Protein 2WXY (pdb70)

Structure (mmCIF, N/CA/C/O backbone):
data_2WXY
#
_entry.id   2WXY
#
_cell.length_a   64.794
_cell.length_b   64.794
_cell.length_c   463.197
_cell.angle_alpha   90.00
_cell.angle_beta   90.00
_cell.angle_gamma   120.00
#
_symmetry.space_group_name_H-M   'P 61 2 2'
#
loop_
_entity.id
_entity.type
_entity.pdbx_description
1 polymer ANGIOTENSINOGEN
2 non-polymer 'SODIUM ION'
3 non-polymer 1,2-ETHANEDIOL
4 water water
#
loop_
_atom_site.group_PDB
_atom_site.id
_atom_site.type_symbol
_atom_site.label_atom_id
_atom_site.label_alt_id
_atom_site.label_comp_id
_atom_site.label_asym_id
_atom_site.label_entity_id
_atom_site.label_seq_id
_atom_site.pdbx_PDB_ins_code
_atom_site.Cartn_x
_atom_site.Cartn_y
_atom_site.Cartn_z
_atom_site.occupancy
_atom_site.B_iso_or_equiv
_atom_site.auth_seq_id
_atom_site.auth_comp_id
_atom_site.auth_asym_id
_atom_site.auth_atom_id
_atom_site.pdbx_PDB_model_num
ATOM 1 N N . ARG A 1 2 ? 27.006 -11.818 0.946 1.00 81.98 2 ARG C N 1
ATOM 2 C CA . ARG A 1 2 ? 27.761 -10.719 0.276 1.00 80.78 2 ARG C CA 1
ATOM 3 C C . ARG A 1 2 ? 28.529 -11.257 -0.933 1.00 73.68 2 ARG C C 1
ATOM 4 O O . ARG A 1 2 ? 29.715 -10.962 -1.130 1.00 73.16 2 ARG C O 1
ATOM 12 N N . VAL A 1 3 ? 27.825 -12.035 -1.749 1.00 68.88 3 VAL C N 1
ATOM 13 C CA . VAL A 1 3 ? 28.438 -12.746 -2.865 1.00 62.73 3 VAL C CA 1
ATOM 14 C C . VAL A 1 3 ? 28.253 -11.937 -4.134 1.00 59.58 3 VAL C C 1
ATOM 15 O O . VAL A 1 3 ? 27.322 -11.150 -4.242 1.00 61.84 3 VAL C O 1
ATOM 19 N N . TYR A 1 4 ? 29.169 -12.108 -5.079 1.00 55.35 4 TYR C N 1
ATOM 20 C CA . TYR A 1 4 ? 29.116 -11.414 -6.352 1.00 52.87 4 TYR C CA 1
ATOM 21 C C . TYR A 1 4 ? 29.698 -12.329 -7.409 1.00 47.95 4 TYR C C 1
ATOM 22 O O . TYR A 1 4 ? 30.754 -12.933 -7.187 1.00 46.54 4 TYR C O 1
ATOM 31 N N . ILE A 1 5 ? 29.001 -12.452 -8.535 1.00 44.41 5 ILE C N 1
ATOM 32 C CA . ILE A 1 5 ? 29.513 -13.185 -9.678 1.00 41.58 5 ILE C CA 1
ATOM 33 C C . ILE A 1 5 ? 30.060 -12.187 -10.693 1.00 41.71 5 ILE C C 1
ATOM 34 O O . ILE A 1 5 ? 29.428 -11.154 -10.966 1.00 43.82 5 ILE C O 1
ATOM 39 N N . HIS A 1 6 ? 31.220 -12.503 -11.254 1.00 40.92 6 HIS C N 1
ATOM 40 C CA . HIS A 1 6 ? 31.906 -11.627 -12.201 1.00 41.73 6 HIS C CA 1
ATOM 41 C C . HIS A 1 6 ? 32.095 -12.374 -13.523 1.00 39.74 6 HIS C C 1
ATOM 42 O O . HIS A 1 6 ? 33.183 -12.847 -13.809 1.00 39.73 6 HIS C O 1
ATOM 49 N N . PRO A 1 7 ? 31.026 -12.474 -14.345 1.00 38.23 7 PRO C N 1
ATOM 50 C CA . PRO A 1 7 ? 31.110 -13.312 -15.524 1.00 37.43 7 PRO C CA 1
ATOM 51 C C . PRO A 1 7 ? 31.693 -12.568 -16.719 1.00 39.13 7 PRO C C 1
ATOM 52 O O . PRO A 1 7 ? 30.961 -12.173 -17.638 1.00 39.88 7 PRO C O 1
ATOM 56 N N . PHE A 1 8 ? 33.002 -12.385 -16.716 1.00 40.57 8 PHE C N 1
ATOM 57 C CA . PHE A 1 8 ? 33.636 -11.530 -17.713 1.00 43.66 8 PHE C CA 1
ATOM 58 C C . PHE A 1 8 ? 33.279 -11.932 -19.137 1.00 44.16 8 PHE C C 1
ATOM 59 O O . PHE A 1 8 ? 33.024 -11.066 -19.996 1.00 46.56 8 PHE C O 1
ATOM 67 N N . HIS A 1 9 ? 33.254 -13.239 -19.390 1.00 42.35 9 HIS C N 1
ATOM 68 C CA . HIS A 1 9 ? 33.052 -13.732 -20.749 1.00 43.56 9 HIS C CA 1
ATOM 69 C C . HIS A 1 9 ? 31.621 -13.522 -21.267 1.00 42.51 9 HIS C C 1
ATOM 70 O O . HIS A 1 9 ? 31.356 -13.719 -22.462 1.00 44.32 9 HIS C O 1
ATOM 77 N N . LEU A 1 10 ? 30.718 -13.123 -20.369 1.00 39.82 10 LEU C N 1
ATOM 78 C CA . LEU A 1 10 ? 29.327 -12.834 -20.710 1.00 39.46 10 LEU C CA 1
ATOM 79 C C . LEU A 1 10 ? 29.001 -11.328 -20.781 1.00 41.08 10 LEU C C 1
ATOM 80 O O . LEU A 1 10 ? 27.842 -10.953 -21.004 1.00 41.95 10 LEU C O 1
ATOM 85 N N . LEU A 1 11 ? 30.010 -10.472 -20.632 1.00 42.08 11 LEU C N 1
ATOM 86 C CA . LEU A 1 11 ? 29.806 -9.023 -20.739 1.00 44.88 11 LEU C CA 1
ATOM 87 C C . LEU A 1 11 ? 30.090 -8.501 -22.157 1.00 48.47 11 LEU C C 1
ATOM 88 O O . LEU A 1 11 ? 30.783 -9.153 -22.944 1.00 48.66 11 LEU C O 1
ATOM 93 N N . TYR A 1 12 ? 29.546 -7.326 -22.469 1.00 51.90 12 TYR C N 1
ATOM 94 C CA . TYR A 1 12 ? 30.003 -6.523 -23.620 1.00 56.95 12 TYR C CA 1
ATOM 95 C C . TYR A 1 12 ? 31.399 -6.012 -23.332 1.00 59.15 12 TYR C C 1
ATOM 96 O O . TYR A 1 12 ? 31.692 -5.663 -22.189 1.00 58.10 12 TYR C O 1
ATOM 105 N N . HIS A 1 13 ? 32.243 -5.916 -24.358 1.00 63.49 13 HIS C N 1
ATOM 106 C CA . HIS A 1 13 ? 33.658 -5.551 -24.152 1.00 66.57 13 HIS C CA 1
ATOM 107 C C . HIS A 1 13 ? 34.164 -4.237 -24.756 1.00 73.80 13 HIS C C 1
ATOM 108 O O . HIS A 1 13 ? 35.155 -3.689 -24.275 1.00 76.82 13 HIS C O 1
ATOM 115 N N . ASN A 1 14 ? 33.527 -3.718 -25.792 1.00 77.81 14 ASN C N 1
ATOM 116 C CA . ASN A 1 14 ? 33.947 -2.408 -26.296 1.00 85.58 14 ASN C CA 1
ATOM 117 C C . ASN A 1 14 ? 32.783 -1.421 -26.334 1.00 88.20 14 ASN C C 1
ATOM 118 O O . ASN A 1 14 ? 31.716 -1.726 -26.868 1.00 86.89 14 ASN C O 1
ATOM 123 N N . LYS A 1 15 ? 32.995 -0.246 -25.744 1.00 92.89 15 LYS C N 1
ATOM 124 C CA . LYS A 1 15 ? 31.966 0.794 -25.685 1.00 96.95 15 LYS C CA 1
ATOM 125 C C . LYS A 1 15 ? 31.683 1.402 -27.066 1.00 103.97 15 LYS C C 1
ATOM 126 O O . LYS A 1 15 ? 32.167 2.491 -27.372 1.00 111.86 15 LYS C O 1
ATOM 132 N N . SER A 1 16 ? 30.897 0.708 -27.890 1.00 102.22 16 SER C N 1
ATOM 133 C CA . SER A 1 16 ? 30.476 1.247 -29.198 1.00 109.13 16 SER C CA 1
ATOM 134 C C . SER A 1 16 ? 29.316 0.455 -29.800 1.00 106.10 16 SER C C 1
ATOM 135 O O . SER A 1 16 ? 29.282 -0.774 -29.721 1.00 100.07 16 SER C O 1
ATOM 138 N N . THR A 1 28 ? 20.947 4.221 -38.109 1.00 61.24 28 THR C N 1
ATOM 139 C CA . THR A 1 28 ? 19.996 3.272 -37.549 1.00 59.78 28 THR C CA 1
ATOM 140 C C . THR A 1 28 ? 18.595 3.455 -38.154 1.00 59.17 28 THR C C 1
ATOM 141 O O . THR A 1 28 ? 17.989 4.533 -38.044 1.00 60.36 28 THR C O 1
ATOM 145 N N . LEU A 1 29 ? 18.098 2.400 -38.804 1.00 57.21 29 LEU C N 1
ATOM 146 C CA . LEU A 1 29 ? 16.748 2.376 -39.370 1.00 55.28 29 LEU C CA 1
ATOM 147 C C . LEU A 1 29 ? 15.708 2.242 -38.255 1.00 52.71 29 LEU C C 1
ATOM 148 O O . LEU A 1 29 ? 16.026 1.749 -37.177 1.00 51.68 29 LEU C O 1
ATOM 153 N N . PRO A 1 30 ? 14.458 2.671 -38.509 1.00 50.92 30 PRO C N 1
ATOM 154 C CA . PRO A 1 30 ? 13.397 2.384 -37.539 1.00 49.20 30 PRO C CA 1
ATOM 155 C C . PRO A 1 30 ? 13.282 0.872 -37.289 1.00 47.40 30 PRO C C 1
ATOM 156 O O . PRO A 1 30 ? 13.416 0.080 -38.223 1.00 47.35 30 PRO C O 1
ATOM 160 N N . GLU A 1 31 ? 13.064 0.474 -36.039 1.00 45.49 31 GLU C N 1
ATOM 161 C CA . GLU A 1 31 ? 13.014 -0.954 -35.699 1.00 44.12 31 GLU C CA 1
ATOM 162 C C . GLU A 1 31 ? 11.769 -1.547 -36.322 1.00 41.83 31 GLU C C 1
ATOM 163 O O . GLU A 1 31 ? 10.714 -0.931 -36.282 1.00 42.93 31 GLU C O 1
ATOM 169 N N . SER A 1 32 ? 11.901 -2.723 -36.923 1.00 39.60 32 SER C N 1
ATOM 170 C CA A SER A 1 32 ? 10.761 -3.392 -37.540 0.50 38.79 32 SER C CA 1
ATOM 171 C CA B SER A 1 32 ? 10.768 -3.391 -37.544 0.50 38.62 32 SER C CA 1
ATOM 172 C C . SER A 1 32 ? 9.935 -4.116 -36.493 1.00 37.30 32 SER C C 1
ATOM 173 O O . SER A 1 32 ? 10.457 -4.526 -35.435 1.00 35.60 32 SER C O 1
ATOM 178 N N . THR A 1 33 ? 8.650 -4.277 -36.799 1.00 36.37 33 THR C N 1
ATOM 179 C CA . THR A 1 33 ? 7.714 -4.927 -35.919 1.00 35.71 33 THR C CA 1
ATOM 180 C C . THR A 1 33 ? 6.757 -5.801 -36.702 1.00 35.63 33 THR C C 1
ATOM 181 O O . THR A 1 33 ? 6.619 -5.648 -37.912 1.00 36.21 33 THR C O 1
ATOM 185 N N . PHE A 1 34 ? 6.093 -6.705 -35.988 1.00 34.29 34 PHE C N 1
ATOM 186 C CA . PHE A 1 34 ? 4.978 -7.452 -36.537 1.00 34.73 34 PHE C CA 1
ATOM 187 C C . PHE A 1 34 ? 3.894 -7.579 -35.486 1.00 34.83 34 PHE C C 1
ATOM 188 O O . PHE A 1 34 ? 4.123 -7.350 -34.300 1.00 34.81 34 PHE C O 1
ATOM 196 N N . GLU A 1 35 ? 2.722 -7.982 -35.933 1.00 36.45 35 GLU C N 1
ATOM 197 C CA . GLU A 1 35 ? 1.632 -8.259 -35.059 1.00 37.57 35 GLU C CA 1
ATOM 198 C C . GLU A 1 35 ? 1.462 -9.764 -35.049 1.00 37.41 35 GLU C C 1
ATOM 199 O O . GLU A 1 35 ? 1.251 -10.369 -36.102 1.00 37.98 35 GLU C O 1
ATOM 205 N N . PRO A 1 36 ? 1.575 -10.375 -33.862 1.00 36.61 36 PRO C N 1
ATOM 206 C CA . PRO A 1 36 ? 1.372 -11.808 -33.670 1.00 36.99 36 PRO C CA 1
ATOM 207 C C . PRO A 1 36 ? 0.021 -12.261 -34.178 1.00 38.56 36 PRO C C 1
ATOM 208 O O . PRO A 1 36 ? -0.941 -11.516 -34.064 1.00 39.96 36 PRO C O 1
ATOM 212 N N . VAL A 1 37 ? -0.056 -13.477 -34.708 1.00 39.32 37 VAL C N 1
ATOM 213 C CA . VAL A 1 37 ? -1.316 -14.008 -35.176 1.00 40.84 37 VAL C CA 1
ATOM 214 C C . VAL A 1 37 ? -2.213 -14.403 -33.989 1.00 41.07 37 VAL C C 1
ATOM 215 O O . VAL A 1 37 ? -1.719 -14.713 -32.887 1.00 40.00 37 VAL C O 1
ATOM 219 N N . PRO A 1 38 ? -3.537 -14.401 -34.208 1.00 42.33 38 PRO C N 1
ATOM 220 C CA . PRO A 1 38 ? -4.446 -14.740 -33.107 1.00 42.89 38 PRO C CA 1
ATOM 221 C C . PRO A 1 38 ? -4.179 -16.136 -32.525 1.00 42.96 38 PRO C C 1
ATOM 222 O O . PRO A 1 38 ? -3.707 -17.019 -33.240 1.00 43.30 38 PRO C O 1
ATOM 226 N N . ILE A 1 39 ? -4.507 -16.334 -31.249 1.00 42.99 39 ILE C N 1
ATOM 227 C CA . ILE A 1 39 ? -4.263 -17.618 -30.579 1.00 43.44 39 ILE C CA 1
ATOM 228 C C . ILE A 1 39 ? -5.042 -18.779 -31.212 1.00 45.86 39 ILE C C 1
ATOM 229 O O . ILE A 1 39 ? -4.666 -19.939 -31.068 1.00 45.65 39 ILE C O 1
ATOM 234 N N . GLN A 1 40 ? -6.113 -18.445 -31.921 1.00 48.68 40 GLN C N 1
ATOM 235 C CA . GLN A 1 40 ? -6.933 -19.417 -32.645 1.00 51.80 40 GLN C CA 1
ATOM 236 C C . GLN A 1 40 ? -6.241 -20.025 -33.864 1.00 52.64 40 GLN C C 1
ATOM 237 O O . GLN A 1 40 ? -6.661 -21.081 -34.335 1.00 54.09 40 GLN C O 1
ATOM 243 N N . ALA A 1 41 ? -5.209 -19.358 -34.384 1.00 52.20 41 ALA C N 1
ATOM 244 C CA . ALA A 1 41 ? -4.628 -19.732 -35.681 1.00 53.42 41 ALA C CA 1
ATOM 245 C C . ALA A 1 41 ? -4.016 -21.132 -35.630 1.00 53.77 41 ALA C C 1
ATOM 246 O O . ALA A 1 41 ? -3.392 -21.501 -34.641 1.00 52.06 41 ALA C O 1
ATOM 248 N N . LYS A 1 42 ? -4.220 -21.914 -36.691 1.00 55.96 42 LYS C N 1
ATOM 249 C CA . LYS A 1 42 ? -3.814 -23.326 -36.688 1.00 56.83 42 LYS C CA 1
ATOM 250 C C . LYS A 1 42 ? -2.300 -23.450 -36.669 1.00 55.63 42 LYS C C 1
ATOM 251 O O . LYS A 1 42 ? -1.600 -22.814 -37.448 1.00 54.91 42 LYS C O 1
ATOM 257 N N . THR A 1 43 ? -1.806 -24.278 -35.759 1.00 55.16 43 THR C N 1
ATOM 258 C CA . THR A 1 43 ? -0.382 -24.390 -35.513 1.00 53.77 43 THR C CA 1
ATOM 259 C C . THR A 1 43 ? -0.008 -25.859 -35.415 1.00 55.00 43 THR C C 1
ATOM 260 O O . THR A 1 43 ? -0.720 -26.642 -34.800 1.00 54.99 43 THR C O 1
ATOM 264 N N . SER A 1 44 ? 1.099 -26.231 -36.047 1.00 55.92 44 SER C N 1
ATOM 265 C CA . SER A 1 44 ? 1.624 -27.586 -35.928 1.00 56.96 44 SER C CA 1
ATOM 266 C C . SER A 1 44 ? 2.227 -27.767 -34.538 1.00 55.53 44 SER C C 1
ATOM 267 O O . SER A 1 44 ? 2.775 -26.823 -33.965 1.00 53.72 44 SER C O 1
ATOM 270 N N . PRO A 1 45 ? 2.124 -28.984 -33.988 1.00 56.62 45 PRO C N 1
ATOM 271 C CA . PRO A 1 45 ? 2.700 -29.227 -32.664 1.00 55.28 45 PRO C CA 1
ATOM 272 C C . PRO A 1 45 ? 4.227 -29.209 -32.661 1.00 54.52 45 PRO C C 1
ATOM 273 O O . PRO A 1 45 ? 4.862 -29.522 -33.668 1.00 55.54 45 PRO C O 1
ATOM 277 N N . VAL A 1 46 ? 4.797 -28.820 -31.526 1.00 52.96 46 VAL C N 1
ATOM 278 C CA . VAL A 1 46 ? 6.237 -28.868 -31.306 1.00 52.33 46 VAL C CA 1
ATOM 279 C C . VAL A 1 46 ? 6.747 -30.298 -31.512 1.00 53.70 46 VAL C C 1
ATOM 280 O O . VAL A 1 46 ? 6.152 -31.250 -31.004 1.00 53.83 46 VAL C O 1
ATOM 284 N N . ASN A 1 47 ? 7.835 -30.450 -32.264 1.00 54.89 47 ASN C N 1
ATOM 285 C CA . ASN A 1 47 ? 8.530 -31.746 -32.374 1.00 56.32 47 ASN C CA 1
ATOM 286 C C . ASN A 1 47 ? 9.705 -31.827 -31.392 1.00 55.28 47 ASN C C 1
ATOM 287 O O . ASN A 1 47 ? 10.728 -31.165 -31.585 1.00 55.24 47 ASN C O 1
ATOM 292 N N . GLU A 1 48 ? 9.565 -32.642 -30.347 1.00 55.31 48 GLU C N 1
ATOM 293 C CA . GLU A 1 48 ? 10.574 -32.711 -29.284 1.00 54.24 48 GLU C CA 1
ATOM 294 C C . GLU A 1 48 ? 11.882 -33.342 -29.772 1.00 55.38 48 GLU C C 1
ATOM 295 O O . GLU A 1 48 ? 12.969 -32.879 -29.405 1.00 54.54 48 GLU C O 1
ATOM 301 N N . LYS A 1 49 ? 11.779 -34.377 -30.606 1.00 57.53 49 LYS C N 1
ATOM 302 C CA . LYS A 1 49 ? 12.958 -34.973 -31.250 1.00 59.01 49 LYS C CA 1
ATOM 303 C C . LYS A 1 49 ? 13.757 -33.952 -32.079 1.00 59.13 49 LYS C C 1
ATOM 304 O O . LYS A 1 49 ? 14.990 -33.916 -32.000 1.00 59.29 49 LYS C O 1
ATOM 310 N N . THR A 1 50 ? 13.062 -33.139 -32.875 1.00 59.41 50 THR C N 1
ATOM 311 C CA . THR A 1 50 ? 13.714 -32.105 -33.682 1.00 59.32 50 THR C CA 1
ATOM 312 C C . THR A 1 50 ? 14.465 -31.131 -32.779 1.00 57.70 50 THR C C 1
ATOM 313 O O . THR A 1 50 ? 15.657 -30.871 -32.977 1.00 57.84 50 THR C O 1
ATOM 317 N N . LEU A 1 51 ? 13.757 -30.594 -31.789 1.00 56.30 51 LEU C N 1
ATOM 318 C CA . LEU A 1 51 ? 14.374 -29.747 -30.765 1.00 54.83 51 LEU C CA 1
ATOM 319 C C . LEU A 1 51 ? 15.613 -30.425 -30.193 1.00 55.06 51 LEU C C 1
ATOM 320 O O . LEU A 1 51 ? 16.659 -29.793 -30.034 1.00 54.69 51 LEU C O 1
ATOM 325 N N . HIS A 1 52 ? 15.477 -31.711 -29.879 1.00 55.89 52 HIS C N 1
ATOM 326 C CA . HIS A 1 52 ? 16.541 -32.455 -29.215 1.00 56.33 52 HIS C CA 1
ATOM 327 C C . HIS A 1 52 ? 17.779 -32.557 -30.101 1.00 58.04 52 HIS C C 1
ATOM 328 O O . HIS A 1 52 ? 18.903 -32.399 -29.628 1.00 57.59 52 HIS C O 1
ATOM 335 N N . ASP A 1 53 ? 17.561 -32.834 -31.379 1.00 60.40 53 ASP C N 1
ATOM 336 C CA . ASP A 1 53 ? 18.661 -32.960 -32.331 1.00 62.62 53 ASP C CA 1
ATOM 337 C C . ASP A 1 53 ? 19.363 -31.619 -32.562 1.00 62.75 53 ASP C C 1
ATOM 338 O O . ASP A 1 53 ? 20.588 -31.579 -32.674 1.00 63.58 53 ASP C O 1
ATOM 343 N N . GLN A 1 54 ? 18.601 -30.527 -32.593 1.00 62.68 54 GLN C N 1
ATOM 344 C CA . GLN A 1 54 ? 19.182 -29.176 -32.680 1.00 62.74 54 GLN C CA 1
ATOM 345 C C . GLN A 1 54 ? 20.094 -28.884 -31.493 1.00 62.06 54 GLN C C 1
ATOM 346 O O . GLN A 1 54 ? 21.254 -28.499 -31.666 1.00 62.27 54 GLN C O 1
ATOM 352 N N . LEU A 1 55 ? 19.543 -29.047 -30.290 1.00 61.06 55 LEU C N 1
ATOM 353 C CA . LEU A 1 55 ? 20.285 -28.823 -29.047 1.00 60.34 55 LEU C CA 1
ATOM 354 C C . LEU A 1 55 ? 21.577 -29.627 -28.978 1.00 61.75 55 LEU C C 1
ATOM 355 O O . LEU A 1 55 ? 22.599 -29.124 -28.511 1.00 61.20 55 LEU C O 1
ATOM 360 N N . VAL A 1 56 ? 21.521 -30.872 -29.442 1.00 63.75 56 VAL C N 1
ATOM 361 C CA . VAL A 1 56 ? 22.678 -31.755 -29.422 1.00 65.63 56 VAL C CA 1
ATOM 362 C C . VAL A 1 56 ? 23.785 -31.255 -30.354 1.00 67.61 56 VAL C C 1
ATOM 363 O O . VAL A 1 56 ? 24.959 -31.384 -30.020 1.00 68.21 56 VAL C O 1
ATOM 367 N N . LEU A 1 57 ? 23.419 -30.665 -31.494 1.00 69.04 57 LEU C N 1
ATOM 368 C CA . LEU A 1 57 ? 24.412 -30.065 -32.403 1.00 70.95 57 LEU C CA 1
ATOM 369 C C . LEU A 1 57 ? 25.090 -28.846 -31.764 1.00 70.39 57 LEU C C 1
ATOM 370 O O . LEU A 1 57 ? 26.315 -28.756 -31.733 1.00 71.44 57 LEU C O 1
ATOM 375 N N . ALA A 1 58 ? 24.291 -27.922 -31.241 1.00 69.45 58 ALA C N 1
ATOM 376 C CA . ALA A 1 58 ? 24.817 -26.767 -30.506 1.00 68.89 58 ALA C CA 1
ATOM 377 C C . ALA A 1 58 ? 25.841 -27.167 -29.431 1.00 69.36 58 ALA C C 1
ATOM 378 O O . ALA A 1 58 ? 26.835 -26.465 -29.224 1.00 70.05 58 ALA C O 1
ATOM 380 N N . ALA A 1 59 ? 25.609 -28.298 -28.765 1.00 69.36 59 ALA C N 1
ATOM 381 C CA . ALA A 1 59 ? 26.534 -28.797 -27.748 1.00 69.71 59 ALA C CA 1
ATOM 382 C C . ALA A 1 59 ? 27.768 -29.468 -28.358 1.00 71.95 59 ALA C C 1
ATOM 383 O O . ALA A 1 59 ? 28.830 -29.493 -27.738 1.00 72.10 59 ALA C O 1
ATOM 385 N N . GLU A 1 60 ? 27.623 -30.027 -29.556 1.00 73.77 60 GLU C N 1
ATOM 386 C CA . GLU A 1 60 ? 28.695 -30.819 -30.166 1.00 76.35 60 GLU C CA 1
ATOM 387 C C . GLU A 1 60 ? 29.812 -29.987 -30.799 1.00 77.54 60 GLU C C 1
ATOM 388 O O . GLU A 1 60 ? 30.918 -30.494 -30.986 1.00 79.21 60 GLU C O 1
ATOM 394 N N . LYS A 1 61 ? 29.538 -28.721 -31.112 1.00 77.03 61 LYS C N 1
ATOM 395 C CA . LYS A 1 61 ? 30.541 -27.850 -31.747 1.00 78.47 61 LYS C CA 1
ATOM 396 C C . LYS A 1 61 ? 30.938 -26.691 -30.823 1.00 77.24 61 LYS C C 1
ATOM 397 O O . LYS A 1 61 ? 30.864 -25.518 -31.200 1.00 77.26 61 LYS C O 1
ATOM 403 N N . LEU A 1 62 ? 31.374 -27.048 -29.613 1.00 76.45 62 LEU C N 1
ATOM 404 C CA . LEU A 1 62 ? 31.764 -26.076 -28.589 1.00 74.98 62 LEU C CA 1
ATOM 405 C C . LEU A 1 62 ? 33.279 -25.883 -28.517 1.00 75.79 62 LEU C C 1
ATOM 406 O O . LEU A 1 62 ? 34.032 -26.850 -28.401 1.00 76.93 62 LEU C O 1
ATOM 411 N N . GLU A 1 63 ? 33.701 -24.622 -28.563 1.00 75.05 63 GLU C N 1
ATOM 412 C CA . GLU A 1 63 ? 35.109 -24.235 -28.418 1.00 76.11 63 GLU C CA 1
ATOM 413 C C . GLU A 1 63 ? 35.409 -24.075 -26.924 1.00 74.21 63 GLU C C 1
ATOM 414 O O . GLU A 1 63 ? 34.488 -24.037 -26.107 1.00 72.31 63 GLU C O 1
ATOM 420 N N . ASP A 1 64 ? 36.687 -23.995 -26.565 1.00 74.30 64 ASP C N 1
ATOM 421 C CA . ASP A 1 64 ? 37.083 -23.595 -25.209 1.00 73.04 64 ASP C CA 1
ATOM 422 C C . ASP A 1 64 ? 36.377 -22.322 -24.722 1.00 70.31 64 ASP C C 1
ATOM 423 O O . ASP A 1 64 ? 35.910 -22.263 -23.584 1.00 68.74 64 ASP C O 1
ATOM 428 N N . GLU A 1 65 ? 36.323 -21.306 -25.578 1.00 69.25 65 GLU C N 1
ATOM 429 C CA . GLU A 1 65 ? 35.644 -20.051 -25.244 1.00 67.06 65 GLU C CA 1
ATOM 430 C C . GLU A 1 65 ? 34.204 -20.304 -24.812 1.00 63.74 65 GLU C C 1
ATOM 431 O O . GLU A 1 65 ? 33.741 -19.763 -23.809 1.00 61.86 65 GLU C O 1
ATOM 437 N N . ASP A 1 66 ? 33.516 -21.128 -25.594 1.00 62.17 66 ASP C N 1
ATOM 438 C CA . ASP A 1 66 ? 32.137 -21.499 -25.321 1.00 59.66 66 ASP C CA 1
ATOM 439 C C . ASP A 1 66 ? 32.038 -22.228 -23.983 1.00 57.53 66 ASP C C 1
ATOM 440 O O . ASP A 1 66 ? 31.109 -21.980 -23.210 1.00 55.59 66 ASP C O 1
ATOM 445 N N . ARG A 1 67 ? 33.002 -23.107 -23.707 1.00 56.90 67 ARG C N 1
ATOM 446 C CA . ARG A 1 67 ? 33.036 -23.811 -22.430 1.00 55.32 67 ARG C CA 1
ATOM 447 C C . ARG A 1 67 ? 33.236 -22.842 -21.265 1.00 53.68 67 ARG C C 1
ATOM 448 O O . ARG A 1 67 ? 32.645 -23.015 -20.201 1.00 51.84 67 ARG C O 1
ATOM 456 N N . LYS A 1 68 ? 34.042 -21.807 -21.469 1.00 53.37 68 LYS C N 1
ATOM 457 C CA . LYS A 1 68 ? 34.218 -20.791 -20.438 1.00 52.54 68 LYS C CA 1
ATOM 458 C C . LYS A 1 68 ? 32.925 -20.004 -20.199 1.00 50.01 68 LYS C C 1
ATOM 459 O O . LYS A 1 68 ? 32.529 -19.792 -19.054 1.00 49.71 68 LYS C O 1
ATOM 465 N N . ARG A 1 69 ? 32.256 -19.604 -21.277 1.00 48.37 69 ARG C N 1
ATOM 466 C CA . ARG A 1 69 ? 30.978 -18.893 -21.173 1.00 46.28 69 ARG C CA 1
ATOM 467 C C . ARG A 1 69 ? 29.925 -19.766 -20.496 1.00 44.07 69 ARG C C 1
ATOM 468 O O . ARG A 1 69 ? 29.130 -19.278 -19.697 1.00 42.49 69 ARG C O 1
ATOM 476 N N . ALA A 1 70 ? 29.926 -21.052 -20.833 1.00 43.41 70 ALA C N 1
ATOM 477 C CA . ALA A 1 70 ? 28.994 -22.006 -20.241 1.00 42.54 70 ALA C CA 1
ATOM 478 C C . ALA A 1 70 ? 29.203 -22.199 -18.734 1.00 42.09 70 ALA C C 1
ATOM 479 O O . ALA A 1 70 ? 28.234 -22.331 -17.990 1.00 41.27 70 ALA C O 1
ATOM 481 N N . ALA A 1 71 ? 30.452 -22.218 -18.281 1.00 42.76 71 ALA C N 1
ATOM 482 C CA . ALA A 1 71 ? 30.726 -22.359 -16.844 1.00 42.65 71 ALA C CA 1
ATOM 483 C C . ALA A 1 71 ? 30.290 -21.101 -16.080 1.00 41.88 71 ALA C C 1
ATOM 484 O O . ALA A 1 71 ? 29.768 -21.184 -14.976 1.00 40.88 71 ALA C O 1
ATOM 486 N N . GLN A 1 72 ? 30.495 -19.931 -16.676 1.00 43.16 72 GLN C N 1
ATOM 487 C CA . GLN A 1 72 ? 30.020 -18.686 -16.062 1.00 42.63 72 GLN C CA 1
ATOM 488 C C . GLN A 1 72 ? 28.492 -18.580 -16.074 1.00 41.39 72 GLN C C 1
ATOM 489 O O . GLN A 1 72 ? 27.903 -18.115 -15.099 1.00 40.60 72 GLN C O 1
ATOM 495 N N . VAL A 1 73 ? 27.835 -19.058 -17.129 1.00 41.02 73 VAL C N 1
ATOM 496 C CA . VAL A 1 73 ? 26.368 -19.014 -17.155 1.00 39.30 73 VAL C CA 1
ATOM 497 C C . VAL A 1 73 ? 25.777 -19.948 -16.102 1.00 38.87 73 VAL C C 1
ATOM 498 O O . VAL A 1 73 ? 24.751 -19.627 -15.503 1.00 37.76 73 VAL C O 1
ATOM 502 N N . ALA A 1 74 ? 26.438 -21.086 -15.858 1.00 39.28 74 ALA C N 1
ATOM 503 C CA . ALA A 1 74 ? 26.002 -22.037 -14.823 1.00 38.76 74 ALA C CA 1
ATOM 504 C C . ALA A 1 74 ? 25.982 -21.401 -13.436 1.00 38.53 74 ALA C C 1
ATOM 505 O O . ALA A 1 74 ? 25.051 -21.609 -12.662 1.00 37.72 74 ALA C O 1
ATOM 507 N N . MET A 1 75 ? 26.999 -20.606 -13.141 1.00 39.61 75 MET C N 1
ATOM 508 C CA . MET A 1 75 ? 27.064 -19.890 -11.872 1.00 40.18 75 MET C CA 1
ATOM 509 C C . MET A 1 75 ? 25.903 -18.929 -11.720 1.00 39.27 75 MET C C 1
ATOM 510 O O . MET A 1 75 ? 25.230 -18.943 -10.696 1.00 38.88 75 MET C O 1
ATOM 515 N N . ILE A 1 76 ? 25.645 -18.109 -12.738 1.00 39.29 76 ILE C N 1
ATOM 516 C CA . ILE A 1 76 ? 24.521 -17.166 -12.642 1.00 38.99 76 ILE C CA 1
ATOM 517 C C . ILE A 1 76 ? 23.206 -17.936 -12.515 1.00 37.58 76 ILE C C 1
ATOM 518 O O . ILE A 1 76 ? 22.366 -17.591 -11.691 1.00 38.29 76 ILE C O 1
ATOM 523 N N . THR A 1 77 ? 23.036 -18.980 -13.322 1.00 36.55 77 THR C N 1
ATOM 524 C CA . THR A 1 77 ? 21.809 -19.790 -13.321 1.00 34.84 77 THR C CA 1
ATOM 525 C C . THR A 1 77 ? 21.545 -20.433 -11.962 1.00 34.44 77 THR C C 1
ATOM 526 O O . THR A 1 77 ? 20.428 -20.377 -11.434 1.00 33.69 77 THR C O 1
ATOM 530 N N . ASN A 1 78 ? 22.571 -21.066 -11.398 1.00 34.26 78 ASN C N 1
ATOM 531 C CA . ASN A 1 78 ? 22.424 -21.752 -10.135 1.00 33.30 78 ASN C CA 1
ATOM 532 C C . ASN A 1 78 ? 22.075 -20.774 -9.015 1.00 32.69 78 ASN C C 1
ATOM 533 O O . ASN A 1 78 ? 21.156 -21.034 -8.242 1.00 31.25 78 ASN C O 1
ATOM 538 N N . PHE A 1 79 ? 22.750 -19.626 -8.976 1.00 32.55 79 PHE C N 1
ATOM 539 C CA A PHE A 1 79 ? 22.539 -18.670 -7.880 0.50 33.05 79 PHE C CA 1
ATOM 540 C CA B PHE A 1 79 ? 22.559 -18.669 -7.894 0.50 32.96 79 PHE C CA 1
ATOM 541 C C . PHE A 1 79 ? 21.114 -18.146 -7.883 1.00 32.23 79 PHE C C 1
ATOM 542 O O . PHE A 1 79 ? 20.465 -18.096 -6.849 1.00 31.30 79 PHE C O 1
ATOM 557 N N . VAL A 1 80 ? 20.614 -17.745 -9.049 1.00 32.22 80 VAL C N 1
ATOM 558 C CA . VAL A 1 80 ? 19.251 -17.213 -9.111 1.00 31.87 80 VAL C CA 1
ATOM 559 C C . VAL A 1 80 ? 18.233 -18.350 -8.849 1.00 30.62 80 VAL C C 1
ATOM 560 O O . VAL A 1 80 ? 17.206 -18.143 -8.202 1.00 30.47 80 VAL C O 1
ATOM 564 N N . GLY A 1 81 ? 18.552 -19.561 -9.288 1.00 30.13 81 GLY C N 1
ATOM 565 C CA . GLY A 1 81 ? 17.706 -20.738 -9.008 1.00 29.51 81 GLY C CA 1
ATOM 566 C C . GLY A 1 81 ? 17.529 -21.023 -7.513 1.00 29.83 81 GLY C C 1
ATOM 567 O O . GLY A 1 81 ? 16.405 -21.224 -7.037 1.00 28.59 81 GLY C O 1
ATOM 568 N N . PHE A 1 82 ? 18.639 -21.019 -6.780 1.00 30.27 82 PHE C N 1
ATOM 569 C CA . PHE A 1 82 ? 18.612 -21.228 -5.323 1.00 31.39 82 PHE C CA 1
ATOM 570 C C . PHE A 1 82 ? 17.839 -20.100 -4.655 1.00 31.89 82 PHE C C 1
ATOM 571 O O . PHE A 1 82 ? 16.980 -20.349 -3.815 1.00 31.69 82 PHE C O 1
ATOM 579 N N . ARG A 1 83 ? 18.132 -18.861 -5.051 1.00 32.55 83 ARG C N 1
ATOM 580 C CA . ARG A 1 83 ? 17.437 -17.700 -4.505 1.00 33.62 83 ARG C CA 1
ATOM 581 C C . ARG A 1 83 ? 15.927 -17.777 -4.737 1.00 32.99 83 ARG C C 1
ATOM 582 O O . ARG A 1 83 ? 15.133 -17.552 -3.815 1.00 33.08 83 ARG C O 1
ATOM 590 N N . MET A 1 84 ? 15.524 -18.110 -5.960 1.00 32.09 84 MET C N 1
ATOM 591 C CA . MET A 1 84 ? 14.102 -18.189 -6.272 1.00 31.85 84 MET C CA 1
ATOM 592 C C . MET A 1 84 ? 13.439 -19.435 -5.670 1.00 31.40 84 MET C C 1
ATOM 593 O O . MET A 1 84 ? 12.240 -19.418 -5.379 1.00 31.11 84 MET C O 1
ATOM 598 N N . TYR A 1 85 ? 14.204 -20.513 -5.505 1.00 30.45 85 TYR C N 1
ATOM 599 C CA . TYR A 1 85 ? 13.705 -21.703 -4.822 1.00 30.84 85 TYR C CA 1
ATOM 600 C C . TYR A 1 85 ? 13.356 -21.345 -3.385 1.00 31.64 85 TYR C C 1
ATOM 601 O O . TYR A 1 85 ? 12.276 -21.692 -2.894 1.00 30.93 85 TYR C O 1
ATOM 610 N N . LYS A 1 86 ? 14.265 -20.628 -2.728 1.00 32.40 86 LYS C N 1
ATOM 611 C CA . LYS A 1 86 ? 14.000 -20.117 -1.375 1.00 33.89 86 LYS C CA 1
ATOM 612 C C . LYS A 1 86 ? 12.734 -19.257 -1.361 1.00 33.87 86 LYS C C 1
ATOM 613 O O . LYS A 1 86 ? 11.893 -19.400 -0.477 1.00 33.45 86 LYS C O 1
ATOM 619 N N . MET A 1 87 ? 12.595 -18.363 -2.335 1.00 33.95 87 MET C N 1
ATOM 620 C CA . MET A 1 87 ? 11.392 -17.504 -2.412 1.00 34.69 87 MET C CA 1
ATOM 621 C C . MET A 1 87 ? 10.128 -18.341 -2.596 1.00 35.10 87 MET C C 1
ATOM 622 O O . MET A 1 87 ? 9.095 -18.058 -1.996 1.00 35.58 87 MET C O 1
ATOM 627 N N . LEU A 1 88 ? 10.216 -19.357 -3.445 1.00 34.80 88 LEU C N 1
ATOM 628 C CA . LEU A 1 88 ? 9.107 -20.282 -3.675 1.00 35.15 88 LEU C CA 1
ATOM 629 C C . LEU A 1 88 ? 8.651 -20.942 -2.378 1.00 36.60 88 LEU C C 1
ATOM 630 O O . LEU A 1 88 ? 7.452 -21.006 -2.089 1.00 36.41 88 LEU C O 1
ATOM 635 N N . ASN A 1 89 ? 9.609 -21.412 -1.586 1.00 38.07 89 ASN C N 1
ATOM 636 C CA . ASN A 1 89 ? 9.285 -22.060 -0.308 1.00 40.12 89 ASN C CA 1
ATOM 637 C C . ASN A 1 89 ? 8.757 -21.081 0.728 1.00 42.22 89 ASN C C 1
ATOM 638 O O . ASN A 1 89 ? 7.859 -21.415 1.474 1.00 42.23 89 ASN C O 1
ATOM 643 N N . GLU A 1 90 ? 9.278 -19.861 0.740 1.00 44.26 90 GLU C N 1
ATOM 644 C CA . GLU A 1 90 ? 8.698 -18.822 1.575 1.00 47.37 90 GLU C CA 1
ATOM 645 C C . GLU A 1 90 ? 7.232 -18.566 1.205 1.00 49.15 90 GLU C C 1
ATOM 646 O O . GLU A 1 90 ? 6.390 -18.426 2.084 1.00 50.59 90 GLU C O 1
ATOM 652 N N . ALA A 1 91 ? 6.925 -18.537 -0.089 1.00 49.90 91 ALA C N 1
ATOM 653 C CA . ALA A 1 91 ? 5.559 -18.257 -0.535 1.00 51.68 91 ALA C CA 1
ATOM 654 C C . ALA A 1 91 ? 4.599 -19.440 -0.349 1.00 53.06 91 ALA C C 1
ATOM 655 O O . ALA A 1 91 ? 3.420 -19.224 -0.112 1.00 55.09 91 ALA C O 1
ATOM 657 N N . GLY A 1 92 ? 5.092 -20.674 -0.470 1.00 53.70 92 GLY C N 1
ATOM 658 C CA . GLY A 1 92 ? 4.265 -21.888 -0.293 1.00 54.81 92 GLY C CA 1
ATOM 659 C C . GLY A 1 92 ? 3.935 -22.577 -1.619 1.00 54.98 92 GLY C C 1
ATOM 660 O O . GLY A 1 92 ? 3.076 -22.104 -2.363 1.00 55.97 92 GLY C O 1
ATOM 661 N N . SER A 1 93 ? 4.591 -23.710 -1.896 1.00 54.76 93 SER C N 1
ATOM 662 C CA . SER A 1 93 ? 4.493 -24.408 -3.200 1.00 54.55 93 SER C CA 1
ATOM 663 C C . SER A 1 93 ? 3.459 -25.555 -3.278 1.00 54.83 93 SER C C 1
ATOM 664 O O . SER A 1 93 ? 3.480 -26.338 -4.231 1.00 54.81 93 SER C O 1
ATOM 667 N N . GLY A 1 94 ? 2.563 -25.661 -2.299 1.00 55.65 94 GLY C N 1
ATOM 668 C CA . GLY A 1 94 ? 1.564 -26.733 -2.298 1.00 55.89 94 GLY C CA 1
ATOM 669 C C . GLY A 1 94 ? 1.997 -27.976 -1.535 1.00 55.26 94 GLY C C 1
ATOM 670 O O . GLY A 1 94 ? 3.026 -27.976 -0.850 1.00 55.56 94 GLY C O 1
ATOM 671 N N . ALA A 1 95 ? 1.220 -29.047 -1.684 1.00 54.74 95 ALA C N 1
ATOM 672 C CA . ALA A 1 95 ? 1.270 -30.211 -0.780 1.00 54.10 95 ALA C CA 1
ATOM 673 C C . ALA A 1 95 ? 2.279 -31.259 -1.185 1.00 51.81 95 ALA C C 1
ATOM 674 O O . ALA A 1 95 ? 2.970 -31.835 -0.346 1.00 51.69 95 ALA C O 1
ATOM 676 N N . SER A 1 96 ? 2.315 -31.529 -2.482 1.00 49.65 96 SER C N 1
ATOM 677 C CA . SER A 1 96 ? 3.097 -32.626 -3.017 1.00 47.72 96 SER C CA 1
ATOM 678 C C . SER A 1 96 ? 4.596 -32.376 -2.875 1.00 44.68 96 SER C C 1
ATOM 679 O O . SER A 1 96 ? 5.381 -33.333 -2.824 1.00 42.97 96 SER C O 1
ATOM 682 N N . GLY A 1 97 ? 4.974 -31.094 -2.829 1.00 42.02 97 GLY C N 1
ATOM 683 C CA . GLY A 1 97 ? 6.380 -30.707 -2.796 1.00 39.74 97 GLY C CA 1
ATOM 684 C C . GLY A 1 97 ? 6.686 -29.418 -3.541 1.00 37.73 97 GLY C C 1
ATOM 685 O O . GLY A 1 97 ? 5.913 -28.454 -3.500 1.00 37.45 97 GLY C O 1
ATOM 686 N N . ALA A 1 98 ? 7.838 -29.396 -4.199 1.00 35.28 98 ALA C N 1
ATOM 687 C CA . ALA A 1 98 ? 8.277 -28.228 -4.940 1.00 33.40 98 ALA C CA 1
ATOM 688 C C . ALA A 1 98 ? 9.239 -28.660 -6.039 1.00 32.45 98 ALA C C 1
ATOM 689 O O . ALA A 1 98 ? 9.938 -29.676 -5.912 1.00 32.16 98 ALA C O 1
ATOM 691 N N . ILE A 1 99 ? 9.256 -27.878 -7.118 1.00 31.08 99 ILE C N 1
ATOM 692 C CA . ILE A 1 99 ? 10.140 -28.092 -8.237 1.00 30.33 99 ILE C CA 1
ATOM 693 C C . ILE A 1 99 ? 10.354 -26.738 -8.925 1.00 30.27 99 ILE C C 1
ATOM 694 O O . ILE A 1 99 ? 9.434 -25.918 -9.004 1.00 30.78 99 ILE C O 1
ATOM 699 N N . LEU A 1 100 ? 11.576 -26.507 -9.383 1.00 29.59 100 LEU C N 1
ATOM 700 C CA . LEU A 1 100 ? 11.949 -25.274 -10.043 1.00 29.64 100 LEU C CA 1
ATOM 701 C C . LEU A 1 100 ? 13.081 -25.601 -11.001 1.00 29.30 100 LEU C C 1
ATOM 702 O O . LEU A 1 100 ? 13.939 -26.458 -10.706 1.00 29.31 100 LEU C O 1
ATOM 707 N N . SER A 1 101 ? 13.065 -24.932 -12.147 1.00 28.94 101 SER C N 1
ATOM 708 C CA . SER A 1 101 ? 14.024 -25.142 -13.208 1.00 28.66 101 SER C CA 1
ATOM 709 C C . SER A 1 101 ? 14.856 -23.887 -13.308 1.00 29.71 101 SER C C 1
ATOM 710 O O . SER A 1 101 ? 14.396 -22.898 -13.896 1.00 30.09 101 SER C O 1
ATOM 713 N N . PRO A 1 102 ? 16.078 -23.890 -12.741 1.00 29.63 102 PRO C N 1
ATOM 714 C CA . PRO A 1 102 ? 16.833 -22.642 -12.829 1.00 29.96 102 PRO C CA 1
ATOM 715 C C . PRO A 1 102 ? 17.057 -22.127 -14.266 1.00 31.23 102 PRO C C 1
ATOM 716 O O . PRO A 1 102 ? 16.919 -20.924 -14.481 1.00 31.00 102 PRO C O 1
ATOM 720 N N . PRO A 1 103 ? 17.395 -23.019 -15.231 1.00 32.29 103 PRO C N 1
ATOM 721 C CA . PRO A 1 103 ? 17.571 -22.568 -16.604 1.00 33.29 103 PRO C CA 1
ATOM 722 C C . PRO A 1 103 ? 16.376 -21.840 -17.173 1.00 33.20 103 PRO C C 1
ATOM 723 O O . PRO A 1 103 ? 16.554 -20.804 -17.820 1.00 35.03 103 PRO C O 1
ATOM 727 N N . ALA A 1 104 ? 15.180 -22.369 -16.937 1.00 32.90 104 ALA C N 1
ATOM 728 C CA . ALA A 1 104 ? 13.950 -21.756 -17.424 1.00 32.26 104 ALA C CA 1
ATOM 729 C C . ALA A 1 104 ? 13.673 -20.381 -16.801 1.00 32.09 104 ALA C C 1
ATOM 730 O O . ALA A 1 104 ? 13.213 -19.436 -17.498 1.00 31.11 104 ALA C O 1
ATOM 732 N N . LEU A 1 105 ? 13.918 -20.267 -15.500 1.00 30.66 105 LEU C N 1
ATOM 733 C CA . LEU A 1 105 ? 13.708 -19.004 -14.784 1.00 31.20 105 LEU C CA 1
ATOM 734 C C . LEU A 1 105 ? 14.730 -17.968 -15.234 1.00 31.21 105 LEU C C 1
ATOM 735 O O . LEU A 1 105 ? 14.379 -16.815 -15.534 1.00 31.34 105 LEU C O 1
ATOM 740 N N . PHE A 1 106 ? 15.992 -18.396 -15.265 1.00 30.27 106 PHE C N 1
ATOM 741 C CA . PHE A 1 106 ? 17.101 -17.565 -15.707 1.00 30.15 106 PHE C CA 1
ATOM 742 C C . PHE A 1 106 ? 16.874 -17.081 -17.128 1.00 29.05 106 PHE C C 1
ATOM 743 O O . PHE A 1 106 ? 17.051 -15.913 -17.426 1.00 29.23 106 PHE C O 1
ATOM 751 N N . GLY A 1 107 ? 16.505 -17.989 -18.015 1.00 28.41 107 GLY C N 1
ATOM 752 C CA . GLY A 1 107 ? 16.207 -17.615 -19.392 1.00 28.28 107 GLY C CA 1
ATOM 753 C C . GLY A 1 107 ? 15.072 -16.621 -19.518 1.00 27.80 107 GLY C C 1
ATOM 754 O O . GLY A 1 107 ? 15.103 -15.741 -20.380 1.00 28.45 107 GLY C O 1
ATOM 755 N N . THR A 1 108 ? 14.052 -16.776 -18.683 1.00 27.11 108 THR C N 1
ATOM 756 C CA . THR A 1 108 ? 12.928 -15.836 -18.650 1.00 27.47 108 THR C CA 1
ATOM 757 C C . THR A 1 108 ? 13.417 -14.442 -18.237 1.00 28.09 108 THR C C 1
ATOM 758 O O . THR A 1 108 ? 13.122 -13.434 -18.892 1.00 27.73 108 THR C O 1
ATOM 762 N N . LEU A 1 109 ? 14.202 -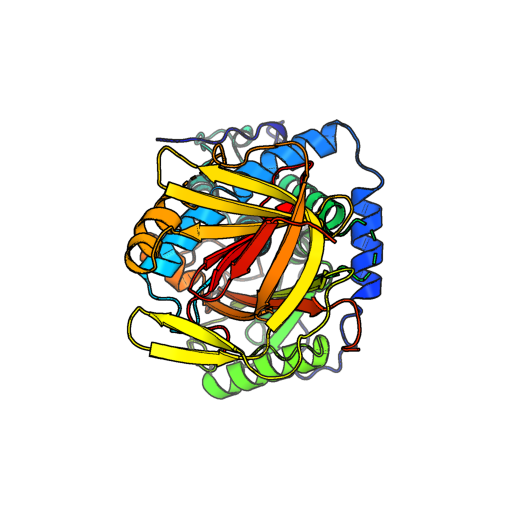14.389 -17.171 1.00 28.26 109 LEU C N 1
ATOM 763 C CA . LEU A 1 109 ? 14.751 -13.122 -16.724 1.00 28.93 109 LEU C CA 1
ATOM 764 C C . LEU A 1 109 ? 15.683 -12.486 -17.768 1.00 29.55 109 LEU C C 1
ATOM 765 O O . LEU A 1 109 ? 15.649 -11.274 -17.985 1.00 29.82 109 LEU C O 1
ATOM 770 N N . VAL A 1 110 ? 16.508 -13.295 -18.426 1.00 29.34 110 VAL C N 1
ATOM 771 C CA . VAL A 1 110 ? 17.442 -12.750 -19.408 1.00 29.17 110 VAL C CA 1
ATOM 772 C C . VAL A 1 110 ? 16.657 -12.214 -20.621 1.00 29.76 110 VAL C C 1
ATOM 773 O O . VAL A 1 110 ? 17.034 -11.194 -21.219 1.00 29.76 110 VAL C O 1
ATOM 777 N N . SER A 1 111 ? 15.562 -12.896 -20.968 1.00 28.89 111 SER C N 1
ATOM 778 C CA . SER A 1 111 ? 14.669 -12.441 -22.038 1.00 28.78 111 SER C CA 1
ATOM 779 C C . SER A 1 111 ? 14.089 -11.069 -21.724 1.00 29.15 111 SER C C 1
ATOM 780 O O . SER A 1 111 ? 14.165 -10.182 -22.565 1.00 29.59 111 SER C O 1
ATOM 783 N N . PHE A 1 112 ? 13.542 -10.870 -20.518 1.00 29.10 112 PHE C N 1
ATOM 784 C CA . PHE A 1 112 ? 13.117 -9.526 -20.109 1.00 29.92 112 PHE C CA 1
ATOM 785 C C . PHE A 1 112 ? 14.268 -8.511 -20.117 1.00 30.75 112 PHE C C 1
ATOM 786 O O . PHE A 1 112 ? 14.082 -7.351 -20.510 1.00 30.71 112 PHE C O 1
ATOM 794 N N . TYR A 1 113 ? 15.444 -8.948 -19.682 1.00 30.26 113 TYR C N 1
ATOM 795 C CA . TYR A 1 113 ? 16.608 -8.088 -19.680 1.00 31.43 113 TYR C CA 1
ATOM 796 C C . TYR A 1 113 ? 16.869 -7.537 -21.085 1.00 31.61 113 TYR C C 1
ATOM 797 O O . TYR A 1 113 ? 17.079 -6.337 -21.249 1.00 31.92 113 TYR C O 1
ATOM 806 N N . LEU A 1 114 ? 16.830 -8.424 -22.080 1.00 31.40 114 LEU C N 1
ATOM 807 C CA . LEU A 1 114 ? 17.007 -8.057 -23.490 1.00 32.29 114 LEU C CA 1
ATOM 808 C C . LEU A 1 114 ? 15.960 -7.088 -24.003 1.00 32.64 114 LEU C C 1
ATOM 809 O O . LEU A 1 114 ? 16.217 -6.331 -24.946 1.00 33.48 114 LEU C O 1
ATOM 814 N N . GLY A 1 115 ? 14.759 -7.136 -23.429 1.00 32.38 115 GLY C N 1
ATOM 815 C CA . GLY A 1 115 ? 13.706 -6.208 -23.830 1.00 32.90 115 GLY C CA 1
ATOM 816 C C . GLY A 1 115 ? 13.650 -4.925 -23.005 1.00 33.67 115 GLY C C 1
ATOM 817 O O . GLY A 1 115 ? 12.752 -4.098 -23.214 1.00 33.82 115 GLY C O 1
ATOM 818 N N . SER A 1 116 ? 14.586 -4.767 -22.062 1.00 33.84 116 SER C N 1
ATOM 819 C CA . SER A 1 116 ? 14.505 -3.727 -21.031 1.00 34.39 116 SER C CA 1
ATOM 820 C C . SER A 1 116 ? 15.513 -2.631 -21.256 1.00 35.69 116 SER C C 1
ATOM 821 O O . SER A 1 116 ? 16.541 -2.841 -21.905 1.00 35.35 116 SER C O 1
ATOM 824 N N . LEU A 1 117 ? 15.217 -1.467 -20.684 1.00 36.62 117 LEU C N 1
ATOM 825 C CA . LEU A 1 117 ? 16.178 -0.375 -20.595 1.00 38.18 117 LEU C CA 1
ATOM 826 C C . LEU A 1 117 ? 16.288 0.032 -19.129 1.00 38.83 117 LEU C C 1
ATOM 827 O O . LEU A 1 117 ? 15.500 -0.434 -18.294 1.00 38.40 117 LEU C O 1
ATOM 832 N N . ASP A 1 118 ? 17.272 0.870 -18.802 1.00 39.67 118 ASP C N 1
ATOM 833 C CA . ASP A 1 118 ? 17.441 1.326 -17.423 1.00 41.09 118 ASP C CA 1
ATOM 834 C C . ASP A 1 118 ? 16.225 2.144 -16.969 1.00 41.86 118 ASP C C 1
ATOM 835 O O . ASP A 1 118 ? 15.598 2.811 -17.774 1.00 41.69 118 ASP C O 1
ATOM 840 N N . PRO A 1 119 ? 15.893 2.099 -15.670 1.00 42.58 119 PRO C N 1
ATOM 841 C CA . PRO A 1 119 ? 16.614 1.412 -14.592 1.00 42.41 119 PRO C CA 1
ATOM 842 C C . PRO A 1 119 ? 16.343 -0.079 -14.501 1.00 40.94 119 PRO C C 1
ATOM 843 O O . PRO A 1 119 ? 17.042 -0.775 -13.778 1.00 40.55 119 PRO C O 1
ATOM 847 N N . THR A 1 120 ? 15.338 -0.558 -15.230 1.00 40.15 120 THR C N 1
ATOM 848 C CA . THR A 1 120 ? 14.954 -1.970 -15.208 1.00 38.52 120 THR C CA 1
ATOM 849 C C . THR A 1 120 ? 16.104 -2.890 -15.600 1.00 38.11 120 THR C C 1
ATOM 850 O O . THR A 1 120 ? 16.323 -3.906 -14.952 1.00 37.85 120 THR C O 1
ATOM 854 N N . ALA A 1 121 ? 16.837 -2.528 -16.651 1.00 38.85 121 ALA C N 1
ATOM 855 C CA . ALA A 1 121 ? 17.947 -3.349 -17.132 1.00 38.50 121 ALA C CA 1
ATOM 856 C C . ALA A 1 121 ? 18.944 -3.623 -16.020 1.00 39.44 121 ALA C C 1
ATOM 857 O O . ALA A 1 121 ? 19.264 -4.783 -15.727 1.00 37.99 121 ALA C O 1
ATOM 859 N N . SER A 1 122 ? 19.419 -2.558 -15.383 1.00 41.46 122 SER C N 1
ATOM 860 C CA . SER A 1 122 ? 20.409 -2.715 -14.329 1.00 42.50 122 SER C CA 1
ATOM 861 C C . SER A 1 122 ? 19.833 -3.447 -13.125 1.00 41.57 122 SER C C 1
ATOM 862 O O . SER A 1 122 ? 20.542 -4.254 -12.494 1.00 41.32 122 SER C O 1
ATOM 865 N N . GLN A 1 123 ? 18.554 -3.218 -12.819 1.00 40.76 123 GLN C N 1
ATOM 866 C CA . GLN A 1 123 ? 17.920 -3.948 -11.703 1.00 40.28 123 GLN C CA 1
ATOM 867 C C . GLN A 1 123 ? 17.881 -5.450 -11.954 1.00 38.21 123 GLN C C 1
ATOM 868 O O . GLN A 1 123 ? 18.085 -6.244 -11.030 1.00 37.64 123 GLN C O 1
ATOM 874 N N . LEU A 1 124 ? 17.599 -5.840 -13.198 1.00 36.56 124 LEU C N 1
ATOM 875 C CA . LEU A 1 124 ? 17.604 -7.260 -13.559 1.00 34.66 124 LEU C CA 1
ATOM 876 C C . LEU A 1 124 ? 19.017 -7.841 -13.401 1.00 34.27 124 LEU C C 1
ATOM 877 O O . LEU A 1 124 ? 19.182 -8.890 -12.804 1.00 32.86 124 LEU C O 1
ATOM 882 N N . GLN A 1 125 ? 20.027 -7.139 -13.904 1.00 34.66 125 GLN C N 1
ATOM 883 C CA . GLN A 1 125 ? 21.417 -7.588 -13.766 1.00 35.83 125 GLN C CA 1
ATOM 884 C C . GLN A 1 125 ? 21.848 -7.702 -12.295 1.00 36.89 125 GLN C C 1
ATOM 885 O O . GLN A 1 125 ? 22.500 -8.679 -11.911 1.00 37.22 125 GLN C O 1
ATOM 891 N N . THR A 1 126 ? 21.472 -6.714 -11.484 1.00 38.05 126 THR C N 1
ATOM 892 C CA . THR A 1 126 ? 21.724 -6.746 -10.049 1.00 38.97 126 THR C CA 1
ATOM 893 C C . THR A 1 126 ? 21.082 -7.961 -9.384 1.00 38.54 126 THR C C 1
ATOM 894 O O . THR A 1 126 ? 21.718 -8.616 -8.550 1.00 39.25 126 THR C O 1
ATOM 898 N N . LEU A 1 127 ? 19.848 -8.281 -9.762 1.00 37.89 127 LEU C N 1
ATOM 899 C CA . LEU A 1 127 ? 19.178 -9.501 -9.278 1.00 37.15 127 LEU C CA 1
ATOM 900 C C . LEU A 1 127 ? 19.948 -10.767 -9.655 1.00 36.79 127 LEU C C 1
ATOM 901 O O . LEU A 1 127 ? 19.926 -11.760 -8.914 1.00 36.13 127 LEU C O 1
ATOM 906 N N . LEU A 1 128 ? 20.613 -10.742 -10.809 1.00 36.62 128 LEU C N 1
ATOM 907 C CA . LEU A 1 128 ? 21.428 -11.886 -11.242 1.00 36.58 128 LEU C CA 1
ATOM 908 C C . LEU A 1 128 ? 22.799 -11.913 -10.563 1.00 38.22 128 LEU C C 1
ATOM 909 O O . LEU A 1 128 ? 23.627 -12.760 -10.865 1.00 38.37 128 LEU C O 1
ATOM 914 N N . ASP A 1 129 ? 23.055 -10.959 -9.683 1.00 40.38 129 ASP C N 1
ATOM 915 C CA . ASP A 1 129 ? 24.218 -11.006 -8.804 1.00 42.69 129 ASP C CA 1
ATOM 916 C C . ASP A 1 129 ? 25.510 -10.537 -9.461 1.00 43.86 129 ASP C C 1
ATOM 917 O O . ASP A 1 129 ? 26.599 -10.803 -8.936 1.00 44.71 129 ASP C O 1
ATOM 922 N N . VAL A 1 130 ? 25.372 -9.821 -10.578 1.00 44.03 130 VAL C N 1
ATOM 923 C CA . VAL A 1 130 ? 26.493 -9.283 -11.341 1.00 45.08 130 VAL C CA 1
ATOM 924 C C . VAL A 1 130 ? 26.596 -7.772 -11.147 1.00 47.20 130 VAL C C 1
ATOM 925 O O . VAL A 1 130 ? 25.646 -7.046 -11.422 1.00 47.40 130 VAL C O 1
ATOM 929 N N . PRO A 1 131 ? 27.756 -7.283 -10.682 1.00 49.68 131 PRO C N 1
ATOM 930 C CA . PRO A 1 131 ? 27.866 -5.862 -10.435 1.00 51.68 131 PRO C CA 1
ATOM 931 C C . PRO A 1 131 ? 27.615 -5.008 -11.674 1.00 52.82 131 PRO C C 1
ATOM 932 O O . PRO A 1 131 ? 27.924 -5.420 -12.793 1.00 52.35 131 PRO C O 1
ATOM 936 N N . VAL A 1 132 ? 27.066 -3.821 -11.447 1.00 54.33 132 VAL C N 1
ATOM 937 C CA . VAL A 1 132 ? 26.886 -2.835 -12.481 1.00 55.60 132 VAL C CA 1
ATOM 938 C C . VAL A 1 132 ? 27.712 -1.616 -12.093 1.00 58.98 132 VAL C C 1
ATOM 939 O O . VAL A 1 132 ? 27.727 -1.207 -10.933 1.00 60.33 132 VAL C O 1
ATOM 943 N N . LYS A 1 133 ? 28.417 -1.052 -13.062 1.00 61.30 133 LYS C N 1
ATOM 944 C CA . LYS A 1 133 ? 29.151 0.178 -12.840 1.00 64.61 133 LYS C CA 1
ATOM 945 C C . LYS A 1 133 ? 28.539 1.267 -13.714 1.00 65.68 133 LYS C C 1
ATOM 946 O O . LYS A 1 133 ? 28.712 1.284 -14.934 1.00 65.76 133 LYS C O 1
ATOM 952 N N . GLU A 1 134 ? 27.782 2.153 -13.068 1.00 67.33 134 GLU C N 1
ATOM 953 C CA . GLU A 1 134 ? 27.013 3.190 -13.752 1.00 68.03 134 GLU C CA 1
ATOM 954 C C . GLU A 1 134 ? 27.912 4.052 -14.652 1.00 69.73 134 GLU C C 1
ATOM 955 O O . GLU A 1 134 ? 29.011 4.452 -14.249 1.00 71.62 134 GLU C O 1
ATOM 961 N N . GLY A 1 135 ? 27.438 4.310 -15.876 1.00 69.16 135 GLY C N 1
ATOM 962 C CA . GLY A 1 135 ? 28.237 4.975 -16.912 1.00 70.13 135 GLY C CA 1
ATOM 963 C C . GLY A 1 135 ? 29.046 4.021 -17.782 1.00 69.41 135 GLY C C 1
ATOM 964 O O . GLY A 1 135 ? 29.437 4.375 -18.892 1.00 70.02 135 GLY C O 1
ATOM 965 N N . ASP A 1 136 ? 29.270 2.802 -17.290 1.00 68.47 136 ASP C N 1
ATOM 966 C CA . ASP A 1 136 ? 30.176 1.837 -17.917 1.00 68.06 136 ASP C CA 1
ATOM 967 C C . ASP A 1 136 ? 29.402 0.671 -18.552 1.00 65.47 136 ASP C C 1
ATOM 968 O O . ASP A 1 136 ? 29.071 -0.307 -17.869 1.00 63.97 136 ASP C O 1
ATOM 973 N N . CYS A 1 137 ? 29.142 0.772 -19.861 1.00 64.38 137 CYS C N 1
ATOM 974 C CA . CYS A 1 137 ? 28.343 -0.236 -20.580 1.00 62.45 137 CYS C CA 1
ATOM 975 C C . CYS A 1 137 ? 29.082 -1.572 -20.732 1.00 60.88 137 CYS C C 1
ATOM 976 O O . CYS A 1 137 ? 28.449 -2.613 -20.913 1.00 59.25 137 CYS C O 1
ATOM 979 N N . THR A 1 138 ? 30.412 -1.536 -20.630 1.00 61.06 138 THR C N 1
ATOM 980 C CA . THR A 1 138 ? 31.232 -2.747 -20.640 1.00 60.00 138 THR C CA 1
ATOM 981 C C . THR A 1 138 ? 31.125 -3.533 -19.319 1.00 58.30 138 THR C C 1
ATOM 982 O O . THR A 1 138 ? 31.733 -4.592 -19.188 1.00 58.10 138 THR C O 1
ATOM 986 N N . SER A 1 139 ? 30.371 -3.009 -18.346 1.00 56.86 139 SER C N 1
ATOM 987 C CA . SER A 1 139 ? 30.012 -3.763 -17.131 1.00 55.19 139 SER C CA 1
ATOM 988 C C . SER A 1 139 ? 28.686 -4.539 -17.267 1.00 52.46 139 SER C C 1
ATOM 989 O O . SER A 1 139 ? 28.311 -5.292 -16.358 1.00 51.54 139 SER C O 1
ATOM 992 N N . ARG A 1 140 ? 27.986 -4.356 -18.388 1.00 50.69 140 ARG C N 1
ATOM 993 C CA . ARG A 1 140 ? 26.687 -4.991 -18.607 1.00 48.75 140 ARG C CA 1
ATOM 994 C C . ARG A 1 140 ? 26.775 -6.380 -19.217 1.00 46.76 140 ARG C C 1
ATOM 995 O O . ARG A 1 140 ? 27.627 -6.638 -20.062 1.00 46.91 140 ARG C O 1
ATOM 1003 N N . LEU A 1 141 ? 25.864 -7.261 -18.802 1.00 44.17 141 LEU C N 1
ATOM 1004 C CA . LEU A 1 141 ? 25.701 -8.560 -19.460 1.00 42.76 141 LEU C CA 1
ATOM 1005 C C . LEU A 1 141 ? 25.297 -8.367 -20.929 1.00 42.42 141 LEU C C 1
ATOM 1006 O O . LEU A 1 141 ? 24.502 -7.485 -21.259 1.00 41.28 141 LEU C O 1
ATOM 1011 N N . ASP A 1 142 ? 25.877 -9.190 -21.797 1.00 42.26 142 ASP C N 1
ATOM 1012 C CA . ASP A 1 142 ? 25.462 -9.297 -23.179 1.00 41.94 142 ASP C CA 1
ATOM 1013 C C . ASP A 1 142 ? 24.465 -10.449 -23.234 1.00 40.45 142 ASP C C 1
ATOM 1014 O O . ASP A 1 142 ? 24.844 -11.615 -23.209 1.00 40.54 142 ASP C O 1
ATOM 1019 N N . GLY A 1 143 ? 23.183 -10.114 -23.258 1.00 39.84 143 GLY C N 1
ATOM 1020 C CA . GLY A 1 143 ? 22.107 -11.105 -23.227 1.00 38.42 143 GLY C CA 1
ATOM 1021 C C . GLY A 1 143 ? 22.173 -12.142 -24.337 1.00 38.60 143 GLY C C 1
ATOM 1022 O O . GLY A 1 143 ? 21.741 -13.273 -24.143 1.00 37.22 143 GLY C O 1
ATOM 1023 N N . HIS A 1 144 ? 22.699 -11.762 -25.506 1.00 39.87 144 HIS C N 1
ATOM 1024 C CA . HIS A 1 144 ? 22.871 -12.723 -26.600 1.00 40.95 144 HIS C CA 1
ATOM 1025 C C . HIS A 1 144 ? 23.961 -13.723 -26.245 1.00 41.21 144 HIS C C 1
ATOM 1026 O O . HIS A 1 144 ? 23.786 -14.912 -26.451 1.00 41.48 144 HIS C O 1
ATOM 1033 N N . LYS A 1 145 ? 25.056 -13.261 -25.652 1.00 41.86 145 LYS C N 1
ATOM 1034 C CA . LYS A 1 145 ? 26.084 -14.193 -25.172 1.00 42.32 145 LYS C CA 1
ATOM 1035 C C . LYS A 1 145 ? 25.486 -15.121 -24.132 1.00 40.78 145 LYS C C 1
ATOM 1036 O O . LYS A 1 145 ? 25.628 -16.336 -24.220 1.00 40.78 145 LYS C O 1
ATOM 1042 N N . VAL A 1 146 ? 24.775 -14.542 -23.169 1.00 39.83 146 VAL C N 1
ATOM 1043 C CA . VAL A 1 146 ? 24.167 -15.320 -22.101 1.00 38.32 146 VAL C CA 1
ATOM 1044 C C . VAL A 1 146 ? 23.253 -16.407 -22.646 1.00 38.09 146 VAL C C 1
ATOM 1045 O O . VAL A 1 146 ? 23.371 -17.576 -22.255 1.00 38.03 146 VAL C O 1
ATOM 1049 N N . LEU A 1 147 ? 22.333 -16.034 -23.537 1.00 37.89 147 LEU C N 1
ATOM 1050 C CA . LEU A 1 147 ? 21.370 -17.018 -24.045 1.00 37.67 147 LEU C CA 1
ATOM 1051 C C . LEU A 1 147 ? 22.079 -18.069 -24.903 1.00 38.78 147 LEU C C 1
ATOM 1052 O O . LEU A 1 147 ? 21.685 -19.218 -24.903 1.00 39.57 147 LEU C O 1
ATOM 1057 N N . ALA A 1 148 ? 23.125 -17.671 -25.619 1.00 40.45 148 ALA C N 1
ATOM 1058 C CA . ALA A 1 148 ? 23.961 -18.620 -26.366 1.00 42.02 148 ALA C CA 1
ATOM 1059 C C . ALA A 1 148 ? 24.680 -19.626 -25.438 1.00 42.73 148 ALA C C 1
ATOM 1060 O O . ALA A 1 148 ? 24.747 -20.821 -25.739 1.00 43.44 148 ALA C O 1
ATOM 1062 N N . ALA A 1 149 ? 25.195 -19.165 -24.301 1.00 43.19 149 ALA C N 1
ATOM 1063 C CA . ALA A 1 149 ? 25.777 -20.100 -23.307 1.00 43.53 149 ALA C CA 1
ATOM 1064 C C . ALA A 1 149 ? 24.731 -21.019 -22.680 1.00 43.33 149 ALA C C 1
ATOM 1065 O O . ALA A 1 149 ? 24.998 -22.199 -22.410 1.00 43.94 149 ALA C O 1
ATOM 1067 N N . LEU A 1 150 ? 23.533 -20.485 -22.459 1.00 42.52 150 LEU C N 1
ATOM 1068 C CA . LEU A 1 150 ? 22.439 -21.271 -21.887 1.00 41.73 150 LEU C CA 1
ATOM 1069 C C . LEU A 1 150 ? 21.926 -22.346 -22.841 1.00 42.20 150 LEU C C 1
ATOM 1070 O O . LEU A 1 150 ? 21.550 -23.432 -22.406 1.00 42.52 150 LEU C O 1
ATOM 1075 N N . ARG A 1 151 ? 21.872 -22.034 -24.128 1.00 42.76 151 ARG C N 1
ATOM 1076 C CA . ARG A 1 151 ? 21.530 -23.039 -25.137 1.00 44.06 151 ARG C CA 1
ATOM 1077 C C . ARG A 1 151 ? 22.531 -24.196 -25.119 1.00 44.48 151 ARG C C 1
ATOM 1078 O O . ARG A 1 151 ? 22.144 -25.356 -25.207 1.00 44.27 151 ARG C O 1
ATOM 1086 N N . ALA A 1 152 ? 23.815 -23.863 -25.012 1.00 45.07 152 ALA C N 1
ATOM 1087 C CA . ALA A 1 152 ? 24.884 -24.865 -24.999 1.00 45.91 152 ALA C CA 1
ATOM 1088 C C . ALA A 1 152 ? 24.772 -25.822 -23.806 1.00 45.58 152 ALA C C 1
ATOM 1089 O O . ALA A 1 152 ? 24.966 -27.030 -23.970 1.00 46.28 152 ALA C O 1
ATOM 1091 N N . VAL A 1 153 ? 24.465 -25.308 -22.615 1.00 44.51 153 VAL C N 1
ATOM 1092 C CA . VAL A 1 153 ? 24.317 -26.196 -21.457 1.00 44.23 153 VAL C CA 1
ATOM 1093 C C . VAL A 1 153 ? 23.034 -27.023 -21.553 1.00 43.60 153 VAL C C 1
ATOM 1094 O O . VAL A 1 153 ? 23.005 -28.149 -21.080 1.00 43.30 153 VAL C O 1
ATOM 1098 N N . GLN A 1 154 ? 21.992 -26.487 -22.194 1.00 43.29 154 GLN C N 1
ATOM 1099 C CA . GLN A 1 154 ? 20.796 -27.292 -22.496 1.00 43.47 154 GLN C CA 1
ATOM 1100 C C . GLN A 1 154 ? 21.200 -28.513 -23.328 1.00 44.13 154 GLN C C 1
ATOM 1101 O O . GLN A 1 154 ? 20.797 -29.635 -23.031 1.00 43.74 154 GLN C O 1
ATOM 1107 N N . GLY A 1 155 ? 22.011 -28.287 -24.363 1.00 44.77 155 GLY C N 1
ATOM 1108 C CA . GLY A 1 155 ? 22.498 -29.371 -25.215 1.00 45.96 155 GLY C CA 1
ATOM 1109 C C . GLY A 1 155 ? 23.384 -30.383 -24.500 1.00 46.29 155 GLY C C 1
ATOM 1110 O O . GLY A 1 155 ? 23.215 -31.590 -24.676 1.00 46.42 155 GLY C O 1
ATOM 1111 N N . LEU A 1 156 ? 24.335 -29.894 -23.703 1.00 45.99 156 LEU C N 1
ATOM 1112 C CA . LEU A 1 156 ? 25.206 -30.784 -22.925 1.00 47.06 156 LEU C CA 1
ATOM 1113 C C . LEU A 1 156 ? 24.379 -31.730 -22.041 1.00 46.96 156 LEU C C 1
ATOM 1114 O O . LEU A 1 156 ? 24.682 -32.912 -21.950 1.00 47.58 156 LEU C O 1
ATOM 1119 N N . LEU A 1 157 ? 23.327 -31.205 -21.417 1.00 46.19 157 LEU C N 1
ATOM 1120 C CA . LEU A 1 157 ? 22.439 -32.012 -20.578 1.00 46.62 157 LEU C CA 1
ATOM 1121 C C . LEU A 1 157 ? 21.950 -33.272 -21.303 1.00 48.29 157 LEU C C 1
ATOM 1122 O O . LEU A 1 157 ? 21.988 -34.382 -20.741 1.00 48.72 157 LEU C O 1
ATOM 1127 N N . VAL A 1 158 ? 21.486 -33.096 -22.539 1.00 49.55 158 VAL C N 1
ATOM 1128 C CA . VAL A 1 158 ? 20.735 -34.153 -23.225 1.00 51.14 158 VAL C CA 1
ATOM 1129 C C . VAL A 1 158 ? 21.571 -35.027 -24.167 1.00 53.60 158 VAL C C 1
ATOM 1130 O O . VAL A 1 158 ? 21.023 -35.872 -24.875 1.00 55.00 158 VAL C O 1
ATOM 1134 N N . THR A 1 159 ? 22.889 -34.834 -24.169 1.00 54.79 159 THR C N 1
ATOM 1135 C CA . THR A 1 159 ? 23.797 -35.765 -24.838 1.00 56.55 159 THR C CA 1
ATOM 1136 C C . THR A 1 159 ? 23.802 -37.107 -24.108 1.00 57.34 159 THR C C 1
ATOM 1137 O O . THR A 1 159 ? 23.974 -38.154 -24.735 1.00 59.64 159 THR C O 1
ATOM 1141 N N . PRO A 1 168 ? 16.786 -42.201 -24.806 1.00 61.34 168 PRO C N 1
ATOM 1142 C CA . PRO A 1 168 ? 15.578 -41.370 -24.755 1.00 60.28 168 PRO C CA 1
ATOM 1143 C C . PRO A 1 168 ? 15.630 -40.345 -23.591 1.00 57.74 168 PRO C C 1
ATOM 1144 O O . PRO A 1 168 ? 15.161 -40.636 -22.476 1.00 57.62 168 PRO C O 1
ATOM 1148 N N . LEU A 1 169 ? 16.209 -39.171 -23.867 1.00 55.66 169 LEU C N 1
ATOM 1149 C CA . LEU A 1 169 ? 16.498 -38.141 -22.850 1.00 52.87 169 LEU C CA 1
ATOM 1150 C C . LEU A 1 169 ? 16.158 -36.737 -23.372 1.00 50.61 169 LEU C C 1
ATOM 1151 O O . LEU A 1 169 ? 16.894 -36.193 -24.194 1.00 50.37 169 LEU C O 1
ATOM 1156 N N . LEU A 1 170 ? 15.058 -36.161 -22.877 1.00 48.11 170 LEU C N 1
ATOM 1157 C CA . LEU A 1 170 ? 14.486 -34.932 -23.437 1.00 46.54 170 LEU C CA 1
ATOM 1158 C C . LEU A 1 170 ? 14.381 -33.789 -22.434 1.00 44.06 170 LEU C C 1
ATOM 1159 O O . LEU A 1 170 ? 14.000 -33.985 -21.283 1.00 43.63 170 LEU C O 1
ATOM 1164 N N . GLN A 1 171 ? 14.716 -32.595 -22.905 1.00 42.39 171 GLN C N 1
ATOM 1165 C CA . GLN A 1 171 ? 14.522 -31.346 -22.188 1.00 40.70 171 GLN C CA 1
ATOM 1166 C C . GLN A 1 171 ? 14.028 -30.328 -23.228 1.00 39.80 171 GLN C C 1
ATOM 1167 O O . GLN A 1 171 ? 14.816 -29.830 -24.040 1.00 39.40 171 GLN C O 1
ATOM 1173 N N . SER A 1 172 ? 12.721 -30.065 -23.215 1.00 38.24 172 SER C N 1
ATOM 1174 C CA . SER A 1 172 ? 12.105 -29.128 -24.131 1.00 37.52 172 SER C CA 1
ATOM 1175 C C . SER A 1 172 ? 11.599 -27.917 -23.375 1.00 35.41 172 SER C C 1
ATOM 1176 O O . SER A 1 172 ? 10.880 -28.060 -22.369 1.00 33.50 172 SER C O 1
ATOM 1179 N N . ILE A 1 173 ? 11.962 -26.734 -23.875 1.00 33.69 173 ILE C N 1
ATOM 1180 C CA . ILE A 1 173 ? 11.469 -25.470 -23.335 1.00 32.77 173 ILE C CA 1
ATOM 1181 C C . ILE A 1 173 ? 10.644 -24.784 -24.422 1.00 33.01 173 ILE C C 1
ATOM 1182 O O . ILE A 1 173 ? 11.145 -24.560 -25.536 1.00 33.19 173 ILE C O 1
ATOM 1187 N N . VAL A 1 174 ? 9.381 -24.492 -24.127 1.00 32.81 174 VAL C N 1
ATOM 1188 C CA . VAL A 1 174 ? 8.570 -23.711 -25.057 1.00 33.31 174 VAL C CA 1
ATOM 1189 C C . VAL A 1 174 ? 8.056 -22.459 -24.370 1.00 32.22 174 VAL C C 1
ATOM 1190 O O . VAL A 1 174 ? 7.744 -22.469 -23.181 1.00 31.45 174 VAL C O 1
ATOM 1194 N N . VAL A 1 175 ? 8.057 -21.368 -25.127 1.00 31.49 175 VAL C N 1
ATOM 1195 C CA . VAL A 1 175 ? 7.674 -20.070 -24.629 1.00 30.69 175 VAL C CA 1
ATOM 1196 C C . VAL A 1 175 ? 6.382 -19.622 -25.326 1.00 31.95 175 VAL C C 1
ATOM 1197 O O . VAL A 1 175 ? 6.250 -19.650 -26.575 1.00 32.56 175 VAL C O 1
ATOM 1201 N N . GLY A 1 176 ? 5.417 -19.245 -24.495 1.00 31.80 176 GLY C N 1
ATOM 1202 C CA . GLY A 1 176 ? 4.177 -18.659 -24.947 1.00 32.78 176 GLY C CA 1
ATOM 1203 C C . GLY A 1 176 ? 4.226 -17.185 -24.618 1.00 32.85 176 GLY C C 1
ATOM 1204 O O . GLY A 1 176 ? 4.321 -16.815 -23.467 1.00 32.54 176 GLY C O 1
ATOM 1205 N N . LEU A 1 177 ? 4.173 -16.352 -25.647 1.00 33.37 177 LEU C N 1
ATOM 1206 C CA . LEU A 1 177 ? 4.223 -14.916 -25.510 1.00 34.26 177 LEU C CA 1
ATOM 1207 C C . LEU A 1 177 ? 2.853 -14.415 -25.966 1.00 35.21 177 LEU C C 1
ATOM 1208 O O . LEU A 1 177 ? 2.532 -14.460 -27.160 1.00 35.85 177 LEU C O 1
ATOM 1213 N N . PHE A 1 178 ? 2.026 -13.989 -25.014 1.00 35.35 178 PHE C N 1
ATOM 1214 C CA . PHE A 1 178 ? 0.625 -13.668 -25.300 1.00 36.39 178 PHE C CA 1
ATOM 1215 C C . PHE A 1 178 ? 0.404 -12.180 -25.138 1.00 36.62 178 PHE C C 1
ATOM 1216 O O . PHE A 1 178 ? 0.735 -11.617 -24.107 1.00 37.01 178 PHE C O 1
ATOM 1224 N N . THR A 1 179 ? -0.128 -11.548 -26.182 1.00 36.85 179 THR C N 1
ATOM 1225 C CA . THR A 1 179 ? -0.217 -10.096 -26.248 1.00 36.99 179 THR C CA 1
ATOM 1226 C C . THR A 1 179 ? -1.644 -9.628 -26.591 1.00 37.62 179 THR C C 1
ATOM 1227 O O . THR A 1 179 ? -2.414 -10.331 -27.257 1.00 37.05 179 THR C O 1
ATOM 1231 N N . ALA A 1 180 ? -1.991 -8.436 -26.117 1.00 37.82 180 ALA C N 1
ATOM 1232 C CA . ALA A 1 180 ? -3.285 -7.848 -26.416 1.00 38.87 180 ALA C CA 1
ATOM 1233 C C . ALA A 1 180 ? -3.398 -7.550 -27.926 1.00 39.57 180 ALA C C 1
ATOM 1234 O O . ALA A 1 180 ? -2.385 -7.272 -28.584 1.00 38.39 180 ALA C O 1
ATOM 1236 N N . PRO A 1 181 ? -4.623 -7.629 -28.480 1.00 40.19 181 PRO C N 1
ATOM 1237 C CA . PRO A 1 181 ? -4.810 -7.283 -29.891 1.00 40.68 181 PRO C CA 1
ATOM 1238 C C . PRO A 1 181 ? -4.215 -5.919 -30.194 1.00 40.32 181 PRO C C 1
ATOM 1239 O O . PRO A 1 181 ? -4.418 -4.974 -29.432 1.00 40.36 181 PRO C O 1
ATOM 1243 N N . GLY A 1 182 ? -3.451 -5.823 -31.279 1.00 39.60 182 GLY C N 1
ATOM 1244 C CA . GLY A 1 182 ? -2.895 -4.546 -31.692 1.00 39.49 182 GLY C CA 1
ATOM 1245 C C . GLY A 1 182 ? -1.515 -4.245 -31.128 1.00 38.38 182 GLY C C 1
ATOM 1246 O O . GLY A 1 182 ? -0.843 -3.354 -31.640 1.00 37.75 182 GLY C O 1
ATOM 1247 N N . PHE A 1 183 ? -1.088 -4.950 -30.074 1.00 37.34 183 PHE C N 1
ATOM 1248 C CA . PHE A 1 183 ? 0.279 -4.780 -29.542 1.00 36.85 183 PHE C CA 1
ATOM 1249 C C . PHE A 1 183 ? 1.242 -5.382 -30.573 1.00 36.16 183 PHE C C 1
ATOM 1250 O O . PHE A 1 183 ? 1.018 -6.495 -31.041 1.00 35.85 183 PHE C O 1
ATOM 1258 N N . ARG A 1 184 ? 2.265 -4.633 -30.973 1.00 36.03 184 ARG C N 1
ATOM 1259 C CA . ARG A 1 184 ? 3.220 -5.130 -31.974 1.00 35.58 184 ARG C CA 1
ATOM 1260 C C . ARG A 1 184 ? 4.567 -5.374 -31.323 1.00 35.53 184 ARG C C 1
ATOM 1261 O O . ARG A 1 184 ? 5.027 -4.562 -30.506 1.00 36.20 184 ARG C O 1
ATOM 1269 N N . LEU A 1 185 ? 5.168 -6.518 -31.667 1.00 34.55 185 LEU C N 1
ATOM 1270 C CA . LEU A 1 185 ? 6.446 -6.961 -31.140 1.00 33.55 185 LEU C CA 1
ATOM 1271 C C . LEU A 1 185 ? 7.573 -6.492 -32.063 1.00 33.77 185 LEU C C 1
ATOM 1272 O O . LEU A 1 185 ? 7.398 -6.448 -33.284 1.00 34.44 185 LEU C O 1
ATOM 1277 N N . LYS A 1 186 ? 8.708 -6.141 -31.464 1.00 33.06 186 LYS C N 1
ATOM 1278 C CA . LYS A 1 186 ? 9.919 -5.825 -32.197 1.00 34.02 186 LYS C CA 1
ATOM 1279 C C . LYS A 1 186 ? 10.589 -7.112 -32.671 1.00 33.54 186 LYS C C 1
ATOM 1280 O O . LYS A 1 186 ? 10.701 -8.108 -31.916 1.00 31.63 186 LYS C O 1
ATOM 1286 N N . HIS A 1 187 ? 11.014 -7.079 -33.927 1.00 34.09 187 HIS C N 1
ATOM 1287 C CA . HIS A 1 187 ? 11.737 -8.171 -34.550 1.00 35.07 187 HIS C CA 1
ATOM 1288 C C . HIS A 1 187 ? 12.948 -8.560 -33.725 1.00 34.90 187 HIS C C 1
ATOM 1289 O O . HIS A 1 187 ? 13.178 -9.730 -33.489 1.00 34.62 187 HIS C O 1
ATOM 1296 N N . SER A 1 188 ? 13.720 -7.564 -33.300 1.00 35.90 188 SER C N 1
ATOM 1297 C CA . SER A 1 188 ? 14.973 -7.783 -32.575 1.00 36.62 188 SER C CA 1
ATOM 1298 C C . SER A 1 188 ? 14.720 -8.507 -31.270 1.00 35.21 188 SER C C 1
ATOM 1299 O O . SER A 1 188 ? 15.421 -9.456 -30.942 1.00 34.99 188 SER C O 1
ATOM 1302 N N . PHE A 1 189 ? 13.692 -8.082 -30.530 1.00 35.28 189 PHE C N 1
ATOM 1303 C CA . PHE A 1 189 ? 13.319 -8.790 -29.318 1.00 33.91 189 PHE C CA 1
ATOM 1304 C C . PHE A 1 189 ? 12.971 -10.249 -29.601 1.00 33.66 189 PHE C C 1
ATOM 1305 O O . PHE A 1 189 ? 13.486 -11.149 -28.936 1.00 33.41 189 PHE C O 1
ATOM 1313 N N . VAL A 1 190 ? 12.102 -10.500 -30.574 1.00 33.97 190 VAL C N 1
ATOM 1314 C CA . VAL A 1 190 ? 11.655 -11.871 -30.829 1.00 34.51 190 VAL C CA 1
ATOM 1315 C C . VAL A 1 190 ? 12.823 -12.751 -31.316 1.00 35.42 190 VAL C C 1
ATOM 1316 O O . VAL A 1 190 ? 12.951 -13.915 -30.891 1.00 34.20 190 VAL C O 1
ATOM 1320 N N . GLN A 1 191 ? 13.722 -12.171 -32.107 1.00 36.59 191 GLN C N 1
ATOM 1321 C CA . GLN A 1 191 ? 14.907 -12.913 -32.563 1.00 38.87 191 GLN C CA 1
ATOM 1322 C C . GLN A 1 191 ? 15.830 -13.267 -31.397 1.00 38.85 191 GLN C C 1
ATOM 1323 O O . GLN A 1 191 ? 16.389 -14.357 -31.369 1.00 39.30 191 GLN C O 1
ATOM 1329 N N . SER A 1 192 ? 15.986 -12.347 -30.448 1.00 39.43 192 SER C N 1
ATOM 1330 C CA . SER A 1 192 ? 16.676 -12.641 -29.190 1.00 40.18 192 SER C CA 1
ATOM 1331 C C . SER A 1 192 ? 16.055 -13.809 -28.433 1.00 39.67 192 SER C C 1
ATOM 1332 O O . SER A 1 192 ? 16.761 -14.622 -27.881 1.00 40.39 192 SER C O 1
ATOM 1335 N N . LEU A 1 193 ? 14.736 -13.873 -28.399 1.00 39.70 193 LEU C N 1
ATOM 1336 C CA . LEU A 1 193 ? 14.025 -14.936 -27.684 1.00 39.52 193 LEU C CA 1
ATOM 1337 C C . LEU A 1 193 ? 14.307 -16.329 -28.255 1.00 39.94 193 LEU C C 1
ATOM 1338 O O . LEU A 1 193 ? 14.398 -17.304 -27.492 1.00 39.67 193 LEU C O 1
ATOM 1343 N N . ALA A 1 194 ? 14.479 -16.407 -29.577 1.00 40.55 194 ALA C N 1
ATOM 1344 C CA . ALA A 1 194 ? 14.743 -17.670 -30.286 1.00 40.96 194 ALA C CA 1
ATOM 1345 C C . ALA A 1 194 ? 16.026 -18.328 -29.823 1.00 40.90 194 ALA C C 1
ATOM 1346 O O . ALA A 1 194 ? 16.191 -19.539 -29.955 1.00 41.55 194 ALA C O 1
ATOM 1348 N N . LEU A 1 195 ? 16.939 -17.524 -29.292 1.00 40.73 195 LEU C N 1
ATOM 1349 C CA . LEU A 1 195 ? 18.171 -18.038 -28.704 1.00 40.59 195 LEU C CA 1
ATOM 1350 C C . LEU A 1 195 ? 17.901 -18.786 -27.380 1.00 38.85 195 LEU C C 1
ATOM 1351 O O . LEU A 1 195 ? 18.681 -19.652 -26.993 1.00 39.14 195 LEU C O 1
ATOM 1356 N N . PHE A 1 196 ? 16.795 -18.440 -26.707 1.00 36.46 196 PHE C N 1
ATOM 1357 C CA . PHE A 1 196 ? 16.334 -19.116 -25.482 1.00 34.80 196 PHE C CA 1
ATOM 1358 C C . PHE A 1 196 ? 15.697 -20.455 -25.888 1.00 34.43 196 PHE C C 1
ATOM 1359 O O . PHE A 1 196 ? 16.073 -21.520 -25.404 1.00 33.69 196 PHE C O 1
ATOM 1367 N N . THR A 1 197 ? 14.759 -20.392 -26.826 1.00 33.77 197 THR C N 1
ATOM 1368 C CA . THR A 1 197 ? 14.235 -21.596 -27.436 1.00 33.70 197 THR C CA 1
ATOM 1369 C C . THR A 1 197 ? 13.656 -21.255 -28.805 1.00 34.23 197 THR C C 1
ATOM 1370 O O . THR A 1 197 ? 13.006 -20.219 -28.953 1.00 33.09 197 THR C O 1
ATOM 1374 N N . PRO A 1 198 ? 13.867 -22.127 -29.806 1.00 34.74 198 PRO C N 1
ATOM 1375 C CA . PRO A 1 198 ? 13.174 -21.873 -31.059 1.00 35.61 198 PRO C CA 1
ATOM 1376 C C . PRO A 1 198 ? 11.679 -22.226 -30.961 1.00 35.30 198 PRO C C 1
ATOM 1377 O O . PRO A 1 198 ? 10.912 -21.836 -31.820 1.00 36.28 198 PRO C O 1
ATOM 1381 N N . ALA A 1 199 ? 11.270 -22.946 -29.923 1.00 34.79 199 ALA C N 1
ATOM 1382 C CA . ALA A 1 199 ? 9.856 -23.288 -29.729 1.00 35.04 199 ALA C CA 1
ATOM 1383 C C . ALA A 1 199 ? 9.109 -22.129 -29.102 1.00 34.27 199 ALA C C 1
ATOM 1384 O O . ALA A 1 199 ? 8.698 -22.185 -27.945 1.00 33.38 199 ALA C O 1
ATOM 1386 N N . LEU A 1 200 ? 8.889 -21.106 -29.912 1.00 34.54 200 LEU C N 1
ATOM 1387 C CA . LEU A 1 200 ? 8.418 -19.822 -29.452 1.00 34.47 200 LEU C CA 1
ATOM 1388 C C . LEU A 1 200 ? 7.091 -19.501 -30.143 1.00 34.61 200 LEU C C 1
ATOM 1389 O O . LEU A 1 200 ? 6.970 -19.635 -31.357 1.00 35.98 200 LEU C O 1
ATOM 1394 N N . PHE A 1 201 ? 6.092 -19.095 -29.370 1.00 33.94 201 PHE C N 1
ATOM 1395 C CA . PHE A 1 201 ? 4.751 -18.887 -29.909 1.00 34.64 201 PHE C CA 1
ATOM 1396 C C . PHE A 1 201 ? 4.193 -17.554 -29.469 1.00 34.33 201 PHE C C 1
ATOM 1397 O O . PHE A 1 201 ? 3.481 -17.472 -28.460 1.00 33.49 201 PHE C O 1
ATOM 1405 N N . PRO A 1 202 ? 4.512 -16.492 -30.228 1.00 34.72 202 PRO C N 1
ATOM 1406 C CA . PRO A 1 202 ? 3.791 -15.239 -30.040 1.00 34.87 202 PRO C CA 1
ATOM 1407 C C . PRO A 1 202 ? 2.373 -15.339 -30.577 1.00 35.98 202 PRO C C 1
ATOM 1408 O O . PRO A 1 202 ? 2.187 -15.704 -31.735 1.00 37.49 202 PRO C O 1
ATOM 1412 N N . ARG A 1 203 ? 1.385 -15.046 -29.727 1.00 36.29 203 ARG C N 1
ATOM 1413 C CA . ARG A 1 203 ? -0.026 -15.090 -30.106 1.00 37.18 203 ARG C CA 1
ATOM 1414 C C . ARG A 1 203 ? -0.795 -13.974 -29.432 1.00 37.35 203 ARG C C 1
ATOM 1415 O O . ARG A 1 203 ? -0.525 -13.643 -28.270 1.00 36.26 203 ARG C O 1
ATOM 1423 N N . SER A 1 204 ? -1.747 -13.396 -30.169 1.00 38.18 204 SER C N 1
ATOM 1424 C CA . SER A 1 204 ? -2.596 -12.339 -29.644 1.00 38.84 204 SER C CA 1
ATOM 1425 C C . SER A 1 204 ? -3.931 -12.909 -29.197 1.00 40.02 204 SER C C 1
ATOM 1426 O O . SER A 1 204 ? -4.433 -13.881 -29.768 1.00 39.72 204 SER C O 1
ATOM 1429 N N . LEU A 1 205 ? -4.497 -12.292 -28.172 1.00 40.80 205 LEU C N 1
ATOM 1430 C CA . LEU A 1 205 ? -5.854 -12.604 -27.754 1.00 42.93 205 LEU C CA 1
ATOM 1431 C C . LEU A 1 205 ? -6.361 -11.512 -26.832 1.00 44.45 205 LEU C C 1
ATOM 1432 O O . LEU A 1 205 ? -5.569 -10.805 -26.181 1.00 42.81 205 LEU C O 1
ATOM 1437 N N . ASP A 1 206 ? -7.685 -11.393 -26.779 1.00 47.25 206 ASP C N 1
ATOM 1438 C CA . ASP A 1 206 ? -8.334 -10.430 -25.911 1.00 49.45 206 ASP C CA 1
ATOM 1439 C C . ASP A 1 206 ? -8.065 -10.816 -24.452 1.00 49.94 206 ASP C C 1
ATOM 1440 O O . ASP A 1 206 ? -8.451 -11.896 -23.988 1.00 49.68 206 ASP C O 1
ATOM 1445 N N . LEU A 1 207 ? -7.367 -9.932 -23.749 1.00 50.76 207 LEU C N 1
ATOM 1446 C CA . LEU A 1 207 ? -7.082 -10.111 -22.334 1.00 51.78 207 LEU C CA 1
ATOM 1447 C C . LEU A 1 207 ? -7.951 -9.197 -21.455 1.00 54.25 207 LEU C C 1
ATOM 1448 O O . LEU A 1 207 ? -7.874 -9.265 -20.233 1.00 55.24 207 LEU C O 1
ATOM 1453 N N . SER A 1 208 ? -8.766 -8.338 -22.064 1.00 56.94 208 SER C N 1
ATOM 1454 C CA . SER A 1 208 ? -9.419 -7.271 -21.304 1.00 59.01 208 SER C CA 1
ATOM 1455 C C . SER A 1 208 ? -10.860 -7.553 -20.901 1.00 61.13 208 SER C C 1
ATOM 1456 O O . SER A 1 208 ? -11.401 -6.809 -20.086 1.00 63.16 208 SER C O 1
ATOM 1459 N N . THR A 1 209 ? -11.486 -8.612 -21.424 1.00 61.48 209 THR C N 1
ATOM 1460 C CA . THR A 1 209 ? -12.931 -8.819 -21.199 1.00 63.50 209 THR C CA 1
ATOM 1461 C C . THR A 1 209 ? -13.307 -10.027 -20.322 1.00 63.23 209 THR C C 1
ATOM 1462 O O . THR A 1 209 ? -14.284 -9.963 -19.577 1.00 64.45 209 THR C O 1
ATOM 1466 N N . ASP A 1 210 ? -12.542 -11.112 -20.398 1.00 60.95 210 ASP C N 1
ATOM 1467 C CA . ASP A 1 210 ? -12.865 -12.318 -19.640 1.00 60.41 210 ASP C CA 1
ATOM 1468 C C . ASP A 1 210 ? -11.580 -13.068 -19.291 1.00 57.24 210 ASP C C 1
ATOM 1469 O O . ASP A 1 210 ? -11.240 -14.068 -19.922 1.00 56.25 210 ASP C O 1
ATOM 1474 N N . PRO A 1 211 ? -10.870 -12.582 -18.264 1.00 55.32 211 PRO C N 1
ATOM 1475 C CA . PRO A 1 211 ? -9.608 -13.141 -17.784 1.00 52.99 211 PRO C CA 1
ATOM 1476 C C . PRO A 1 211 ? -9.601 -14.665 -17.662 1.00 51.83 211 PRO C C 1
ATOM 1477 O O . PRO A 1 211 ? -8.623 -15.288 -18.053 1.00 50.13 211 PRO C O 1
ATOM 1481 N N . VAL A 1 212 ? -10.677 -15.249 -17.112 1.00 52.25 212 VAL C N 1
ATOM 1482 C CA . VAL A 1 212 ? -10.737 -16.704 -16.896 1.00 51.14 212 VAL C CA 1
ATOM 1483 C C . VAL A 1 212 ? -10.783 -17.467 -18.221 1.00 50.22 212 VAL C C 1
ATOM 1484 O O . VAL A 1 212 ? -10.084 -18.465 -18.375 1.00 48.23 212 VAL C O 1
ATOM 1488 N N . LEU A 1 213 ? -11.590 -16.992 -19.169 1.00 50.82 213 LEU C N 1
ATOM 1489 C CA . LEU A 1 213 ? -11.618 -17.575 -20.519 1.00 50.79 213 LEU C CA 1
ATOM 1490 C C . LEU A 1 213 ? -10.265 -17.421 -21.236 1.00 48.81 213 LEU C C 1
ATOM 1491 O O . LEU A 1 213 ? -9.813 -18.346 -21.904 1.00 48.70 213 LEU C O 1
ATOM 1496 N N . ALA A 1 214 ? -9.617 -16.271 -21.084 1.00 47.54 214 ALA C N 1
ATOM 1497 C CA . ALA A 1 214 ? -8.275 -16.064 -21.659 1.00 45.72 214 ALA C CA 1
ATOM 1498 C C . ALA A 1 214 ? -7.286 -17.138 -21.173 1.00 43.74 214 ALA C C 1
ATOM 1499 O O . ALA A 1 214 ? -6.547 -17.727 -21.964 1.00 42.80 214 ALA C O 1
ATOM 1501 N N . THR A 1 215 ? -7.274 -17.401 -19.873 1.00 43.00 215 THR C N 1
ATOM 1502 C CA . THR A 1 215 ? -6.422 -18.481 -19.331 1.00 41.29 215 THR C CA 1
ATOM 1503 C C . THR A 1 215 ? -6.834 -19.847 -19.899 1.00 42.08 215 THR C C 1
ATOM 1504 O O . THR A 1 215 ? -5.981 -20.640 -20.260 1.00 41.83 215 THR C O 1
ATOM 1508 N N . GLU A 1 216 ? -8.134 -20.092 -20.045 1.00 44.28 216 GLU C N 1
ATOM 1509 C CA . GLU A 1 216 ? -8.616 -21.327 -20.698 1.00 45.10 216 GLU C CA 1
ATOM 1510 C C . GLU A 1 216 ? -8.033 -21.476 -22.110 1.00 44.10 216 GLU C C 1
ATOM 1511 O O . GLU A 1 216 ? -7.521 -22.540 -22.481 1.00 43.34 216 GLU C O 1
ATOM 1517 N N . LYS A 1 217 ? -8.103 -20.403 -22.884 1.00 44.10 217 LYS C N 1
ATOM 1518 C CA . LYS A 1 217 ? -7.577 -20.408 -24.247 1.00 43.74 217 LYS C CA 1
ATOM 1519 C C . LYS A 1 217 ? -6.065 -20.652 -24.296 1.00 41.25 217 LYS C C 1
ATOM 1520 O O . LYS A 1 217 ? -5.576 -21.421 -25.135 1.00 40.78 217 LYS C O 1
ATOM 1526 N N . ILE A 1 218 ? -5.332 -19.995 -23.399 1.00 39.55 218 ILE C N 1
ATOM 1527 C CA . ILE A 1 218 ? -3.884 -20.195 -23.284 1.00 37.20 218 ILE C CA 1
ATOM 1528 C C . ILE A 1 218 ? -3.577 -21.637 -22.903 1.00 37.57 218 ILE C C 1
ATOM 1529 O O . ILE A 1 218 ? -2.736 -22.278 -23.529 1.00 36.83 218 ILE C O 1
ATOM 1534 N N . ASN A 1 219 ? -4.266 -22.153 -21.884 1.00 38.27 219 ASN C N 1
ATOM 1535 C CA . ASN A 1 219 ? -4.025 -23.530 -21.444 1.00 39.08 219 ASN C CA 1
ATOM 1536 C C . ASN A 1 219 ? -4.352 -24.545 -22.541 1.00 40.67 219 ASN C C 1
ATOM 1537 O O . ASN A 1 219 ? -3.605 -25.500 -22.747 1.00 40.81 219 ASN C O 1
ATOM 1542 N N . ARG A 1 220 ? -5.447 -24.316 -23.254 1.00 43.07 220 ARG C N 1
ATOM 1543 C CA . ARG A 1 220 ? -5.843 -25.156 -24.383 1.00 45.16 220 ARG C CA 1
ATOM 1544 C C . ARG A 1 220 ? -4.801 -25.064 -25.510 1.00 44.51 220 ARG C C 1
ATOM 1545 O O . ARG A 1 220 ? -4.400 -26.074 -26.091 1.00 44.86 220 ARG C O 1
ATOM 1553 N N . PHE A 1 221 ? -4.362 -23.852 -25.823 1.00 43.83 221 PHE C N 1
ATOM 1554 C CA . PHE A 1 221 ? -3.333 -23.668 -26.850 1.00 43.02 221 PHE C CA 1
ATOM 1555 C C . PHE A 1 221 ? -2.052 -24.464 -26.525 1.00 42.11 221 PHE C C 1
ATOM 1556 O O . PHE A 1 221 ? -1.554 -25.223 -27.362 1.00 42.47 221 PHE C O 1
ATOM 1564 N N . ILE A 1 222 ? -1.531 -24.305 -25.314 1.00 41.29 222 ILE C N 1
ATOM 1565 C CA . ILE A 1 222 ? -0.266 -24.967 -24.933 1.00 40.65 222 ILE C CA 1
ATOM 1566 C C . ILE A 1 222 ? -0.340 -26.495 -24.999 1.00 41.76 222 ILE C C 1
ATOM 1567 O O . ILE A 1 222 ? 0.599 -27.146 -25.445 1.00 40.52 222 ILE C O 1
ATOM 1572 N N . LYS A 1 223 ? -1.471 -27.052 -24.577 1.00 43.64 223 LYS C N 1
ATOM 1573 C CA . LYS A 1 223 ? -1.691 -28.492 -24.634 1.00 45.63 223 LYS C CA 1
ATOM 1574 C C . LYS A 1 223 ? -1.784 -29.009 -26.064 1.00 47.10 223 LYS C C 1
ATOM 1575 O O . LYS A 1 223 ? -1.272 -30.089 -26.360 1.00 47.90 223 LYS C O 1
ATOM 1581 N N . ALA A 1 224 ? -2.432 -28.242 -26.943 1.00 47.79 224 ALA C N 1
ATOM 1582 C CA . ALA A 1 224 ? -2.516 -28.592 -28.349 1.00 49.28 224 ALA C CA 1
ATOM 1583 C C . ALA A 1 224 ? -1.153 -28.488 -29.051 1.00 48.89 224 ALA C C 1
ATOM 1584 O O . ALA A 1 224 ? -0.816 -29.358 -29.851 1.00 50.05 224 ALA C O 1
ATOM 1586 N N . VAL A 1 225 ? -0.361 -27.452 -28.764 1.00 47.40 225 VAL C N 1
ATOM 1587 C CA . VAL A 1 225 ? 0.944 -27.309 -29.445 1.00 46.95 225 VAL C CA 1
ATOM 1588 C C . VAL A 1 225 ? 2.057 -28.181 -28.844 1.00 46.50 225 VAL C C 1
ATOM 1589 O O . VAL A 1 225 ? 3.059 -28.438 -29.518 1.00 46.62 225 VAL C O 1
ATOM 1593 N N . THR A 1 226 ? 1.888 -28.642 -27.602 1.00 45.82 226 THR C N 1
ATOM 1594 C CA . THR A 1 226 ? 2.900 -29.492 -26.955 1.00 45.18 226 THR C CA 1
ATOM 1595 C C . THR A 1 226 ? 2.505 -30.960 -26.797 1.00 46.79 226 THR C C 1
ATOM 1596 O O . THR A 1 226 ? 3.366 -31.836 -26.807 1.00 47.37 226 THR C O 1
ATOM 1600 N N . GLY A 1 227 ? 1.217 -31.230 -26.604 1.00 48.05 227 GLY C N 1
ATOM 1601 C CA . GLY A 1 227 ? 0.759 -32.572 -26.243 1.00 49.10 227 GLY C CA 1
ATOM 1602 C C . GLY A 1 227 ? 1.047 -32.935 -24.789 1.00 48.35 227 GLY C C 1
ATOM 1603 O O . GLY A 1 227 ? 0.733 -34.034 -24.354 1.00 48.85 227 GLY C O 1
ATOM 1604 N N . TRP A 1 228 ? 1.639 -32.011 -24.031 1.00 47.15 228 TRP C N 1
ATOM 1605 C CA . TRP A 1 228 ? 1.973 -32.260 -22.634 1.00 46.42 228 TRP C CA 1
ATOM 1606 C C . TRP A 1 228 ? 0.757 -32.012 -21.754 1.00 47.11 228 TRP C C 1
ATOM 1607 O O . TRP A 1 228 ? 0.052 -31.023 -21.937 1.00 47.52 228 TRP C O 1
ATOM 1618 N N . LYS A 1 229 ? 0.513 -32.924 -20.816 1.00 47.81 229 LYS C N 1
ATOM 1619 C CA . LYS A 1 229 ? -0.553 -32.781 -19.822 1.00 48.35 229 LYS C CA 1
ATOM 1620 C C . LYS A 1 229 ? 0.073 -32.202 -18.554 1.00 46.06 229 LYS C C 1
ATOM 1621 O O . LYS A 1 229 ? 0.642 -32.933 -17.758 1.00 45.78 229 LYS C O 1
ATOM 1627 N N . MET A 1 230 ? -0.034 -30.884 -18.388 1.00 44.56 230 MET C N 1
ATOM 1628 C CA . MET A 1 230 ? 0.749 -30.137 -17.401 1.00 42.65 230 MET C CA 1
ATOM 1629 C C . MET A 1 230 ? -0.037 -29.660 -16.177 1.00 42.39 230 MET C C 1
ATOM 1630 O O . MET A 1 230 ? 0.568 -29.202 -15.210 1.00 41.32 230 MET C O 1
ATOM 1635 N N . ASN A 1 231 ? -1.362 -29.740 -16.217 1.00 43.24 231 ASN C N 1
ATOM 1636 C CA . ASN A 1 231 ? -2.186 -29.260 -15.102 1.00 43.80 231 ASN C CA 1
ATOM 1637 C C . ASN A 1 231 ? -1.875 -27.794 -14.799 1.00 41.85 231 ASN C C 1
ATOM 1638 O O . ASN A 1 231 ? -1.359 -27.458 -13.732 1.00 40.99 231 ASN C O 1
ATOM 1643 N N . LEU A 1 232 ? -2.194 -26.939 -15.765 1.00 40.42 232 LEU C N 1
ATOM 1644 C CA . LEU A 1 232 ? -1.853 -25.525 -15.722 1.00 39.11 232 LEU C CA 1
ATOM 1645 C C . LEU A 1 232 ? -2.784 -24.695 -14.834 1.00 39.11 232 LEU C C 1
ATOM 1646 O O . LEU A 1 232 ? -3.949 -25.025 -14.680 1.00 39.96 232 LEU C O 1
ATOM 1651 N N . PRO A 1 233 ? -2.265 -23.608 -14.240 1.00 38.22 233 PRO C N 1
ATOM 1652 C CA . PRO A 1 233 ? -3.128 -22.798 -13.379 1.00 38.79 233 PRO C CA 1
ATOM 1653 C C . PRO A 1 233 ? -4.336 -22.207 -14.106 1.00 39.90 233 PRO C C 1
ATOM 1654 O O . PRO A 1 233 ? -4.311 -22.007 -15.322 1.00 39.30 233 PRO C O 1
ATOM 1658 N N . LEU A 1 234 ? -5.385 -21.958 -13.334 1.00 41.58 234 LEU C N 1
ATOM 1659 C CA . LEU A 1 234 ? -6.687 -21.574 -13.840 1.00 43.72 234 LEU C CA 1
ATOM 1660 C C . LEU A 1 234 ? -6.992 -20.100 -13.605 1.00 44.33 234 LEU C C 1
ATOM 1661 O O . LEU A 1 234 ? -7.918 -19.573 -14.184 1.00 45.60 234 LEU C O 1
ATOM 1666 N N . GLU A 1 235 ? -6.233 -19.441 -12.740 1.00 44.58 235 GLU C N 1
ATOM 1667 C CA . GLU A 1 235 ? -6.523 -18.064 -12.379 1.00 46.20 235 GLU C CA 1
ATOM 1668 C C . GLU A 1 235 ? -6.443 -17.158 -13.590 1.00 46.62 235 GLU C C 1
ATOM 1669 O O . GLU A 1 235 ? -5.582 -17.338 -14.461 1.00 45.09 235 GLU C O 1
ATOM 1675 N N . GLY A 1 236 ? -7.340 -16.178 -13.603 1.00 48.23 236 GLY C N 1
ATOM 1676 C CA . GLY A 1 236 ? -7.464 -15.239 -14.681 1.00 48.70 236 GLY C CA 1
ATOM 1677 C C . GLY A 1 236 ? -6.312 -14.261 -14.752 1.00 48.33 236 GLY C C 1
ATOM 1678 O O . GLY A 1 236 ? -5.581 -14.037 -13.788 1.00 47.64 236 GLY C O 1
ATOM 1679 N N . VAL A 1 237 ? -6.165 -13.705 -15.941 1.00 48.40 237 VAL C N 1
ATOM 1680 C CA . VAL A 1 237 ? -5.224 -12.665 -16.231 1.00 48.39 237 VAL C CA 1
ATOM 1681 C C . VAL A 1 237 ? -5.805 -11.315 -15.848 1.00 49.68 237 VAL C C 1
ATOM 1682 O O . VAL A 1 237 ? -6.968 -11.040 -16.117 1.00 50.01 237 VAL C O 1
ATOM 1686 N N . SER A 1 238 ? -4.990 -10.471 -15.231 1.00 49.76 238 SER C N 1
ATOM 1687 C CA A SER A 1 238 ? -5.403 -9.096 -14.949 0.50 51.33 238 SER C CA 1
ATOM 1688 C CA B SER A 1 238 ? -5.376 -9.097 -14.947 0.50 51.29 238 SER C CA 1
ATOM 1689 C C . SER A 1 238 ? -5.837 -8.380 -16.228 1.00 52.30 238 SER C C 1
ATOM 1690 O O . SER A 1 238 ? -5.227 -8.522 -17.291 1.00 51.01 238 SER C O 1
ATOM 1695 N N . THR A 1 239 ? -6.903 -7.603 -16.104 1.00 53.96 239 THR C N 1
ATOM 1696 C CA . THR A 1 239 ? -7.578 -7.005 -17.232 1.00 55.31 239 THR C CA 1
ATOM 1697 C C . THR A 1 239 ? -6.758 -5.911 -17.963 1.00 54.84 239 THR C C 1
ATOM 1698 O O . THR A 1 239 ? -6.960 -5.662 -19.154 1.00 54.13 239 THR C O 1
ATOM 1702 N N . ASP A 1 240 ? -5.817 -5.292 -17.251 1.00 54.52 240 ASP C N 1
ATOM 1703 C CA . ASP A 1 240 ? -4.962 -4.266 -17.844 1.00 54.40 240 ASP C CA 1
ATOM 1704 C C . ASP A 1 240 ? -3.679 -4.834 -18.477 1.00 51.76 240 ASP C C 1
ATOM 1705 O O . ASP A 1 240 ? -2.838 -4.063 -18.950 1.00 51.44 240 ASP C O 1
ATOM 1710 N N . SER A 1 241 ? -3.554 -6.160 -18.515 1.00 49.21 241 SER C N 1
ATOM 1711 C CA . SER A 1 241 ? -2.378 -6.817 -19.086 1.00 46.86 241 SER C CA 1
ATOM 1712 C C . SER A 1 241 ? -2.369 -6.680 -20.590 1.00 45.40 241 SER C C 1
ATOM 1713 O O . SER A 1 241 ? -3.391 -6.903 -21.242 1.00 46.19 241 SER C O 1
ATOM 1716 N N . THR A 1 242 ? -1.214 -6.311 -21.137 1.00 43.56 242 THR C N 1
ATOM 1717 C CA . THR A 1 242 ? -1.004 -6.340 -22.583 1.00 42.31 242 THR C CA 1
ATOM 1718 C C . THR A 1 242 ? -0.003 -7.411 -23.010 1.00 40.29 242 THR C C 1
ATOM 1719 O O . THR A 1 242 ? 0.066 -7.731 -24.191 1.00 40.30 242 THR C O 1
ATOM 1723 N N . LEU A 1 243 ? 0.765 -7.955 -22.064 1.00 38.39 243 LEU C N 1
ATOM 1724 C CA . LEU A 1 243 ? 1.805 -8.952 -22.364 1.00 36.56 243 LEU C CA 1
ATOM 1725 C C . LEU A 1 243 ? 1.938 -10.015 -21.256 1.00 34.75 243 LEU C C 1
ATOM 1726 O O . LEU A 1 243 ? 2.130 -9.676 -20.091 1.00 34.16 243 LEU C O 1
ATOM 1731 N N . LEU A 1 244 ? 1.853 -11.290 -21.633 1.00 33.42 244 LEU C N 1
ATOM 1732 C CA . LEU A 1 244 ? 2.185 -12.402 -20.725 1.00 32.77 244 LEU C CA 1
ATOM 1733 C C . LEU A 1 244 ? 3.340 -13.193 -21.320 1.00 31.69 244 LEU C C 1
ATOM 1734 O O . LEU A 1 244 ? 3.376 -13.438 -22.531 1.00 31.28 244 LEU C O 1
ATOM 1739 N N . PHE A 1 245 ? 4.268 -13.593 -20.462 1.00 31.00 245 PHE C N 1
ATOM 1740 C CA . PHE A 1 245 ? 5.446 -14.341 -20.867 1.00 30.67 245 PHE C CA 1
ATOM 1741 C C . PHE A 1 245 ? 5.480 -15.651 -20.080 1.00 30.01 245 PHE C C 1
ATOM 1742 O O . PHE A 1 245 ? 5.920 -15.679 -18.928 1.00 28.99 245 PHE C O 1
ATOM 1750 N N . ASN A 1 246 ? 5.015 -16.732 -20.704 1.00 30.01 246 ASN C N 1
ATOM 1751 C CA . ASN A 1 246 ? 4.947 -18.020 -20.025 1.00 30.37 246 ASN C CA 1
ATOM 1752 C C . ASN A 1 246 ? 5.924 -19.028 -20.619 1.00 29.93 246 ASN C C 1
ATOM 1753 O O . ASN A 1 246 ? 6.003 -19.186 -21.847 1.00 30.55 246 ASN C O 1
ATOM 1758 N N . THR A 1 247 ? 6.671 -19.694 -19.740 1.00 28.94 247 THR C N 1
ATOM 1759 C CA . THR A 1 247 ? 7.691 -20.656 -20.123 1.00 28.96 247 THR C CA 1
ATOM 1760 C C . THR A 1 247 ? 7.307 -22.039 -19.625 1.00 28.92 247 THR C C 1
ATOM 1761 O O . THR A 1 247 ? 6.965 -22.206 -18.461 1.00 29.01 247 THR C O 1
ATOM 1765 N N . TYR A 1 248 ? 7.331 -23.022 -20.516 1.00 30.00 248 TYR C N 1
ATOM 1766 C CA . TYR A 1 248 ? 6.829 -24.364 -20.209 1.00 30.71 248 TYR C CA 1
ATOM 1767 C C . TYR A 1 248 ? 7.945 -25.347 -20.500 1.00 31.11 248 TYR C C 1
ATOM 1768 O O . TYR A 1 248 ? 8.545 -25.316 -21.577 1.00 30.49 248 TYR C O 1
ATOM 1777 N N . VAL A 1 249 ? 8.233 -26.203 -19.522 1.00 31.84 249 VAL C N 1
ATOM 1778 C CA . VAL A 1 249 ? 9.422 -27.068 -19.552 1.00 31.99 249 VAL C CA 1
ATOM 1779 C C . VAL A 1 249 ? 8.979 -28.513 -19.391 1.00 33.00 249 VAL C C 1
ATOM 1780 O O . VAL A 1 249 ? 8.223 -28.836 -18.465 1.00 32.27 249 VAL C O 1
ATOM 1784 N N . HIS A 1 250 ? 9.426 -29.359 -20.319 1.00 34.42 250 HIS C N 1
ATOM 1785 C CA . HIS A 1 250 ? 9.186 -30.781 -20.262 1.00 36.29 250 HIS C CA 1
ATOM 1786 C C . HIS A 1 250 ? 10.511 -31.515 -20.197 1.00 36.53 250 HIS C C 1
ATOM 1787 O O . HIS A 1 250 ? 11.327 -31.422 -21.123 1.00 36.29 250 HIS C O 1
ATOM 1794 N N . PHE A 1 251 ? 10.726 -32.228 -19.093 1.00 36.76 251 PHE C N 1
ATOM 1795 C CA . PHE A 1 251 ? 11.894 -33.096 -18.943 1.00 37.90 251 PHE C CA 1
ATOM 1796 C C . PHE A 1 251 ? 11.460 -34.549 -18.859 1.00 39.49 251 PHE C C 1
ATOM 1797 O O . PHE A 1 251 ? 10.578 -34.909 -18.084 1.00 38.94 251 PHE C O 1
ATOM 1805 N N . GLN A 1 252 ? 12.115 -35.374 -19.659 1.00 41.92 252 GLN C N 1
ATOM 1806 C CA . GLN A 1 252 ? 11.851 -36.796 -19.705 1.00 44.35 252 GLN C CA 1
ATOM 1807 C C . GLN A 1 252 ? 13.179 -37.528 -19.722 1.00 45.45 252 GLN C C 1
ATOM 1808 O O . GLN A 1 252 ? 14.043 -37.253 -20.561 1.00 45.86 252 GLN C O 1
ATOM 1814 N N . GLY A 1 253 ? 13.339 -38.444 -18.775 1.00 46.36 253 GLY C N 1
ATOM 1815 C CA . GLY A 1 253 ? 14.510 -39.309 -18.716 1.00 47.39 253 GLY C CA 1
ATOM 1816 C C . GLY A 1 253 ? 14.113 -40.705 -18.272 1.00 48.43 253 GLY C C 1
ATOM 1817 O O . GLY A 1 253 ? 13.201 -40.876 -17.453 1.00 48.36 253 GLY C O 1
ATOM 1818 N N . THR A 1 254 ? 14.801 -41.694 -18.824 1.00 49.44 254 THR C N 1
ATOM 1819 C CA . THR A 1 254 ? 14.506 -43.092 -18.579 1.00 50.73 254 THR C CA 1
ATOM 1820 C C . THR A 1 254 ? 15.520 -43.630 -17.585 1.00 50.20 254 THR C C 1
ATOM 1821 O O . THR A 1 254 ? 16.716 -43.407 -17.732 1.00 50.17 254 THR C O 1
ATOM 1825 N N . MET A 1 255 ? 15.035 -44.319 -16.561 1.00 49.92 255 MET C N 1
ATOM 1826 C CA . MET A 1 255 ? 15.907 -44.947 -15.579 1.00 49.72 255 MET C CA 1
ATOM 1827 C C . MET A 1 255 ? 16.285 -46.326 -16.114 1.00 50.73 255 MET C C 1
ATOM 1828 O O . MET A 1 255 ? 15.495 -47.270 -16.009 1.00 50.75 255 MET C O 1
ATOM 1833 N N . ARG A 1 256 ? 17.480 -46.437 -16.695 1.00 50.79 256 ARG C N 1
ATOM 1834 C CA . ARG A 1 256 ? 17.922 -47.693 -17.317 1.00 52.60 256 ARG C CA 1
ATOM 1835 C C . ARG A 1 256 ? 18.091 -48.794 -16.281 1.00 52.23 256 ARG C C 1
ATOM 1836 O O . ARG A 1 256 ? 18.808 -48.623 -15.300 1.00 51.30 256 ARG C O 1
ATOM 1844 N N . GLY A 1 257 ? 17.434 -49.923 -16.508 1.00 52.84 257 GLY C N 1
ATOM 1845 C CA . GLY A 1 257 ? 17.561 -51.065 -15.621 1.00 53.11 257 GLY C CA 1
ATOM 1846 C C . GLY A 1 257 ? 16.611 -50.995 -14.442 1.00 51.55 257 GLY C C 1
ATOM 1847 O O . GLY A 1 257 ? 16.619 -51.876 -13.592 1.00 51.73 257 GLY C O 1
ATOM 1848 N N . PHE A 1 258 ? 15.782 -49.956 -14.391 1.00 49.61 258 PHE C N 1
ATOM 1849 C CA . PHE A 1 258 ? 14.768 -49.852 -13.349 1.00 48.55 258 PHE C CA 1
ATOM 1850 C C . PHE A 1 258 ? 13.448 -50.363 -13.895 1.00 49.66 258 PHE C C 1
ATOM 1851 O O . PHE A 1 258 ? 13.104 -50.092 -15.050 1.00 50.07 258 PHE C O 1
ATOM 1859 N N . SER A 1 259 ? 12.710 -51.081 -13.058 1.00 50.00 259 SER C N 1
ATOM 1860 C CA . SER A 1 259 ? 11.361 -51.518 -13.395 1.00 51.68 259 SER C CA 1
ATOM 1861 C C . SER A 1 259 ? 10.448 -51.311 -12.202 1.00 51.41 259 SER C C 1
ATOM 1862 O O . SER A 1 259 ? 10.905 -51.315 -11.062 1.00 50.28 259 SER C O 1
ATOM 1865 N N . GLN A 1 260 ? 9.156 -51.132 -12.473 1.00 52.47 260 GLN C N 1
ATOM 1866 C CA . GLN A 1 260 ? 8.166 -50.998 -11.414 1.00 52.56 260 GLN C CA 1
ATOM 1867 C C . GLN A 1 260 ? 8.091 -52.302 -10.638 1.00 53.94 260 GLN C C 1
ATOM 1868 O O . GLN A 1 260 ? 8.066 -53.376 -11.234 1.00 55.66 260 GLN C O 1
ATOM 1874 N N . LEU A 1 261 ? 8.074 -52.195 -9.312 1.00 53.38 261 LEU C N 1
ATOM 1875 C CA . LEU A 1 261 ? 7.906 -53.354 -8.443 1.00 54.95 261 LEU C CA 1
ATOM 1876 C C . LEU A 1 261 ? 6.439 -53.762 -8.433 1.00 56.88 261 LEU C C 1
ATOM 1877 O O . LEU A 1 261 ? 5.561 -52.931 -8.675 1.00 56.54 261 LEU C O 1
ATOM 1882 N N . PRO A 1 262 ? 6.167 -55.042 -8.147 1.00 59.17 262 PRO C N 1
ATOM 1883 C CA . PRO A 1 262 ? 4.775 -55.443 -8.018 1.00 61.17 262 PRO C CA 1
ATOM 1884 C C . PRO A 1 262 ? 4.116 -54.826 -6.784 1.00 60.71 262 PRO C C 1
ATOM 1885 O O . PRO A 1 262 ? 4.716 -54.778 -5.705 1.00 59.62 262 PRO C O 1
ATOM 1889 N N . GLY A 1 263 ? 2.890 -54.352 -6.965 1.00 61.74 263 GLY C N 1
ATOM 1890 C CA . GLY A 1 263 ? 2.063 -53.899 -5.856 1.00 61.73 263 GLY C CA 1
ATOM 1891 C C . GLY A 1 263 ? 2.224 -52.422 -5.543 1.00 59.78 263 GLY C C 1
ATOM 1892 O O . GLY A 1 263 ? 2.607 -51.619 -6.398 1.00 58.24 263 GLY C O 1
ATOM 1893 N N . VAL A 1 264 ? 1.904 -52.089 -4.295 1.00 59.71 264 VAL C N 1
ATOM 1894 C CA . VAL A 1 264 ? 2.013 -50.734 -3.764 1.00 58.05 264 VAL C CA 1
ATOM 1895 C C . VAL A 1 264 ? 2.806 -50.823 -2.477 1.00 56.73 264 VAL C C 1
ATOM 1896 O O . VAL A 1 264 ? 2.849 -51.876 -1.847 1.00 58.02 264 VAL C O 1
ATOM 1900 N N . HIS A 1 265 ? 3.456 -49.723 -2.111 1.00 54.36 265 HIS C N 1
ATOM 1901 C CA . HIS 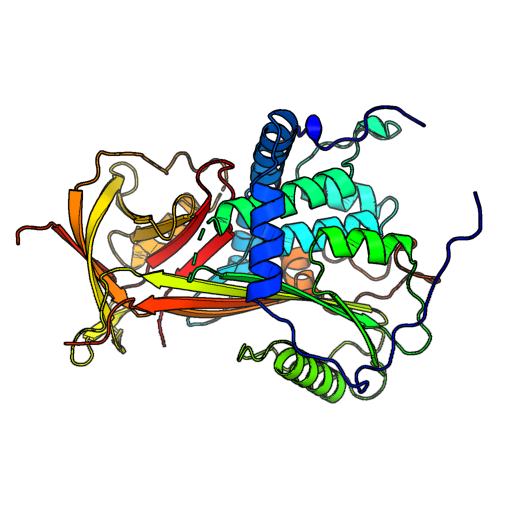A 1 265 ? 4.423 -49.722 -1.019 1.00 52.79 265 HIS C CA 1
ATOM 1902 C C . HIS A 1 265 ? 4.298 -48.426 -0.236 1.00 50.63 265 HIS C C 1
ATOM 1903 O O . HIS A 1 265 ? 4.072 -47.372 -0.826 1.00 49.50 265 HIS C O 1
ATOM 1910 N N . GLU A 1 266 ? 4.453 -48.511 1.086 1.00 49.56 266 GLU C N 1
ATOM 1911 C CA . GLU A 1 266 ? 4.185 -47.374 1.965 1.00 48.20 266 GLU C CA 1
ATOM 1912 C C . GLU A 1 266 ? 5.173 -46.247 1.719 1.00 45.29 266 GLU C C 1
ATOM 1913 O O . GLU A 1 266 ? 6.369 -46.466 1.666 1.00 44.75 266 GLU C O 1
ATOM 1919 N N . PHE A 1 267 ? 4.657 -45.043 1.552 1.00 43.07 267 PHE C N 1
ATOM 1920 C CA . PHE A 1 267 ? 5.491 -43.864 1.516 1.00 40.79 267 PHE C CA 1
ATOM 1921 C C . PHE A 1 267 ? 4.985 -42.955 2.627 1.00 40.90 267 PHE C C 1
ATOM 1922 O O . PHE A 1 267 ? 3.820 -42.567 2.628 1.00 40.68 267 PHE C O 1
ATOM 1930 N N . TRP A 1 268 ? 5.869 -42.623 3.561 1.00 40.61 268 TRP C N 1
ATOM 1931 C CA . TRP A 1 268 ? 5.518 -41.809 4.717 1.00 41.20 268 TRP C CA 1
ATOM 1932 C C . TRP A 1 268 ? 5.561 -40.339 4.382 1.00 40.34 268 TRP C C 1
ATOM 1933 O O . TRP A 1 268 ? 6.634 -39.791 4.168 1.00 40.48 268 TRP C O 1
ATOM 1944 N N . VAL A 1 269 ? 4.403 -39.702 4.376 1.00 40.06 269 VAL C N 1
ATOM 1945 C CA . VAL A 1 269 ? 4.313 -38.280 4.107 1.00 40.14 269 VAL C CA 1
ATOM 1946 C C . VAL A 1 269 ? 4.737 -37.509 5.352 1.00 40.39 269 VAL C C 1
ATOM 1947 O O . VAL A 1 269 ? 5.291 -36.427 5.253 1.00 40.47 269 VAL C O 1
ATOM 1951 N N . ASP A 1 270 ? 4.491 -38.071 6.523 1.00 41.13 270 ASP C N 1
ATOM 1952 C CA . ASP A 1 270 ? 5.172 -37.608 7.732 1.00 41.60 270 ASP C CA 1
ATOM 1953 C C . ASP A 1 270 ? 5.250 -38.772 8.681 1.00 41.98 270 ASP C C 1
ATOM 1954 O O . ASP A 1 270 ? 5.038 -39.899 8.251 1.00 41.50 270 ASP C O 1
ATOM 1959 N N . ASN A 1 271 ? 5.554 -38.527 9.953 1.00 42.48 271 ASN C N 1
ATOM 1960 C CA . ASN A 1 271 ? 5.755 -39.633 10.884 1.00 43.80 271 ASN C CA 1
ATOM 1961 C C . ASN A 1 271 ? 4.510 -40.445 11.213 1.00 44.12 271 ASN C C 1
ATOM 1962 O O . ASN A 1 271 ? 4.639 -41.555 11.697 1.00 44.65 271 ASN C O 1
ATOM 1967 N N . SER A 1 272 ? 3.323 -39.909 10.929 1.00 43.63 272 SER C N 1
ATOM 1968 C CA . SER A 1 272 ? 2.074 -40.582 11.300 1.00 45.15 272 SER C CA 1
ATOM 1969 C C . SER A 1 272 ? 1.184 -40.942 10.122 1.00 44.89 272 SER C C 1
ATOM 1970 O O . SER A 1 272 ? 0.164 -41.571 10.315 1.00 46.38 272 SER C O 1
ATOM 1973 N N . ILE A 1 273 ? 1.581 -40.579 8.912 1.00 43.47 273 ILE C N 1
ATOM 1974 C CA . ILE A 1 273 ? 0.725 -40.741 7.754 1.00 43.61 273 ILE C CA 1
ATOM 1975 C C . ILE A 1 273 ? 1.485 -41.334 6.597 1.00 42.76 273 ILE C C 1
ATOM 1976 O O . ILE A 1 273 ? 2.550 -40.837 6.226 1.00 41.03 273 ILE C 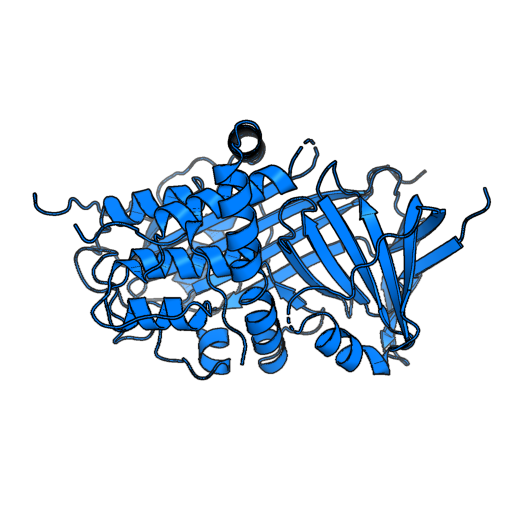O 1
ATOM 1981 N N . SER A 1 274 ? 0.923 -42.389 6.017 1.00 44.02 274 SER C N 1
ATOM 1982 C CA . SER A 1 274 ? 1.493 -43.010 4.828 1.00 44.13 274 SER C CA 1
ATOM 1983 C C . SER A 1 274 ? 0.478 -43.065 3.685 1.00 45.42 274 SER C C 1
ATOM 1984 O O . SER A 1 274 ? -0.734 -43.043 3.896 1.00 46.02 274 SER C O 1
ATOM 1987 N N . VAL A 1 275 ? 1.013 -43.110 2.473 1.00 45.90 275 VAL C N 1
ATOM 1988 C CA . VAL A 1 275 ? 0.264 -43.346 1.245 1.00 47.67 275 VAL C CA 1
ATOM 1989 C C . VAL A 1 275 ? 0.944 -44.539 0.585 1.00 49.26 275 VAL C C 1
ATOM 1990 O O . VAL A 1 275 ? 2.187 -44.660 0.624 1.00 48.95 275 VAL C O 1
ATOM 1994 N N . SER A 1 276 ? 0.155 -45.432 0.000 1.00 51.51 276 SER C N 1
ATOM 1995 C CA . SER A 1 276 ? 0.712 -46.616 -0.642 1.00 52.54 276 SER C CA 1
ATOM 1996 C C . SER A 1 276 ? 0.757 -46.379 -2.145 1.00 52.78 276 SER C C 1
ATOM 1997 O O . SER A 1 276 ? -0.287 -46.343 -2.808 1.00 54.49 276 SER C O 1
ATOM 2000 N N . VAL A 1 277 ? 1.981 -46.196 -2.654 1.00 51.55 277 VAL C N 1
ATOM 2001 C CA . VAL A 1 277 ? 2.252 -45.729 -4.017 1.00 50.77 277 VAL C CA 1
ATOM 2002 C C . VAL A 1 277 ? 3.089 -46.743 -4.810 1.00 51.53 277 VAL C C 1
ATOM 2003 O O . VAL A 1 277 ? 3.785 -47.582 -4.227 1.00 51.89 277 VAL C O 1
ATOM 2007 N N . PRO A 1 278 ? 3.050 -46.653 -6.152 1.00 52.03 278 PRO C N 1
ATOM 2008 C CA . PRO A 1 278 ? 3.920 -47.522 -6.947 1.00 52.24 278 PRO C CA 1
ATOM 2009 C C . PRO A 1 278 ? 5.387 -47.098 -6.869 1.00 50.23 278 PRO C C 1
ATOM 2010 O O . PRO A 1 278 ? 5.688 -45.905 -6.892 1.00 48.75 278 PRO C O 1
ATOM 2014 N N . MET A 1 279 ? 6.279 -48.082 -6.796 1.00 50.00 279 MET C N 1
ATOM 2015 C CA . MET A 1 279 ? 7.708 -47.836 -6.716 1.00 48.80 279 MET C CA 1
ATOM 2016 C C . MET A 1 279 ? 8.407 -48.451 -7.910 1.00 48.24 279 MET C C 1
ATOM 2017 O O . MET A 1 279 ? 7.990 -49.497 -8.396 1.00 49.54 279 MET C O 1
ATOM 2022 N N . ILE A 1 280 ? 9.483 -47.813 -8.354 1.00 45.92 280 ILE C N 1
ATOM 2023 C CA . ILE A 1 280 ? 10.402 -48.423 -9.310 1.00 45.93 280 ILE C CA 1
ATOM 2024 C C . ILE A 1 280 ? 11.684 -48.820 -8.578 1.00 45.30 280 ILE C C 1
ATOM 2025 O O . ILE A 1 280 ? 12.032 -48.242 -7.541 1.00 44.09 280 ILE C O 1
ATOM 2030 N N . SER A 1 281 ? 12.377 -49.823 -9.101 1.00 45.77 281 SER C N 1
ATOM 2031 C CA . SER A 1 281 ? 13.604 -50.282 -8.471 1.00 45.36 281 SER C CA 1
ATOM 2032 C C . SER A 1 281 ? 14.606 -50.819 -9.475 1.00 46.15 281 SER C C 1
ATOM 2033 O O . SER A 1 281 ? 14.229 -51.417 -10.488 1.00 46.58 281 SER C O 1
ATOM 2036 N N . GLY A 1 282 ? 15.884 -50.614 -9.168 1.00 45.52 282 GLY C N 1
ATOM 2037 C CA . GLY A 1 282 ? 16.959 -51.092 -10.020 1.00 46.97 282 GLY C CA 1
ATOM 2038 C C . GLY A 1 282 ? 18.302 -51.091 -9.329 1.00 47.14 282 GLY C C 1
ATOM 2039 O O . GLY A 1 282 ? 18.524 -50.353 -8.369 1.00 46.27 282 GLY C O 1
ATOM 2040 N N . THR A 1 283 ? 19.204 -51.921 -9.829 1.00 48.92 283 THR C N 1
ATOM 2041 C CA . THR A 1 283 ? 20.532 -52.051 -9.254 1.00 49.51 283 THR C CA 1
ATOM 2042 C C . THR A 1 283 ? 21.563 -51.585 -10.259 1.00 50.30 283 THR C C 1
ATOM 2043 O O . THR A 1 283 ? 21.501 -51.953 -11.429 1.00 52.19 283 THR C O 1
ATOM 2047 N N . GLY A 1 284 ? 22.488 -50.747 -9.811 1.00 49.60 284 GLY C N 1
ATOM 2048 C CA . GLY A 1 284 ? 23.570 -50.279 -10.667 1.00 50.15 284 GLY C CA 1
ATOM 2049 C C . GLY A 1 284 ? 24.760 -49.868 -9.838 1.00 49.78 284 GLY C C 1
ATOM 2050 O O . GLY A 1 284 ? 24.705 -49.909 -8.611 1.00 49.10 284 GLY C O 1
ATOM 2051 N N . ASN A 1 285 ? 25.837 -49.476 -10.510 1.00 50.57 285 ASN C N 1
ATOM 2052 C CA . ASN A 1 285 ? 27.017 -48.945 -9.834 1.00 50.72 285 ASN C CA 1
ATOM 2053 C C . ASN A 1 285 ? 26.848 -47.449 -9.733 1.00 48.36 285 ASN C C 1
ATOM 2054 O O . ASN A 1 285 ? 27.230 -46.737 -10.628 1.00 48.82 285 ASN C O 1
ATOM 2059 N N . PHE A 1 286 ? 26.260 -46.990 -8.642 1.00 46.67 286 PHE C N 1
ATOM 2060 C CA . PHE A 1 286 ? 25.999 -45.579 -8.436 1.00 44.73 286 PHE C CA 1
ATOM 2061 C C . PHE A 1 286 ? 26.920 -45.044 -7.359 1.00 44.48 286 PHE C C 1
ATOM 2062 O O . PHE A 1 286 ? 27.529 -45.798 -6.606 1.00 44.39 286 PHE C O 1
ATOM 2070 N N . GLN A 1 287 ? 27.013 -43.725 -7.294 1.00 43.84 287 GLN C N 1
ATOM 2071 C CA . GLN A 1 287 ? 27.747 -43.064 -6.229 1.00 43.82 287 GLN C CA 1
ATOM 2072 C C . GLN A 1 287 ? 26.787 -42.819 -5.079 1.00 42.30 287 GLN C C 1
ATOM 2073 O O . GLN A 1 287 ? 25.612 -42.530 -5.277 1.00 40.84 287 GLN C O 1
ATOM 2079 N N . HIS A 1 288 ? 27.292 -42.956 -3.868 1.00 42.31 288 HIS C N 1
ATOM 2080 C CA . HIS A 1 288 ? 26.483 -42.775 -2.688 1.00 41.37 288 HIS C CA 1
ATOM 2081 C C . HIS A 1 288 ? 27.376 -42.404 -1.523 1.00 42.58 288 HIS C C 1
ATOM 2082 O O . HIS A 1 288 ? 28.490 -42.939 -1.396 1.00 43.74 288 HIS C O 1
ATOM 2089 N N . TRP A 1 289 ? 26.891 -41.512 -0.658 1.00 42.38 289 TRP C N 1
ATOM 2090 C CA . TRP A 1 289 ? 27.607 -41.224 0.595 1.00 42.88 289 TRP C CA 1
ATOM 2091 C C . TRP A 1 289 ? 26.713 -40.577 1.637 1.00 42.02 289 TRP C C 1
ATOM 2092 O O . TRP A 1 289 ? 25.593 -40.131 1.347 1.00 39.91 289 TRP C O 1
ATOM 2103 N N . SER A 1 290 ? 27.254 -40.535 2.851 1.00 42.54 290 SER C N 1
ATOM 2104 C CA . SER A 1 290 ? 26.640 -39.912 3.989 1.00 42.54 290 SER C CA 1
ATOM 2105 C C . SER A 1 290 ? 27.468 -38.686 4.363 1.00 42.70 290 SER C C 1
ATOM 2106 O O . SER A 1 290 ? 28.690 -38.767 4.481 1.00 44.47 290 SER C O 1
ATOM 2109 N N . ASP A 1 291 ? 26.814 -37.543 4.505 1.00 41.16 291 ASP C N 1
ATOM 2110 C CA . ASP A 1 291 ? 27.459 -36.323 4.977 1.00 40.56 291 ASP C CA 1
ATOM 2111 C C . ASP A 1 291 ? 27.443 -36.354 6.510 1.00 40.61 291 ASP C C 1
ATOM 2112 O O . ASP A 1 291 ? 26.381 -36.191 7.117 1.00 39.27 291 ASP C O 1
ATOM 2117 N N . ALA A 1 292 ? 28.602 -36.590 7.127 1.00 41.07 292 ALA C N 1
ATOM 2118 C CA . ALA A 1 292 ? 28.693 -36.686 8.587 1.00 42.38 292 ALA C CA 1
ATOM 2119 C C . ALA A 1 292 ? 28.314 -35.394 9.298 1.00 42.46 292 ALA C C 1
ATOM 2120 O O . ALA A 1 292 ? 27.657 -35.415 10.344 1.00 42.77 292 ALA C O 1
ATOM 2122 N N . GLN A 1 293 ? 28.754 -34.278 8.745 1.00 42.04 293 GLN C N 1
ATOM 2123 C CA . GLN A 1 293 ? 28.579 -32.989 9.398 1.00 42.89 293 GLN C CA 1
ATOM 2124 C C . GLN A 1 293 ? 27.098 -32.696 9.668 1.00 42.00 293 GLN C C 1
ATOM 2125 O O . GLN A 1 293 ? 26.738 -32.272 10.763 1.00 42.64 293 GLN C O 1
ATOM 2131 N N . ASN A 1 294 ? 26.250 -32.926 8.670 1.00 40.53 294 ASN C N 1
ATOM 2132 C CA . ASN A 1 294 ? 24.845 -32.547 8.753 1.00 40.31 294 ASN C CA 1
ATOM 2133 C C . ASN A 1 294 ? 23.854 -33.719 8.657 1.00 39.32 294 ASN C C 1
ATOM 2134 O O . ASN A 1 294 ? 22.651 -33.508 8.589 1.00 38.98 294 ASN C O 1
ATOM 2139 N N . ASN A 1 295 ? 24.368 -34.942 8.621 1.00 38.99 295 ASN C N 1
ATOM 2140 C CA . ASN A 1 295 ? 23.563 -36.128 8.847 1.00 38.95 295 ASN C CA 1
ATOM 2141 C C . ASN A 1 295 ? 22.467 -36.315 7.808 1.00 37.95 295 ASN C C 1
ATOM 2142 O O . ASN A 1 295 ? 21.298 -36.462 8.155 1.00 38.58 295 ASN C O 1
ATOM 2147 N N . PHE A 1 296 ? 22.858 -36.268 6.537 1.00 37.06 296 PHE C N 1
ATOM 2148 C CA . PHE A 1 296 ? 21.988 -36.628 5.421 1.00 35.68 296 PHE C CA 1
ATOM 2149 C C . PHE A 1 296 ? 22.815 -37.480 4.496 1.00 35.89 296 PHE C C 1
ATOM 2150 O O . PHE A 1 296 ? 24.039 -37.547 4.640 1.00 36.77 296 PHE C O 1
ATOM 2158 N N . SER A 1 297 ? 22.167 -38.130 3.545 1.00 35.06 297 SER C N 1
ATOM 2159 C CA . SER A 1 297 ? 22.883 -38.894 2.554 1.00 35.39 297 SER C CA 1
ATOM 2160 C C . SER A 1 297 ? 22.406 -38.580 1.144 1.00 34.08 297 SER C C 1
ATOM 2161 O O . SER A 1 297 ? 21.296 -38.062 0.951 1.00 32.47 297 SER C O 1
ATOM 2164 N N . VAL A 1 298 ? 23.269 -38.889 0.175 1.00 34.11 298 VAL C N 1
ATOM 2165 C CA . VAL A 1 298 ? 23.064 -38.563 -1.226 1.00 33.87 298 VAL C CA 1
ATOM 2166 C C . VAL A 1 298 ? 23.355 -39.767 -2.095 1.00 34.21 298 VAL C C 1
ATOM 2167 O O . VAL A 1 298 ? 24.273 -40.522 -1.812 1.00 34.82 298 VAL C O 1
ATOM 2171 N N . THR A 1 299 ? 22.570 -39.939 -3.149 1.00 33.77 299 THR C N 1
ATOM 2172 C CA . THR A 1 299 ? 22.821 -40.943 -4.155 1.00 35.25 299 THR C CA 1
ATOM 2173 C C . THR A 1 299 ? 22.763 -40.274 -5.529 1.00 36.46 299 THR C C 1
ATOM 2174 O O . THR A 1 299 ? 21.865 -39.445 -5.798 1.00 34.32 299 THR C O 1
ATOM 2178 N N . CYS A 1 300 ? 23.722 -40.621 -6.391 1.00 38.74 300 CYS C N 1
ATOM 2179 C CA . CYS A 1 300 ? 23.803 -40.045 -7.741 1.00 40.18 300 CYS C CA 1
ATOM 2180 C C . CYS A 1 300 ? 23.615 -41.133 -8.765 1.00 41.03 300 CYS C C 1
ATOM 2181 O O . CYS A 1 300 ? 24.358 -42.112 -8.747 1.00 42.65 300 CYS C O 1
ATOM 2184 N N . VAL A 1 301 ? 22.620 -40.983 -9.634 1.00 41.01 301 VAL C N 1
ATOM 2185 C CA . VAL A 1 301 ? 22.386 -41.934 -10.709 1.00 42.28 301 VAL C CA 1
ATOM 2186 C C . VAL A 1 301 ? 22.561 -41.225 -12.061 1.00 42.74 301 VAL C C 1
ATOM 2187 O O . VAL A 1 301 ? 21.937 -40.185 -12.301 1.00 41.19 301 VAL C O 1
ATOM 2191 N N . PRO A 1 302 ? 23.423 -41.777 -12.939 1.00 44.15 302 PRO C N 1
ATOM 2192 C CA . PRO A 1 302 ? 23.574 -41.161 -14.254 1.00 44.83 302 PRO C CA 1
ATOM 2193 C C . PRO A 1 302 ? 22.295 -41.309 -15.074 1.00 45.11 302 PRO C C 1
ATOM 2194 O O . PRO A 1 302 ? 21.665 -42.366 -15.045 1.00 45.54 302 PRO C O 1
ATOM 2198 N N . LEU A 1 303 ? 21.900 -40.239 -15.759 1.00 44.91 303 LEU C N 1
ATOM 2199 C CA . LEU A 1 303 ? 20.738 -40.274 -16.653 1.00 45.88 303 LEU C CA 1
ATOM 2200 C C . LEU A 1 303 ? 21.169 -40.247 -18.122 1.00 47.83 303 LEU C C 1
ATOM 2201 O O . LEU A 1 303 ? 20.410 -40.632 -19.006 1.00 49.22 303 LEU C O 1
ATOM 2206 N N . GLY A 1 304 ? 22.378 -39.760 -18.377 1.00 49.00 304 GLY C N 1
ATOM 2207 C CA . GLY A 1 304 ? 22.996 -39.825 -19.703 1.00 50.27 304 GLY C CA 1
ATOM 2208 C C . GLY A 1 304 ? 24.487 -39.689 -19.488 1.00 51.07 304 GLY C C 1
ATOM 2209 O O . GLY A 1 304 ? 24.953 -39.844 -18.356 1.00 51.25 304 GLY C O 1
ATOM 2210 N N . GLU A 1 305 ? 25.245 -39.384 -20.540 1.00 51.88 305 GLU C N 1
ATOM 2211 C CA . GLU A 1 305 ? 26.693 -39.219 -20.374 1.00 52.37 305 GLU C CA 1
ATOM 2212 C C . GLU A 1 305 ? 27.063 -37.978 -19.548 1.00 50.58 305 GLU C C 1
ATOM 2213 O O . GLU A 1 305 ? 28.098 -37.966 -18.883 1.00 50.60 305 GLU C O 1
ATOM 2219 N N . ARG A 1 306 ? 26.211 -36.954 -19.554 1.00 48.96 306 ARG C N 1
ATOM 2220 C CA . ARG A 1 306 ? 26.484 -35.754 -18.767 1.00 47.93 306 ARG C CA 1
ATOM 2221 C C . ARG A 1 306 ? 25.436 -35.412 -17.711 1.00 45.94 306 ARG C C 1
ATOM 2222 O O . ARG A 1 306 ? 25.621 -34.464 -16.961 1.00 46.47 306 ARG C O 1
ATOM 2230 N N . ALA A 1 307 ? 24.331 -36.143 -17.659 1.00 44.44 307 ALA C N 1
ATOM 2231 C CA . ALA A 1 307 ? 23.245 -35.793 -16.763 1.00 42.66 307 ALA C CA 1
ATOM 2232 C C . ALA A 1 307 ? 23.254 -36.725 -15.537 1.00 42.27 307 ALA C C 1
ATOM 2233 O O . ALA A 1 307 ? 23.449 -37.925 -15.680 1.00 42.45 307 ALA C O 1
ATOM 2235 N N . THR A 1 308 ? 23.049 -36.141 -14.353 1.00 40.91 308 THR C N 1
ATOM 2236 C CA . THR A 1 308 ? 23.052 -36.842 -13.063 1.00 40.84 308 THR C CA 1
ATOM 2237 C C . THR A 1 308 ? 21.798 -36.484 -12.261 1.00 38.94 308 THR C C 1
ATOM 2238 O O . THR A 1 308 ? 21.458 -35.313 -12.131 1.00 37.92 308 THR C O 1
ATOM 2242 N N . LEU A 1 309 ? 21.089 -37.494 -11.763 1.00 38.44 309 LEU C N 1
ATOM 2243 C CA . LEU A 1 309 ? 20.027 -37.276 -10.788 1.00 36.52 309 LEU C CA 1
ATOM 2244 C C . LEU A 1 309 ? 20.654 -37.414 -9.415 1.00 36.09 309 LEU C C 1
ATOM 2245 O O . LEU A 1 309 ? 21.264 -38.442 -9.111 1.00 36.98 309 LEU C O 1
ATOM 2250 N N . LEU A 1 3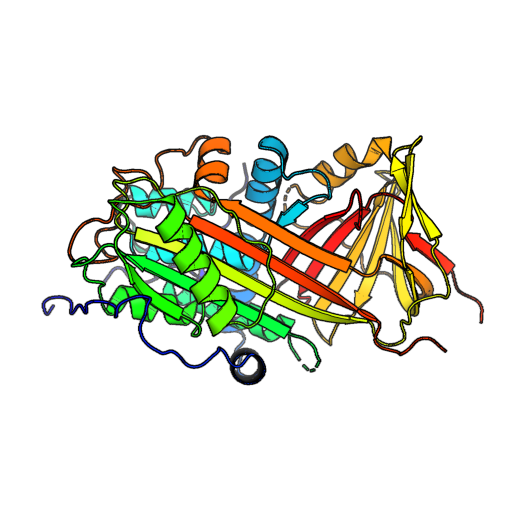10 ? 20.540 -36.367 -8.603 1.00 34.79 310 LEU C N 1
ATOM 2251 C CA . LEU A 1 310 ? 20.966 -36.417 -7.207 1.00 34.33 310 LEU C CA 1
ATOM 2252 C C . LEU A 1 310 ? 19.722 -36.622 -6.359 1.00 33.33 310 LEU C C 1
ATOM 2253 O O . LEU A 1 310 ? 18.698 -35.977 -6.592 1.00 32.46 310 LEU C O 1
ATOM 2258 N N . LEU A 1 311 ? 19.818 -37.527 -5.392 1.00 32.72 311 LEU C N 1
ATOM 2259 C CA . LEU A 1 311 ? 18.720 -37.830 -4.479 1.00 32.56 311 LEU C CA 1
ATOM 2260 C C . LEU A 1 311 ? 19.230 -37.668 -3.052 1.00 32.89 311 LEU C C 1
ATOM 2261 O O . LEU A 1 311 ? 20.164 -38.379 -2.632 1.00 32.67 311 LEU C O 1
ATOM 2266 N N . ILE A 1 312 ? 18.637 -36.725 -2.319 1.00 32.38 312 ILE C N 1
ATOM 2267 C CA . ILE A 1 312 ? 19.131 -36.360 -0.993 1.00 32.30 312 ILE C CA 1
ATOM 2268 C C . ILE A 1 312 ? 18.089 -36.767 0.037 1.00 32.61 312 ILE C C 1
ATOM 2269 O O . ILE A 1 312 ? 16.952 -36.311 -0.027 1.00 31.92 312 ILE C O 1
ATOM 2274 N N . GLN A 1 313 ? 18.476 -37.640 0.964 1.00 33.34 313 GLN C N 1
ATOM 2275 C CA . GLN A 1 313 ? 17.603 -38.057 2.069 1.00 34.29 3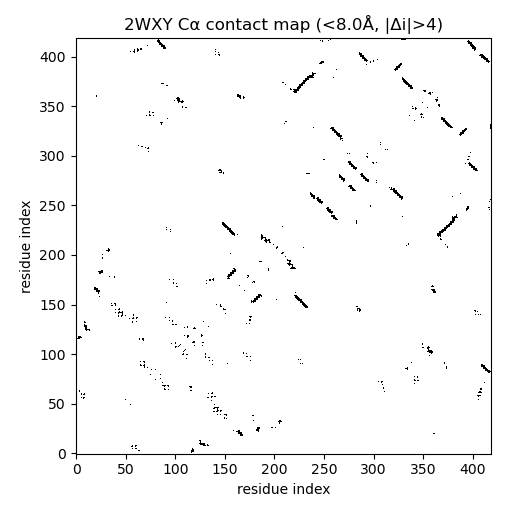13 GLN C CA 1
ATOM 2276 C C . GLN A 1 313 ? 18.066 -37.499 3.417 1.00 34.90 313 GLN C C 1
ATOM 2277 O O . GLN A 1 313 ? 19.206 -37.741 3.840 1.00 33.94 313 GLN C O 1
ATOM 2283 N N . PRO A 1 314 ? 17.174 -36.784 4.120 1.00 35.84 314 PRO C N 1
ATOM 2284 C CA . PRO A 1 314 ? 17.478 -36.459 5.500 1.00 36.84 314 PRO C CA 1
ATOM 2285 C C . PRO A 1 314 ? 17.446 -37.716 6.366 1.00 37.58 314 PRO C C 1
ATOM 2286 O O . PRO A 1 314 ? 16.937 -38.750 5.942 1.00 36.62 314 PRO C O 1
ATOM 2290 N N . HIS A 1 315 ? 18.021 -37.620 7.553 1.00 38.72 315 HIS C N 1
ATOM 2291 C CA . HIS A 1 315 ? 18.110 -38.762 8.442 1.00 40.53 315 HIS C CA 1
ATOM 2292 C C . HIS A 1 315 ? 16.735 -39.125 8.964 1.00 41.13 315 HIS C C 1
ATOM 2293 O O . HIS A 1 315 ? 16.440 -40.292 9.153 1.00 41.94 315 HIS C O 1
ATOM 2300 N N . CYS A 1 316 ? 15.915 -38.111 9.206 1.00 41.36 316 CYS C N 1
ATOM 2301 C CA . CYS A 1 316 ? 14.535 -38.303 9.623 1.00 42.44 316 CYS 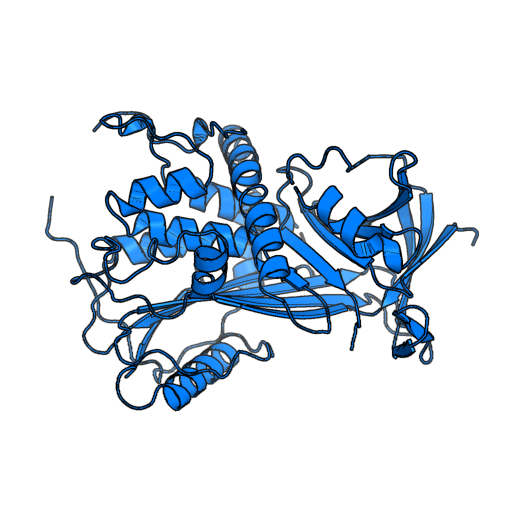C CA 1
ATOM 2302 C C . CYS A 1 316 ? 13.693 -37.191 9.030 1.00 41.44 316 CYS C C 1
ATOM 2303 O O . CYS A 1 316 ? 14.222 -36.150 8.622 1.00 41.17 316 CYS C O 1
ATOM 2306 N N . ILE A 1 317 ? 12.387 -37.400 9.012 1.00 41.26 317 ILE C N 1
ATOM 2307 C CA . ILE A 1 317 ? 11.478 -36.520 8.288 1.00 40.81 317 ILE C CA 1
ATOM 2308 C C . ILE A 1 317 ? 11.524 -35.114 8.869 1.00 40.82 317 ILE C C 1
ATOM 2309 O O . ILE A 1 317 ? 11.497 -34.137 8.138 1.00 39.04 317 ILE C O 1
ATOM 2314 N N . SER A 1 318 ? 11.645 -35.001 10.193 1.00 41.73 318 SER C N 1
ATOM 2315 C CA . SER A 1 318 ? 11.562 -33.668 10.809 1.00 42.49 318 SER C CA 1
ATOM 2316 C C . SER A 1 318 ? 12.810 -32.802 10.514 1.00 41.85 318 SER C C 1
ATOM 2317 O O . SER A 1 318 ? 12.789 -31.600 10.737 1.00 42.18 318 SER C O 1
ATOM 2320 N N . ASP A 1 319 ? 13.885 -33.406 10.011 1.00 40.91 319 ASP C N 1
ATOM 2321 C CA . ASP A 1 319 ? 15.056 -32.636 9.652 1.00 40.82 319 ASP C CA 1
ATOM 2322 C C . ASP A 1 319 ? 15.041 -32.127 8.194 1.00 39.82 319 ASP C C 1
ATOM 2323 O O . ASP A 1 319 ? 15.985 -31.460 7.774 1.00 39.20 319 ASP C O 1
ATOM 2328 N N . LEU A 1 320 ? 13.998 -32.460 7.422 1.00 38.67 320 LEU C N 1
ATOM 2329 C CA . LEU A 1 320 ? 13.981 -32.168 5.977 1.00 37.75 320 LEU C CA 1
ATOM 2330 C C . LEU A 1 320 ? 14.191 -30.691 5.675 1.00 37.23 320 LEU C C 1
ATOM 2331 O O . LEU A 1 320 ? 14.979 -30.350 4.808 1.00 35.95 320 LEU C O 1
ATOM 2336 N N . ASP A 1 321 ? 13.485 -29.820 6.388 1.00 37.74 321 ASP C N 1
ATOM 2337 C CA . ASP A 1 321 ? 13.587 -28.378 6.135 1.00 38.08 321 ASP C CA 1
ATOM 2338 C C . ASP A 1 321 ? 15.006 -27.845 6.310 1.00 37.67 321 ASP C C 1
ATOM 2339 O O . ASP A 1 321 ? 15.501 -27.063 5.478 1.00 36.82 321 ASP C O 1
ATOM 2344 N N . ARG A 1 322 ? 15.660 -28.278 7.383 1.00 37.67 322 ARG C N 1
ATOM 2345 C CA . ARG A 1 322 ? 17.009 -27.811 7.676 1.00 37.84 322 ARG C CA 1
ATOM 2346 C C . ARG A 1 322 ? 17.940 -28.266 6.557 1.00 36.60 322 ARG C C 1
ATOM 2347 O O . ARG A 1 322 ? 18.691 -27.459 6.013 1.00 36.18 322 ARG C O 1
ATOM 2355 N N . VAL A 1 323 ? 17.834 -29.536 6.172 1.00 35.55 323 VAL C N 1
ATOM 2356 C CA . VAL A 1 323 ? 18.683 -30.087 5.125 1.00 34.80 323 VAL C CA 1
ATOM 2357 C C . VAL A 1 323 ? 18.432 -29.379 3.794 1.00 34.42 323 VAL C C 1
ATOM 2358 O O . VAL A 1 323 ? 19.376 -29.013 3.101 1.00 34.57 323 VAL C O 1
ATOM 2362 N N . GLU A 1 324 ? 17.167 -29.172 3.444 1.00 34.66 324 GLU C N 1
ATOM 2363 C CA . GLU A 1 324 ? 16.822 -28.463 2.213 1.00 34.52 324 GLU C CA 1
ATOM 2364 C C . GLU A 1 324 ? 17.405 -27.044 2.166 1.00 35.35 324 GLU C C 1
ATOM 2365 O O . GLU A 1 324 ? 17.987 -26.648 1.145 1.00 33.81 324 GLU C O 1
ATOM 2371 N N . ALA A 1 325 ? 17.247 -26.288 3.255 1.00 36.56 325 ALA C N 1
ATOM 2372 C CA . ALA A 1 325 ? 17.814 -24.931 3.346 1.00 38.44 325 ALA C CA 1
ATOM 2373 C C . ALA A 1 325 ? 19.338 -24.949 3.241 1.00 39.48 325 ALA C C 1
ATOM 2374 O O . ALA A 1 325 ? 19.946 -24.009 2.763 1.00 40.16 325 ALA C O 1
ATOM 2376 N N . LEU A 1 326 ? 19.951 -26.025 3.697 1.00 40.79 326 LEU C N 1
ATOM 2377 C CA . LEU A 1 326 ? 21.400 -26.139 3.707 1.00 42.03 326 LEU C CA 1
ATOM 2378 C C . LEU A 1 326 ? 21.965 -26.444 2.324 1.00 41.84 326 LEU C C 1
ATOM 2379 O O . LEU A 1 326 ? 22.859 -25.740 1.857 1.00 42.28 326 LEU C O 1
ATOM 2384 N N . ILE A 1 327 ? 21.446 -27.483 1.666 1.00 41.38 327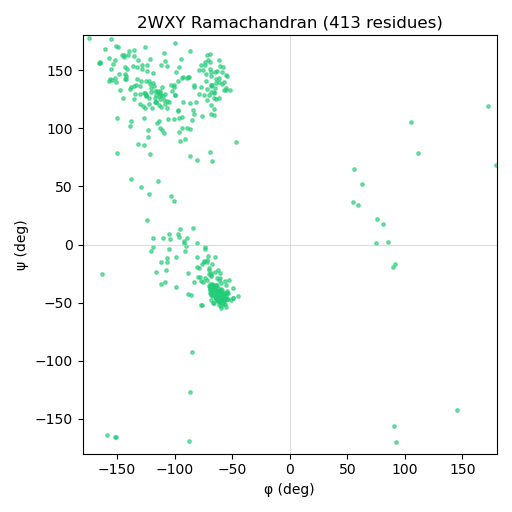 ILE C N 1
ATOM 2385 C CA . ILE A 1 327 ? 22.006 -27.919 0.386 1.00 41.11 327 ILE C CA 1
ATOM 2386 C C . ILE A 1 327 ? 21.546 -27.053 -0.789 1.00 41.23 327 ILE C C 1
ATOM 2387 O O . ILE A 1 327 ? 22.266 -26.959 -1.778 1.00 40.99 327 ILE C O 1
ATOM 2391 N N . PHE A 1 328 ? 20.355 -26.453 -0.688 1.00 41.30 328 PHE C N 1
ATOM 2392 C CA . PHE A 1 328 ? 19.827 -25.568 -1.732 1.00 41.76 328 PHE C CA 1
ATOM 2393 C C . PHE A 1 328 ? 19.923 -24.051 -1.391 1.00 44.07 328 PHE C C 1
ATOM 2394 O O . PHE A 1 328 ? 19.005 -23.296 -1.691 1.00 45.03 328 PHE C O 1
ATOM 2402 N N . GLN A 1 329 ? 21.051 -23.604 -0.816 1.00 46.55 329 GLN C N 1
ATOM 2403 C CA . GLN A 1 329 ? 21.225 -22.182 -0.406 1.00 47.71 329 GLN C CA 1
ATOM 2404 C C . GLN A 1 329 ? 22.580 -21.911 0.246 1.00 48.58 329 GLN C C 1
ATOM 2405 O O . GLN A 1 329 ? 23.603 -22.466 -0.154 1.00 48.59 329 GLN C O 1
ATOM 2411 N N . ASP A 1 331 ? 25.417 -22.266 -2.484 1.00 59.21 331 ASP C N 1
ATOM 2412 C CA . ASP A 1 331 ? 25.457 -21.676 -3.823 1.00 59.09 331 ASP C CA 1
ATOM 2413 C C . ASP A 1 331 ? 26.477 -22.355 -4.730 1.00 59.07 331 ASP C C 1
ATOM 2414 O O . ASP A 1 331 ? 26.321 -22.341 -5.942 1.00 58.93 331 ASP C O 1
ATOM 2419 N N . LEU A 1 332 ? 27.504 -22.968 -4.153 1.00 59.83 332 LEU C N 1
ATOM 2420 C CA . LEU A 1 332 ? 28.567 -23.595 -4.953 1.00 60.21 332 LEU C CA 1
ATOM 2421 C C . LEU A 1 332 ? 28.556 -25.133 -4.896 1.00 59.74 332 LEU C C 1
ATOM 2422 O O . LEU A 1 332 ? 29.446 -25.782 -5.444 1.00 59.64 332 LEU C O 1
ATOM 2427 N N . LEU A 1 333 ? 27.542 -25.712 -4.248 1.00 59.01 333 LEU C N 1
ATOM 2428 C CA . LEU A 1 333 ? 27.366 -27.161 -4.231 1.00 58.43 333 LEU C CA 1
ATOM 2429 C C . LEU A 1 333 ? 28.605 -27.870 -3.722 1.00 59.53 333 LEU C C 1
ATOM 2430 O O . LEU A 1 333 ? 28.945 -28.956 -4.198 1.00 59.73 333 LEU C O 1
ATOM 2435 N N . THR A 1 334 ? 29.284 -27.273 -2.753 1.00 59.97 334 THR C N 1
ATOM 2436 C CA . THR A 1 334 ? 30.441 -27.930 -2.173 1.00 61.19 334 THR C CA 1
ATOM 2437 C C . THR A 1 334 ? 30.041 -29.213 -1.453 1.00 60.32 334 THR C C 1
ATOM 2438 O O . THR A 1 334 ? 30.909 -29.993 -1.067 1.00 61.26 334 THR C O 1
ATOM 2442 N N . TRP A 1 335 ? 28.733 -29.424 -1.273 1.00 58.56 335 TRP C N 1
ATOM 2443 C CA . TRP A 1 335 ? 28.223 -30.691 -0.747 1.00 57.67 335 TRP C CA 1
ATOM 2444 C C . TRP A 1 335 ? 28.269 -31.850 -1.760 1.00 56.96 335 TRP C C 1
ATOM 2445 O O . TRP A 1 335 ? 28.139 -33.005 -1.348 1.00 57.53 335 TRP C O 1
ATOM 2456 N N . ILE A 1 336 ? 28.462 -31.571 -3.052 1.00 55.85 336 ILE C N 1
ATOM 2457 C CA . ILE A 1 336 ? 28.587 -32.648 -4.053 1.00 55.53 336 ILE C CA 1
ATOM 2458 C C . ILE A 1 336 ? 29.966 -33.337 -4.026 1.00 56.35 336 ILE C C 1
ATOM 2459 O O . ILE A 1 336 ? 30.976 -32.749 -4.410 1.00 57.12 336 ILE C O 1
ATOM 2464 N N . GLU A 1 337 ? 29.987 -34.591 -3.573 1.00 55.71 337 GLU C N 1
ATOM 2465 C CA . GLU A 1 337 ? 31.203 -35.386 -3.504 1.00 56.24 337 GLU C CA 1
ATOM 2466 C C . GLU A 1 337 ? 31.295 -36.338 -4.700 1.00 55.36 337 GLU C C 1
ATOM 2467 O O . GLU A 1 337 ? 30.361 -36.432 -5.498 1.00 54.58 337 GLU C O 1
ATOM 2473 N N . ASN A 1 338 ? 32.425 -37.026 -4.833 1.00 55.47 338 ASN C N 1
ATOM 2474 C CA . ASN A 1 338 ? 32.681 -37.874 -6.004 1.00 55.29 338 ASN C CA 1
ATOM 2475 C C . ASN A 1 338 ? 33.326 -39.233 -5.670 1.00 55.03 338 ASN C C 1
ATOM 2476 O O . ASN A 1 338 ? 34.373 -39.573 -6.221 1.00 56.04 338 ASN C O 1
ATOM 2481 N N . PRO A 1 339 ? 32.690 -40.029 -4.792 1.00 52.69 339 PRO C N 1
ATOM 2482 C CA . PRO A 1 339 ? 33.318 -41.287 -4.389 1.00 52.98 339 PRO C CA 1
ATOM 2483 C C . PRO A 1 339 ? 33.301 -42.348 -5.486 1.00 52.61 339 PRO C C 1
ATOM 2484 O O . PRO A 1 339 ? 32.542 -42.235 -6.436 1.00 52.38 339 PRO C O 1
ATOM 2488 N N . PRO A 1 340 ? 34.131 -43.389 -5.352 1.00 52.89 340 PRO C N 1
ATOM 2489 C CA . PRO A 1 340 ? 34.022 -44.472 -6.322 1.00 52.78 340 PRO C CA 1
ATOM 2490 C C . PRO A 1 340 ? 32.611 -45.073 -6.308 1.00 50.82 340 PRO C C 1
ATOM 2491 O O . PRO A 1 340 ? 32.029 -45.251 -5.233 1.00 49.37 340 PRO C O 1
ATOM 2495 N N . PRO A 1 341 ? 32.057 -45.370 -7.490 1.00 49.99 341 PRO C N 1
ATOM 2496 C CA . PRO A 1 341 ? 30.728 -45.964 -7.497 1.00 48.77 341 PRO C CA 1
ATOM 2497 C C . PRO A 1 341 ? 30.698 -47.307 -6.772 1.00 49.21 341 PRO C C 1
ATOM 2498 O O . PRO A 1 341 ? 31.741 -47.943 -6.587 1.00 50.08 341 PRO C O 1
ATOM 2502 N N . ARG A 1 342 ? 29.510 -47.710 -6.341 1.00 47.50 342 ARG C N 1
ATOM 2503 C CA . ARG A 1 342 ? 29.330 -49.002 -5.713 1.00 48.00 342 ARG C CA 1
ATOM 2504 C C . ARG A 1 342 ? 27.981 -49.609 -6.084 1.00 46.58 342 ARG C C 1
ATOM 2505 O O . ARG A 1 342 ? 27.079 -48.920 -6.578 1.00 44.75 342 ARG C O 1
ATOM 2513 N N . ALA A 1 343 ? 27.876 -50.914 -5.859 1.00 46.98 343 ALA C N 1
ATOM 2514 C CA . ALA A 1 343 ? 26.654 -51.669 -6.109 1.00 46.62 343 ALA C CA 1
ATOM 2515 C C . ALA A 1 343 ? 25.548 -51.204 -5.164 1.00 44.49 343 ALA C C 1
ATOM 2516 O O . ALA A 1 343 ? 25.625 -51.441 -3.961 1.00 43.73 343 ALA C O 1
ATOM 2518 N N . ILE A 1 344 ? 24.535 -50.548 -5.732 1.00 43.17 344 ILE C N 1
ATOM 2519 C CA . ILE A 1 344 ? 23.387 -50.014 -4.989 1.00 41.95 344 ILE C CA 1
ATOM 2520 C C . ILE A 1 344 ? 22.083 -50.540 -5.584 1.00 42.09 344 ILE C C 1
ATOM 2521 O O . ILE A 1 344 ? 21.888 -50.453 -6.797 1.00 42.44 344 ILE C O 1
ATOM 2526 N N . ARG A 1 345 ? 21.187 -51.064 -4.747 1.00 41.84 345 ARG C N 1
ATOM 2527 C CA . ARG A 1 345 ? 19.803 -51.283 -5.177 1.00 41.79 345 ARG C CA 1
ATOM 2528 C C . ARG A 1 345 ? 18.983 -50.064 -4.772 1.00 39.89 345 ARG C C 1
ATOM 2529 O O . ARG A 1 345 ? 18.733 -49.846 -3.589 1.00 38.80 345 ARG C O 1
ATOM 2537 N N . LEU A 1 346 ? 18.568 -49.282 -5.762 1.00 39.55 346 LEU C N 1
ATOM 2538 C CA . LEU A 1 346 ? 17.801 -48.059 -5.527 1.00 38.41 346 LEU C CA 1
ATOM 2539 C C . LEU A 1 346 ? 16.326 -48.337 -5.756 1.00 38.72 346 LEU C C 1
ATOM 2540 O O . LEU A 1 346 ? 15.956 -48.871 -6.789 1.00 40.28 346 LEU C O 1
ATOM 2545 N N . THR A 1 347 ? 15.498 -47.970 -4.780 1.00 38.22 347 THR C N 1
ATOM 2546 C CA . THR A 1 347 ? 14.049 -48.083 -4.879 1.00 37.96 347 THR C CA 1
ATOM 2547 C C . THR A 1 347 ? 13.432 -46.718 -4.554 1.00 37.02 347 THR C C 1
ATOM 2548 O O . THR A 1 347 ? 13.779 -46.085 -3.550 1.00 35.72 347 THR C O 1
ATOM 2552 N N . LEU A 1 348 ? 12.534 -46.253 -5.419 1.00 37.10 348 LEU C N 1
ATOM 2553 C CA . LEU A 1 348 ? 11.961 -44.927 -5.264 1.00 36.79 348 LEU C CA 1
ATOM 2554 C C . LEU A 1 348 ? 10.608 -44.813 -5.979 1.00 37.96 348 LEU C C 1
ATOM 2555 O O . LEU A 1 348 ? 10.288 -45.621 -6.857 1.00 38.26 348 LEU C O 1
ATOM 2560 N N . PRO A 1 349 ? 9.801 -43.812 -5.599 1.00 38.53 349 PRO C N 1
ATOM 2561 C CA . PRO A 1 349 ? 8.547 -43.595 -6.310 1.00 39.53 349 PRO C CA 1
ATOM 2562 C C . PRO A 1 349 ? 8.810 -43.201 -7.755 1.00 39.93 349 PRO C C 1
ATOM 2563 O O . PRO A 1 349 ? 9.763 -42.501 -8.032 1.00 38.29 349 PRO C O 1
ATOM 2567 N N . GLN A 1 350 ? 7.974 -43.679 -8.659 1.00 42.37 350 GLN C N 1
ATOM 2568 C CA . GLN A 1 350 ? 8.023 -43.239 -10.033 1.00 43.99 350 GLN C CA 1
ATOM 2569 C C . GLN A 1 350 ? 7.670 -41.768 -9.974 1.00 43.33 350 GLN C C 1
ATOM 2570 O O . GLN A 1 350 ? 6.656 -41.416 -9.387 1.00 44.60 350 GLN C O 1
ATOM 2576 N N . LEU A 1 351 ? 8.526 -40.915 -10.520 1.00 42.66 351 LEU C N 1
ATOM 2577 C CA . LEU A 1 351 ? 8.331 -39.473 -10.431 1.00 42.31 351 LEU C CA 1
ATOM 2578 C C . LEU A 1 351 ? 7.660 -38.874 -11.678 1.00 42.37 351 LEU C C 1
ATOM 2579 O O . LEU A 1 351 ? 8.216 -38.900 -12.781 1.00 42.77 351 LEU C O 1
ATOM 2584 N N . GLU A 1 352 ? 6.455 -38.354 -11.463 1.00 42.58 352 GLU C N 1
ATOM 2585 C CA . GLU A 1 352 ? 5.728 -37.545 -12.415 1.00 43.10 352 GLU C CA 1
ATOM 2586 C C . GLU A 1 352 ? 5.419 -36.215 -11.744 1.00 41.40 352 GLU C C 1
ATOM 2587 O O . GLU A 1 352 ? 4.402 -36.086 -11.066 1.00 41.88 352 GLU C O 1
ATOM 2593 N N . ILE A 1 353 ? 6.290 -35.227 -11.916 1.00 39.14 353 ILE C N 1
ATOM 2594 C CA . ILE A 1 353 ? 6.166 -34.016 -11.125 1.00 37.74 353 ILE C CA 1
ATOM 2595 C C . ILE A 1 353 ? 5.680 -32.853 -11.995 1.00 37.48 353 ILE C C 1
ATOM 2596 O O . ILE A 1 353 ? 6.216 -32.594 -13.087 1.00 36.91 353 ILE C O 1
ATOM 2601 N N . ARG A 1 354 ? 4.639 -32.192 -11.496 1.00 37.19 354 ARG C N 1
ATOM 2602 C CA . ARG A 1 354 ? 4.062 -31.028 -12.118 1.00 37.68 354 ARG C CA 1
ATOM 2603 C C . ARG A 1 354 ? 4.144 -29.877 -11.134 1.00 36.76 354 ARG C C 1
ATOM 2604 O O . ARG A 1 354 ? 3.854 -30.049 -9.945 1.00 36.43 354 ARG C O 1
ATOM 2612 N N . GLY A 1 355 ? 4.562 -28.714 -11.629 1.00 35.21 355 GLY C N 1
ATOM 2613 C CA . GLY A 1 355 ? 4.579 -27.503 -10.823 1.00 34.51 355 GLY C CA 1
ATOM 2614 C C . GLY A 1 355 ? 4.452 -26.259 -11.687 1.00 34.22 355 GLY C C 1
ATOM 2615 O O . GLY A 1 355 ? 4.824 -26.257 -12.856 1.00 33.12 355 GLY C O 1
ATOM 2616 N N . SER A 1 356 ? 3.962 -25.195 -11.078 1.00 34.31 356 SER C N 1
ATOM 2617 C CA . SER A 1 356 ? 3.801 -23.938 -11.740 1.00 35.48 356 SER C CA 1
ATOM 2618 C C . SER A 1 356 ? 3.921 -22.825 -10.707 1.00 35.10 356 SER C C 1
ATOM 2619 O O . SER A 1 356 ? 3.437 -22.973 -9.594 1.00 35.55 356 SER C O 1
ATOM 2622 N N . TYR A 1 357 ? 4.583 -21.731 -11.068 1.00 34.51 357 TYR C N 1
ATOM 2623 C CA . TYR A 1 357 ? 4.528 -20.492 -10.298 1.00 34.73 357 TYR C CA 1
ATOM 2624 C C . TYR A 1 357 ? 4.563 -19.286 -11.233 1.00 34.59 357 TYR C C 1
ATOM 2625 O O . TYR A 1 357 ? 5.000 -19.372 -12.401 1.00 34.05 357 TYR C O 1
ATOM 2634 N N . ASN A 1 358 ? 4.130 -18.155 -10.690 1.00 34.66 358 ASN C N 1
ATOM 2635 C CA . ASN A 1 358 ? 4.243 -16.865 -11.355 1.00 34.50 358 ASN C CA 1
ATOM 2636 C C . ASN A 1 358 ? 5.488 -16.163 -10.835 1.00 33.96 358 ASN C C 1
ATOM 2637 O O . ASN A 1 358 ? 5.573 -15.830 -9.669 1.00 35.19 358 ASN C O 1
ATOM 2642 N N . LEU A 1 359 ? 6.456 -15.942 -11.702 1.00 33.15 359 LEU C 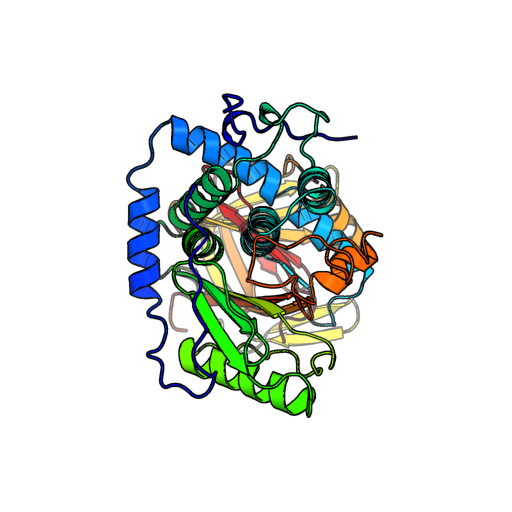N 1
ATOM 2643 C CA . LEU A 1 359 ? 7.661 -15.234 -11.332 1.00 32.90 359 LEU C CA 1
ATOM 2644 C C . LEU A 1 359 ? 7.381 -13.871 -10.677 1.00 34.64 359 LEU C C 1
ATOM 2645 O O . LEU A 1 359 ? 8.159 -13.430 -9.834 1.00 35.04 359 LEU C O 1
ATOM 2650 N N . GLN A 1 360 ? 6.279 -13.218 -11.058 1.00 35.52 360 GLN C N 1
ATOM 2651 C CA . GLN A 1 360 ? 5.834 -11.986 -10.400 1.00 38.25 360 GLN C CA 1
ATOM 2652 C C . GLN A 1 360 ? 5.679 -12.167 -8.891 1.00 38.94 360 GLN C C 1
ATOM 2653 O O . GLN A 1 360 ? 6.054 -11.280 -8.132 1.00 39.73 360 GLN C O 1
ATOM 2659 N N . ASP A 1 361 ? 5.116 -13.303 -8.470 1.00 39.07 361 ASP C N 1
ATOM 2660 C CA . ASP A 1 361 ? 4.930 -13.586 -7.046 1.00 40.60 361 ASP C CA 1
ATOM 2661 C C . ASP A 1 361 ? 6.281 -13.806 -6.363 1.00 39.80 361 ASP C C 1
ATOM 2662 O O . ASP A 1 361 ? 6.527 -13.271 -5.278 1.00 41.11 361 ASP C O 1
ATOM 2667 N N . LEU A 1 362 ? 7.166 -14.559 -7.005 1.00 38.30 362 LEU C N 1
ATOM 2668 C CA . LEU A 1 362 ? 8.493 -14.811 -6.430 1.00 37.90 362 LEU C CA 1
ATOM 2669 C C . LEU A 1 362 ? 9.315 -13.542 -6.310 1.00 38.09 362 LEU C C 1
ATOM 2670 O O . LEU A 1 362 ? 10.084 -13.405 -5.366 1.00 38.45 362 LEU C O 1
ATOM 2675 N N . LEU A 1 363 ? 9.154 -12.624 -7.265 1.00 38.28 363 LEU C N 1
ATOM 2676 C CA . LEU A 1 363 ? 9.849 -11.334 -7.215 1.00 39.19 363 LEU C CA 1
ATOM 2677 C C . LEU A 1 363 ? 9.318 -10.481 -6.057 1.00 40.79 363 LEU C C 1
ATOM 2678 O O . LEU A 1 363 ? 10.095 -9.835 -5.346 1.00 40.63 363 LEU C O 1
ATOM 2683 N N . ALA A 1 364 ? 8.001 -10.500 -5.864 1.00 41.86 364 ALA C N 1
ATOM 2684 C CA . ALA A 1 364 ? 7.376 -9.798 -4.741 1.00 43.87 364 ALA C CA 1
ATOM 2685 C C . ALA A 1 364 ? 7.866 -10.386 -3.430 1.00 44.46 364 ALA C C 1
ATOM 2686 O O . ALA A 1 364 ? 8.242 -9.653 -2.522 1.00 46.10 364 ALA C O 1
ATOM 2688 N N . GLU A 1 365 ? 7.893 -11.711 -3.331 1.00 43.78 365 GLU C N 1
ATOM 2689 C CA . GLU A 1 365 ? 8.446 -12.356 -2.134 1.00 44.32 365 GLU C CA 1
ATOM 2690 C C . GLU A 1 365 ? 9.888 -11.879 -1.868 1.00 44.32 365 GLU C C 1
ATOM 2691 O O . GLU A 1 365 ? 10.283 -11.704 -0.714 1.00 45.17 365 GLU C O 1
ATOM 2697 N N . ASP A 1 366 ? 10.644 -11.618 -2.939 1.00 43.39 366 ASP C N 1
ATOM 2698 C CA . ASP A 1 366 ? 12.031 -11.147 -2.854 1.00 43.75 366 ASP C CA 1
ATOM 2699 C C . ASP A 1 366 ? 12.135 -9.637 -2.659 1.00 45.43 366 ASP C C 1
ATOM 2700 O O . ASP A 1 366 ? 13.205 -9.060 -2.849 1.00 45.72 366 ASP C O 1
ATOM 2705 N N . LYS A 1 367 ? 11.025 -8.999 -2.296 1.00 47.17 367 LYS C N 1
ATOM 2706 C CA . LYS A 1 367 ? 10.957 -7.543 -2.110 1.00 49.78 367 LYS C CA 1
ATOM 2707 C C . LYS A 1 367 ? 11.323 -6.732 -3.361 1.00 49.79 367 LYS C C 1
ATOM 2708 O O . LYS A 1 367 ? 11.876 -5.632 -3.264 1.00 51.37 367 LYS C O 1
ATOM 2714 N N . LEU A 1 368 ? 10.970 -7.267 -4.532 1.00 48.58 368 LEU C N 1
ATOM 2715 C CA . LEU A 1 368 ? 11.138 -6.552 -5.803 1.00 48.44 368 LEU C CA 1
ATOM 2716 C C . LEU A 1 368 ? 9.824 -6.558 -6.611 1.00 48.55 368 LEU C C 1
ATOM 2717 O O . LEU A 1 368 ? 9.828 -6.868 -7.808 1.00 47.14 368 LEU C O 1
ATOM 2722 N N . PRO A 1 369 ? 8.698 -6.192 -5.961 1.00 49.93 369 PRO C N 1
ATOM 2723 C CA . PRO A 1 369 ? 7.371 -6.371 -6.574 1.00 50.01 369 PRO C CA 1
ATOM 2724 C C . PRO A 1 369 ? 7.133 -5.529 -7.826 1.00 50.26 369 PRO C C 1
ATOM 2725 O O . PRO A 1 369 ? 6.311 -5.882 -8.667 1.00 49.93 369 PRO C O 1
ATOM 2729 N N . THR A 1 370 ? 7.858 -4.429 -7.950 1.00 51.06 370 THR C N 1
ATOM 2730 C CA . THR A 1 370 ? 7.670 -3.520 -9.057 1.00 51.20 370 THR C CA 1
ATOM 2731 C C . THR A 1 370 ? 8.779 -3.636 -10.098 1.00 49.94 370 THR C C 1
ATOM 2732 O O . THR A 1 370 ? 8.820 -2.832 -11.010 1.00 50.03 370 THR C O 1
ATOM 2736 N N . LEU A 1 371 ? 9.654 -4.637 -9.989 1.00 48.65 371 LEU C N 1
ATOM 2737 C CA . LEU A 1 371 ? 10.751 -4.812 -10.960 1.00 47.68 371 LEU C CA 1
ATOM 2738 C C . LEU A 1 371 ? 10.219 -5.053 -12.372 1.00 46.86 371 LEU C C 1
ATOM 2739 O O . LEU A 1 371 ? 10.625 -4.363 -13.321 1.00 46.86 371 LEU C O 1
ATOM 2744 N N . LEU A 1 372 ? 9.320 -6.025 -12.503 1.00 45.86 372 LEU C N 1
ATOM 2745 C CA . LEU A 1 372 ? 8.530 -6.200 -13.722 1.00 46.01 372 LEU C CA 1
ATOM 2746 C C . LEU A 1 372 ? 7.110 -5.611 -13.543 1.00 47.32 372 LEU C C 1
ATOM 2747 O O . LEU A 1 372 ? 6.122 -6.147 -14.054 1.00 47.38 372 LEU C O 1
ATOM 2752 N N . GLY A 1 373 ? 7.026 -4.484 -12.838 1.00 48.66 373 GLY C N 1
ATOM 2753 C CA . GLY A 1 373 ? 5.753 -3.834 -12.564 1.00 49.89 373 GLY C CA 1
ATOM 2754 C C . GLY A 1 373 ? 5.356 -2.880 -13.675 1.00 50.39 373 GLY C C 1
ATOM 2755 O O . GLY A 1 373 ? 5.978 -2.838 -14.741 1.00 49.59 373 GLY C O 1
ATOM 2756 N N . ALA A 1 374 ? 4.327 -2.088 -13.410 1.00 51.49 374 ALA C N 1
ATOM 2757 C CA . ALA A 1 374 ? 3.764 -1.212 -14.426 1.00 51.99 374 ALA C CA 1
ATOM 2758 C C . ALA A 1 374 ? 4.750 -0.152 -14.907 1.00 52.04 374 ALA C C 1
ATOM 2759 O O . ALA A 1 374 ? 4.658 0.283 -16.051 1.00 52.01 374 ALA C O 1
ATOM 2761 N N . GLU A 1 375 ? 5.684 0.259 -14.046 1.00 52.01 375 GLU C N 1
ATOM 2762 C CA . GLU A 1 375 ? 6.687 1.277 -14.415 1.00 52.22 375 GLU C CA 1
ATOM 2763 C C . GLU A 1 375 ? 7.980 0.672 -14.983 1.00 49.39 375 GLU C C 1
ATOM 2764 O O . GLU A 1 375 ? 8.910 1.413 -15.310 1.00 50.41 375 GLU C O 1
ATOM 2770 N N . ALA A 1 376 ? 8.039 -0.653 -15.110 1.00 46.09 376 ALA C N 1
ATOM 2771 C CA . ALA A 1 376 ? 9.188 -1.317 -15.736 1.00 43.82 376 ALA C CA 1
ATOM 2772 C C . ALA A 1 376 ? 9.418 -0.760 -17.133 1.00 42.58 376 ALA C C 1
ATOM 2773 O O . ALA A 1 376 ? 8.482 -0.626 -17.904 1.00 42.53 376 ALA C O 1
ATOM 2775 N N . ASN A 1 377 ? 10.664 -0.438 -17.458 1.00 41.45 377 ASN C N 1
ATOM 2776 C CA . ASN A 1 377 ? 10.980 0.003 -18.797 1.00 40.27 377 ASN C CA 1
ATOM 2777 C C . ASN A 1 377 ? 11.333 -1.200 -19.668 1.00 38.02 377 ASN C C 1
ATOM 2778 O O . ASN A 1 377 ? 12.444 -1.717 -19.612 1.00 36.07 377 ASN C O 1
ATOM 2783 N N . LEU A 1 378 ? 10.357 -1.631 -20.462 1.00 36.59 378 LEU C N 1
ATOM 2784 C CA . LEU A 1 378 ? 10.511 -2.752 -21.380 1.00 34.73 378 LEU C CA 1
ATOM 2785 C C . LEU A 1 378 ? 10.208 -2.244 -22.793 1.00 34.80 378 LEU C C 1
ATOM 2786 O O . LEU A 1 378 ? 9.549 -2.900 -23.603 1.00 33.14 378 LEU C O 1
ATOM 2791 N N . ASN A 1 379 ? 10.734 -1.066 -23.101 1.00 36.43 379 ASN C N 1
ATOM 2792 C CA . ASN A 1 379 ? 10.440 -0.439 -24.382 1.00 37.10 379 ASN C CA 1
ATOM 2793 C C . ASN A 1 379 ? 11.143 -1.090 -25.570 1.00 36.75 379 ASN C C 1
ATOM 2794 O O . ASN A 1 379 ? 10.906 -0.691 -26.711 1.00 36.55 379 ASN C O 1
ATOM 2799 N N . ASN A 1 380 ? 11.990 -2.093 -25.324 1.00 35.76 380 ASN C N 1
ATOM 2800 C CA . ASN A 1 380 ? 12.568 -2.835 -26.436 1.00 35.58 380 ASN C CA 1
ATOM 2801 C C . ASN A 1 380 ? 11.829 -4.131 -26.755 1.00 35.05 380 ASN C C 1
ATOM 2802 O O . ASN A 1 380 ? 12.280 -4.917 -27.585 1.00 35.21 380 ASN C O 1
ATOM 2807 N N . ILE A 1 381 ? 10.674 -4.345 -26.137 1.00 34.46 381 ILE C N 1
ATOM 2808 C CA . ILE A 1 381 ? 9.860 -5.520 -26.443 1.00 34.22 381 ILE C CA 1
ATOM 2809 C C . ILE A 1 381 ? 8.941 -5.266 -27.647 1.00 35.29 381 ILE C C 1
ATOM 2810 O O . ILE A 1 381 ? 8.814 -6.123 -28.523 1.00 35.58 381 ILE C O 1
ATOM 2815 N N . GLY A 1 382 ? 8.312 -4.095 -27.685 1.00 36.18 382 GLY C N 1
ATOM 2816 C CA . GLY A 1 382 ? 7.306 -3.791 -28.708 1.00 37.58 382 GLY C CA 1
ATOM 2817 C C . GLY A 1 382 ? 7.202 -2.316 -29.054 1.00 38.87 382 GLY C C 1
ATOM 2818 O O . GLY A 1 382 ? 8.077 -1.541 -28.682 1.00 38.81 382 GLY C O 1
ATOM 2819 N N . ASP A 1 383 ? 6.122 -1.943 -29.754 1.00 40.36 383 ASP C N 1
ATOM 2820 C CA A ASP A 1 383 ? 5.942 -0.554 -30.198 0.50 41.66 383 ASP C CA 1
ATOM 2821 C CA B ASP A 1 383 ? 5.875 -0.562 -30.201 0.50 41.72 383 ASP C CA 1
ATOM 2822 C C . ASP A 1 383 ? 5.436 0.360 -29.079 1.00 42.42 383 ASP C C 1
ATOM 2823 O O . ASP A 1 383 ? 5.501 1.579 -29.200 1.00 43.57 383 ASP C O 1
ATOM 2832 N N . THR A 1 384 ? 4.931 -0.226 -28.006 1.00 42.30 384 THR C N 1
ATOM 2833 C CA . THR A 1 384 ? 4.581 0.536 -26.814 1.00 42.96 384 THR C CA 1
ATOM 2834 C C . THR A 1 384 ? 5.123 -0.248 -25.631 1.00 41.58 384 THR C C 1
ATOM 2835 O O . THR A 1 384 ? 5.460 -1.424 -25.760 1.00 40.89 384 THR C O 1
ATOM 2839 N N . ASN A 1 385 ? 5.239 0.414 -24.492 1.00 41.49 385 ASN C N 1
ATOM 2840 C CA . ASN A 1 385 ? 5.663 -0.255 -23.284 1.00 40.67 385 ASN C CA 1
ATOM 2841 C C . ASN A 1 385 ? 4.566 -1.227 -22.850 1.00 40.46 385 ASN C C 1
ATOM 2842 O O . ASN A 1 385 ? 3.444 -0.804 -22.624 1.00 40.80 385 ASN C O 1
ATOM 2847 N N . PRO A 1 386 ? 4.882 -2.538 -22.770 1.00 39.63 386 PRO C N 1
ATOM 2848 C CA . PRO A 1 386 ? 3.863 -3.502 -22.357 1.00 39.85 386 PRO C CA 1
ATOM 2849 C C . PRO A 1 386 ? 3.479 -3.361 -20.891 1.00 40.89 386 PRO C C 1
ATOM 2850 O O . PRO A 1 386 ? 4.254 -2.841 -20.087 1.00 41.16 386 PRO C O 1
ATOM 2854 N N . ARG A 1 387 ? 2.288 -3.838 -20.560 1.00 41.61 387 ARG C N 1
ATOM 2855 C CA . ARG A 1 387 ? 1.878 -4.012 -19.184 1.00 42.32 387 ARG C CA 1
ATOM 2856 C C . ARG A 1 387 ? 1.936 -5.512 -18.930 1.00 40.67 387 ARG C C 1
ATOM 2857 O O . ARG A 1 387 ? 1.107 -6.270 -19.444 1.00 40.61 387 ARG C O 1
ATOM 2865 N N . VAL A 1 388 ? 2.930 -5.945 -18.156 1.00 39.18 388 VAL C N 1
ATOM 2866 C CA . VAL A 1 388 ? 3.200 -7.367 -17.999 1.00 37.85 388 VAL C CA 1
ATOM 2867 C C . VAL A 1 388 ? 2.242 -7.969 -16.966 1.00 38.59 388 VAL C C 1
ATOM 2868 O O . VAL A 1 388 ? 2.165 -7.499 -15.840 1.00 38.71 388 VAL C O 1
ATOM 2872 N N . GLY A 1 389 ? 1.485 -8.978 -17.381 1.00 38.83 389 GLY C N 1
ATOM 2873 C CA . GLY A 1 389 ? 0.636 -9.729 -16.487 1.00 40.23 389 GLY C CA 1
ATOM 2874 C C . GLY A 1 389 ? 1.481 -10.836 -15.880 1.00 39.64 389 GLY C C 1
ATOM 2875 O O . GLY A 1 389 ? 2.582 -10.588 -15.354 1.00 41.20 389 GLY C O 1
ATOM 2876 N N . GLU A 1 390 ? 1.013 -12.069 -15.990 1.00 38.98 390 GLU C N 1
ATOM 2877 C CA . GLU A 1 390 ? 1.763 -13.210 -15.459 1.00 36.92 390 GLU C CA 1
ATOM 2878 C C . GLU A 1 390 ? 3.063 -13.506 -16.213 1.00 35.23 390 GLU C C 1
ATOM 2879 O O . GLU A 1 390 ? 3.171 -13.293 -17.427 1.00 33.24 390 GLU C O 1
ATOM 2885 N N . VAL A 1 391 ? 4.047 -14.022 -15.467 1.00 33.21 391 VAL C N 1
ATOM 2886 C CA . VAL A 1 391 ? 5.236 -14.576 -16.042 1.00 31.25 391 VAL C CA 1
ATOM 2887 C C . VAL A 1 391 ? 5.381 -15.979 -15.476 1.00 31.49 391 VAL C C 1
ATOM 2888 O O . VAL A 1 391 ? 6.046 -16.199 -14.463 1.00 29.94 391 VAL C O 1
ATOM 2892 N N . LEU A 1 392 ? 4.721 -16.933 -16.120 1.00 32.13 392 LEU C N 1
ATOM 2893 C CA . LEU A 1 392 ? 4.591 -18.255 -15.531 1.00 32.24 392 LEU C CA 1
ATOM 2894 C C . LEU A 1 392 ? 5.763 -19.105 -15.938 1.00 31.97 392 LEU C C 1
ATOM 2895 O O . LEU A 1 392 ? 6.255 -18.979 -17.052 1.00 31.08 392 LEU C O 1
ATOM 2900 N N . ASN A 1 393 ? 6.202 -19.959 -15.013 1.00 31.55 393 ASN C N 1
ATOM 2901 C CA . ASN A 1 393 ? 7.095 -21.061 -15.289 1.00 32.22 393 ASN C CA 1
ATOM 2902 C C . ASN A 1 393 ? 6.368 -22.319 -14.826 1.00 32.79 393 ASN C C 1
ATOM 2903 O O . ASN A 1 393 ? 5.958 -22.409 -13.649 1.00 32.97 393 ASN C O 1
ATOM 2908 N N . SER A 1 394 ? 6.246 -23.278 -15.738 1.00 32.34 394 SER C N 1
ATOM 2909 C CA . SER A 1 394 ? 5.484 -24.491 -15.531 1.00 32.07 394 SER C CA 1
ATOM 2910 C C . SER A 1 394 ? 6.316 -25.679 -16.002 1.00 31.63 394 SER C C 1
ATOM 2911 O O . SER A 1 394 ? 6.986 -25.605 -17.035 1.00 29.97 394 SER C O 1
ATOM 2914 N N . ILE A 1 395 ? 6.288 -26.751 -15.208 1.00 31.52 395 ILE C N 1
ATOM 2915 C CA . ILE A 1 395 ? 7.135 -27.914 -15.414 1.00 31.52 395 ILE C CA 1
ATOM 2916 C C . ILE A 1 395 ? 6.329 -29.208 -15.420 1.00 32.56 395 ILE C C 1
ATOM 2917 O O . ILE A 1 395 ? 5.364 -29.355 -14.659 1.00 32.90 395 ILE C O 1
ATOM 2922 N N . LEU A 1 396 ? 6.719 -30.112 -16.314 1.00 33.15 396 LEU C N 1
ATOM 2923 C CA . LEU A 1 396 ? 6.352 -31.520 -16.271 1.00 34.36 396 LEU C CA 1
ATOM 2924 C C . LEU A 1 396 ? 7.670 -32.294 -16.336 1.00 35.40 396 LEU C C 1
ATOM 2925 O O . LEU A 1 396 ? 8.356 -32.271 -17.369 1.00 35.39 396 LEU C O 1
ATOM 2930 N N . LEU A 1 397 ? 8.054 -32.915 -15.217 1.00 36.24 397 LEU C N 1
ATOM 2931 C CA . LEU A 1 397 ? 9.256 -33.757 -15.151 1.00 36.93 397 LEU C CA 1
ATOM 2932 C C . LEU A 1 397 ? 8.873 -35.224 -15.002 1.00 38.92 397 LEU C C 1
ATOM 2933 O O . LEU A 1 397 ? 8.106 -35.599 -14.107 1.00 39.51 397 LEU C O 1
ATOM 2938 N N . GLU A 1 398 ? 9.422 -36.055 -15.875 1.00 41.39 398 GLU C N 1
ATOM 2939 C CA . GLU A 1 398 ? 9.083 -37.465 -15.920 1.00 43.82 398 GLU C CA 1
ATOM 2940 C C . GLU A 1 398 ? 10.344 -38.308 -15.860 1.00 45.38 398 GLU C C 1
ATOM 2941 O O . GLU A 1 398 ? 11.229 -38.197 -16.722 1.00 45.46 398 GLU C O 1
ATOM 2947 N N . LEU A 1 399 ? 10.410 -39.130 -14.817 1.00 46.91 399 LEU C N 1
ATOM 2948 C CA . LEU A 1 399 ? 11.450 -40.142 -14.638 1.00 48.81 399 LEU C CA 1
ATOM 2949 C C . LEU A 1 399 ? 10.789 -41.503 -14.796 1.00 50.55 399 LEU C C 1
ATOM 2950 O O . LEU A 1 399 ? 10.164 -41.992 -13.864 1.00 50.47 399 LEU C O 1
ATOM 2955 N N . LYS A 1 400 ? 10.908 -42.085 -15.986 1.00 52.82 400 LYS C N 1
ATOM 2956 C CA . LYS A 1 400 ? 10.247 -43.348 -16.321 1.00 55.50 400 LYS C CA 1
ATOM 2957 C C . LYS A 1 400 ? 11.162 -44.550 -16.057 1.00 56.99 400 LYS C C 1
ATOM 2958 O O . LYS A 1 400 ? 12.382 -44.485 -16.271 1.00 57.06 400 LYS C O 1
ATOM 2964 N N . ALA A 1 401 ? 10.569 -45.645 -15.594 1.00 58.63 401 ALA C N 1
ATOM 2965 C CA . ALA A 1 401 ? 11.286 -46.904 -15.460 1.00 60.55 401 ALA C CA 1
ATOM 2966 C C . ALA A 1 401 ? 11.669 -47.388 -16.854 1.00 63.06 401 ALA C C 1
ATOM 2967 O O . ALA A 1 401 ? 10.834 -47.420 -17.754 1.00 63.75 401 ALA C O 1
ATOM 2969 N N . GLY A 1 402 ? 12.933 -47.756 -17.026 1.00 64.95 402 GLY C N 1
ATOM 2970 C CA . GLY A 1 402 ? 13.446 -48.170 -18.327 1.00 67.86 402 GLY C CA 1
ATOM 2971 C C . GLY A 1 402 ? 13.051 -49.561 -18.782 1.00 71.33 402 GLY C C 1
ATOM 2972 O O . GLY A 1 402 ? 13.177 -49.877 -19.959 1.00 72.83 402 GLY C O 1
ATOM 2973 N N . GLU A 1 403 ? 12.583 -50.393 -17.857 1.00 73.43 403 GLU C N 1
ATOM 2974 C CA . GLU A 1 403 ? 12.195 -51.764 -18.176 1.00 77.06 403 GLU C CA 1
ATOM 2975 C C . GLU A 1 403 ? 10.762 -52.024 -17.763 1.00 78.67 403 GLU C C 1
ATOM 2976 O O . GLU A 1 403 ? 10.272 -51.449 -16.790 1.00 77.25 403 GLU C O 1
ATOM 2982 N N . GLU A 1 404 ? 10.100 -52.909 -18.500 1.00 82.49 404 GLU C N 1
ATOM 2983 C CA . GLU A 1 404 ? 8.742 -53.326 -18.165 1.00 84.62 404 GLU C CA 1
ATOM 2984 C C . GLU A 1 404 ? 8.817 -54.278 -16.969 1.00 85.99 404 GLU C C 1
ATOM 2985 O O . GLU A 1 404 ? 9.813 -54.979 -16.784 1.00 86.47 404 GLU C O 1
ATOM 2991 N N . GLU A 1 405 ? 7.770 -54.277 -16.152 1.00 87.24 405 GLU C N 1
ATOM 2992 C CA . GLU A 1 405 ? 7.733 -55.077 -14.925 1.00 88.61 405 GLU C CA 1
ATOM 2993 C C . GLU A 1 405 ? 7.674 -56.582 -15.222 1.00 92.34 405 GLU C C 1
ATOM 2994 O O . GLU A 1 405 ? 6.675 -57.074 -15.744 1.00 94.20 405 GLU C O 1
ATOM 3000 N N . GLN A 1 406 ? 8.745 -57.301 -14.885 1.00 56.37 406 GLN C N 1
ATOM 3001 C CA . GLN A 1 406 ? 8.781 -58.769 -15.021 1.00 57.45 406 GLN C CA 1
ATOM 3002 C C . GLN A 1 406 ? 8.161 -59.438 -13.792 1.00 57.70 406 GLN C C 1
ATOM 3003 O O . GLN A 1 406 ? 8.755 -59.432 -12.708 1.00 58.35 406 GLN C O 1
ATOM 3009 N N . PRO A 1 417 ? 22.880 -61.150 -5.460 1.00 63.44 417 PRO C N 1
ATOM 3010 C CA . PRO A 1 417 ? 23.505 -59.988 -6.108 1.00 62.35 417 PRO C CA 1
ATOM 3011 C C . PRO A 1 417 ? 23.727 -58.850 -5.106 1.00 59.41 417 PRO C C 1
ATOM 3012 O O . PRO A 1 417 ? 22.960 -57.883 -5.082 1.00 57.48 417 PRO C O 1
ATOM 3016 N N . GLU A 1 418 ? 24.777 -58.972 -4.292 1.00 59.17 418 GLU C N 1
ATOM 3017 C CA . GLU A 1 418 ? 24.949 -58.110 -3.120 1.00 56.47 418 GLU C CA 1
ATOM 3018 C C . GLU A 1 418 ? 25.078 -56.622 -3.466 1.00 53.97 418 GLU C C 1
ATOM 3019 O O . GLU A 1 418 ? 25.918 -56.239 -4.268 1.00 54.14 418 GLU C O 1
ATOM 3025 N N . ALA A 1 419 ? 24.234 -55.799 -2.841 1.00 51.16 419 ALA C N 1
ATOM 3026 C CA . ALA A 1 419 ? 24.244 -54.353 -3.046 1.00 48.94 419 ALA C CA 1
ATOM 3027 C C . ALA A 1 419 ? 23.742 -53.636 -1.798 1.00 47.10 419 ALA C C 1
ATOM 3028 O O . ALA A 1 419 ? 23.055 -54.231 -0.971 1.00 47.36 419 ALA C O 1
ATOM 3030 N N . LEU A 1 420 ? 24.100 -52.363 -1.659 1.00 45.58 420 LEU C N 1
ATOM 3031 C CA . LEU A 1 420 ? 23.549 -51.508 -0.602 1.00 43.73 420 LEU C CA 1
ATOM 3032 C C . LEU A 1 420 ? 22.148 -51.031 -1.003 1.00 42.00 420 LEU C C 1
ATOM 3033 O O . LEU A 1 420 ? 21.961 -50.520 -2.102 1.00 41.38 420 LEU C O 1
ATOM 3038 N N . ASP A 1 421 ? 21.175 -51.200 -0.110 1.00 40.94 421 ASP C N 1
ATOM 3039 C CA . ASP A 1 421 ? 19.808 -50.797 -0.380 1.00 40.21 421 ASP C CA 1
ATOM 3040 C C . ASP A 1 421 ? 19.613 -49.334 -0.013 1.00 38.50 421 ASP C C 1
ATOM 3041 O O . ASP A 1 421 ? 19.841 -48.942 1.118 1.00 38.20 421 ASP C O 1
ATOM 3046 N N . VAL A 1 422 ? 19.205 -48.536 -0.991 1.00 37.43 422 VAL C N 1
ATOM 3047 C CA . VAL A 1 422 ? 18.744 -47.174 -0.760 1.00 35.61 422 VAL C CA 1
ATOM 3048 C C . VAL A 1 422 ? 17.289 -47.149 -1.183 1.00 35.21 422 VAL C C 1
ATOM 3049 O O . VAL A 1 422 ? 16.962 -47.492 -2.318 1.00 35.63 422 VAL C O 1
ATOM 3053 N N . THR A 1 423 ? 16.418 -46.770 -0.256 1.00 34.62 423 THR C N 1
ATOM 3054 C CA . THR A 1 423 ? 14.989 -46.790 -0.490 1.00 34.85 423 THR C CA 1
ATOM 3055 C C . THR A 1 423 ? 14.386 -45.451 -0.087 1.00 34.35 423 THR C C 1
ATOM 3056 O O . THR A 1 423 ? 14.537 -45.018 1.046 1.00 33.97 423 THR C O 1
ATOM 3060 N N . LEU A 1 424 ? 13.749 -44.788 -1.047 1.00 34.13 424 LEU C N 1
ATOM 3061 C CA . LEU A 1 424 ? 13.134 -43.496 -0.820 1.00 33.69 424 LEU C CA 1
ATOM 3062 C C . LEU A 1 424 ? 11.661 -43.693 -0.502 1.00 33.93 424 LEU C C 1
ATOM 3063 O O . LEU A 1 424 ? 10.827 -43.697 -1.387 1.00 35.61 424 LEU C O 1
ATOM 3068 N N . SER A 1 425 ? 11.356 -43.866 0.771 1.00 33.96 425 SER C N 1
ATOM 3069 C CA . SER A 1 425 ? 9.991 -44.121 1.215 1.00 34.60 425 SER C CA 1
ATOM 3070 C C . SER A 1 425 ? 9.567 -43.089 2.256 1.00 34.39 425 SER C C 1
ATOM 3071 O O . SER A 1 425 ? 8.643 -43.333 3.038 1.00 34.43 425 SER C O 1
ATOM 3074 N N . SER A 1 426 ? 10.259 -41.945 2.257 1.00 33.31 426 SER C N 1
ATOM 3075 C CA . SER A 1 426 ? 9.822 -40.761 2.998 1.00 32.77 426 SER C CA 1
ATOM 3076 C C . SER A 1 426 ? 10.335 -39.506 2.255 1.00 31.54 426 SER C C 1
ATOM 3077 O O . SER A 1 426 ? 11.085 -39.625 1.283 1.00 29.93 426 SER C O 1
ATOM 3080 N N . PRO A 1 427 ? 9.891 -38.309 2.663 1.00 31.01 427 PRO C N 1
ATOM 3081 C CA . PRO A 1 427 ? 10.225 -37.156 1.843 1.00 30.23 427 PRO C CA 1
ATOM 3082 C C . PRO A 1 427 ? 11.728 -37.002 1.569 1.00 29.72 427 PRO C C 1
ATOM 3083 O O . PRO A 1 427 ? 12.592 -37.370 2.402 1.00 29.51 427 PRO C O 1
ATOM 3087 N N . PHE A 1 428 ? 12.024 -36.515 0.375 1.00 28.70 428 PHE C N 1
ATOM 3088 C CA . PHE A 1 428 ? 13.395 -36.340 -0.053 1.00 28.87 428 PHE C CA 1
ATOM 3089 C C . PHE A 1 428 ? 13.521 -35.174 -1.015 1.00 28.83 428 PHE C C 1
ATOM 3090 O O . PHE A 1 428 ? 12.520 -34.638 -1.501 1.00 28.01 428 PHE C O 1
ATOM 3098 N N . LEU A 1 429 ? 14.773 -34.816 -1.300 1.00 29.28 429 LEU C N 1
ATOM 3099 C CA . LEU A 1 429 ? 15.101 -33.760 -2.235 1.00 29.71 429 LEU C CA 1
ATOM 3100 C C . LEU A 1 429 ? 15.759 -34.381 -3.446 1.00 30.31 429 LEU C C 1
ATOM 3101 O O . LEU A 1 429 ? 16.370 -35.454 -3.369 1.00 29.90 429 LEU C O 1
ATOM 3106 N N . PHE A 1 430 ? 15.643 -33.699 -4.572 1.00 30.97 430 PHE C N 1
ATOM 3107 C CA . PHE A 1 430 ? 16.264 -34.170 -5.798 1.00 32.53 430 PHE C CA 1
ATOM 3108 C C . PHE A 1 430 ? 16.783 -32.993 -6.603 1.00 32.96 430 PHE C C 1
ATOM 3109 O O . PHE A 1 430 ? 16.279 -31.890 -6.479 1.00 32.40 430 PHE C O 1
ATOM 3117 N N . ALA A 1 431 ? 17.807 -33.243 -7.408 1.00 34.42 431 ALA C N 1
ATOM 3118 C CA . ALA A 1 431 ? 18.304 -32.266 -8.358 1.00 34.68 431 ALA C CA 1
ATOM 3119 C C . ALA A 1 431 ? 18.689 -33.011 -9.623 1.00 35.90 431 ALA C C 1
ATOM 3120 O O . ALA A 1 431 ? 19.031 -34.196 -9.552 1.00 36.59 431 ALA C O 1
ATOM 3122 N N . ILE A 1 432 ? 18.600 -32.332 -10.769 1.00 35.97 432 ILE C N 1
ATOM 3123 C CA . ILE A 1 432 ? 19.189 -32.814 -12.010 1.00 37.22 432 ILE C CA 1
ATOM 3124 C C . ILE A 1 432 ? 20.255 -31.828 -12.439 1.00 37.81 432 ILE C C 1
ATOM 3125 O O . ILE A 1 432 ? 20.041 -30.606 -12.483 1.00 36.29 432 ILE C O 1
ATOM 3130 N N . TYR A 1 433 ? 21.397 -32.400 -12.778 1.00 39.16 433 TYR C N 1
ATOM 3131 C CA . TYR A 1 433 ? 22.656 -31.725 -12.749 1.00 40.54 433 TYR C CA 1
ATOM 3132 C C . TYR A 1 433 ? 23.469 -32.087 -13.997 1.00 41.70 433 TYR C C 1
ATOM 3133 O O . TYR A 1 433 ? 23.515 -33.247 -14.394 1.00 41.71 433 TYR C O 1
ATOM 3142 N N . GLU A 1 434 ? 24.085 -31.087 -14.622 1.00 42.74 434 GLU C N 1
ATOM 3143 C CA . GLU A 1 434 ? 24.938 -31.311 -15.795 1.00 44.20 434 GLU C CA 1
ATOM 3144 C C . GLU A 1 434 ? 26.389 -31.182 -15.375 1.00 44.97 434 GLU C C 1
ATOM 3145 O O . GLU A 1 434 ? 26.800 -30.149 -14.865 1.00 44.62 434 GLU C O 1
ATOM 3151 N N . GLN A 1 435 ? 27.151 -32.239 -15.614 1.00 46.79 435 GLN C N 1
ATOM 3152 C CA . GLN A 1 435 ? 28.506 -32.414 -15.066 1.00 48.13 435 GLN C CA 1
ATOM 3153 C C . GLN A 1 435 ? 29.557 -31.392 -15.526 1.00 48.61 435 GLN C C 1
ATOM 3154 O O . GLN A 1 435 ? 30.306 -30.871 -14.708 1.00 48.88 435 GLN C O 1
ATOM 3160 N N . ASP A 1 436 ? 29.624 -31.114 -16.823 1.00 49.23 436 ASP C N 1
ATOM 3161 C CA . ASP A 1 436 ? 30.671 -30.231 -17.367 1.00 49.79 436 ASP C CA 1
ATOM 3162 C C . ASP A 1 436 ? 30.561 -28.787 -16.883 1.00 48.21 436 ASP C C 1
ATOM 3163 O O . ASP A 1 436 ? 31.538 -28.202 -16.441 1.00 49.10 436 ASP C O 1
ATOM 3168 N N . SER A 1 437 ? 29.379 -28.202 -16.995 1.00 46.55 437 SER C N 1
ATOM 3169 C CA . SER A 1 437 ? 29.181 -26.798 -16.612 1.00 44.82 437 SER C CA 1
ATOM 3170 C C . SER A 1 437 ? 28.825 -26.644 -15.133 1.00 43.44 437 SER C C 1
ATOM 3171 O O . SER A 1 437 ? 29.048 -25.597 -14.538 1.00 43.06 437 SER C O 1
ATOM 3174 N N . GLY A 1 438 ? 28.271 -27.695 -14.548 1.00 42.33 438 GLY C N 1
ATOM 3175 C CA . GLY A 1 438 ? 27.758 -27.633 -13.195 1.00 41.35 438 GLY C CA 1
ATOM 3176 C C . GLY A 1 438 ? 26.424 -26.911 -13.093 1.00 39.91 438 GLY C C 1
ATOM 3177 O O . GLY A 1 438 ? 26.056 -26.441 -12.019 1.00 39.46 438 GLY C O 1
ATOM 3178 N N . THR A 1 439 ? 25.685 -26.828 -14.195 1.00 38.90 439 THR C N 1
ATOM 3179 C CA . THR A 1 439 ? 24.350 -26.228 -14.153 1.00 37.68 439 THR C CA 1
ATOM 3180 C C . THR A 1 439 ? 23.362 -27.162 -13.491 1.00 36.60 439 THR C C 1
ATOM 3181 O O . THR A 1 439 ? 23.268 -28.324 -13.870 1.00 36.87 439 THR C O 1
ATOM 3185 N N . LEU A 1 440 ? 22.624 -26.669 -12.498 1.00 36.24 440 LEU C N 1
ATOM 3186 C CA . LEU A 1 440 ? 21.491 -27.411 -11.971 1.00 35.92 440 LEU C CA 1
ATOM 3187 C C . LEU A 1 440 ? 20.283 -27.119 -12.848 1.00 34.91 440 LEU C C 1
ATOM 3188 O O . LEU A 1 440 ? 19.811 -25.995 -12.889 1.00 35.27 440 LEU C O 1
ATOM 3193 N N . HIS A 1 441 ? 19.775 -28.141 -13.518 1.00 34.35 441 HIS C N 1
ATOM 3194 C CA . HIS A 1 441 ? 18.621 -28.020 -14.386 1.00 33.61 441 HIS C CA 1
ATOM 3195 C C . HIS A 1 441 ? 17.286 -28.098 -13.653 1.00 33.08 441 HIS C C 1
ATOM 3196 O O . HIS A 1 441 ? 16.308 -27.476 -14.073 1.00 32.15 441 HIS C O 1
ATOM 3203 N N . PHE A 1 442 ? 17.234 -28.868 -12.568 1.00 32.29 442 PHE C N 1
ATOM 3204 C CA . PHE A 1 442 ? 16.067 -28.869 -11.694 1.00 32.25 442 PHE C CA 1
ATOM 3205 C C . PHE A 1 442 ? 16.518 -29.001 -10.259 1.00 31.96 442 PHE C C 1
ATOM 3206 O O . PHE A 1 442 ? 17.515 -29.646 -9.980 1.00 31.38 442 PHE C O 1
ATOM 3214 N N . LEU A 1 443 ? 15.785 -28.369 -9.352 1.00 32.53 443 LEU C N 1
ATOM 3215 C CA . LEU A 1 443 ? 15.864 -28.725 -7.945 1.00 33.10 443 LEU C CA 1
ATOM 3216 C C . LEU A 1 443 ? 14.472 -28.855 -7.394 1.00 32.80 443 LEU C C 1
ATOM 3217 O O . LEU A 1 443 ? 13.520 -28.226 -7.902 1.00 31.95 443 LEU C O 1
ATOM 3222 N N . GLY A 1 444 ? 14.350 -29.688 -6.358 1.00 31.03 444 GLY C N 1
ATOM 3223 C CA . GLY A 1 444 ? 13.048 -29.976 -5.821 1.00 31.67 444 GLY C CA 1
ATOM 3224 C C . GLY A 1 444 ? 12.974 -30.827 -4.578 1.00 30.53 444 GLY C C 1
ATOM 3225 O O . GLY A 1 444 ? 13.966 -31.330 -4.092 1.00 29.77 444 GLY C O 1
ATOM 3226 N N . ARG A 1 445 ? 11.743 -30.997 -4.118 1.00 31.21 445 ARG C N 1
ATOM 3227 C CA . ARG A 1 445 ? 11.427 -31.704 -2.889 1.00 31.74 445 ARG C CA 1
ATOM 3228 C C . ARG A 1 445 ? 10.189 -32.547 -3.167 1.00 32.71 445 ARG C C 1
ATOM 3229 O O . ARG A 1 445 ? 9.223 -32.030 -3.748 1.00 32.55 445 ARG C O 1
ATOM 3237 N N . VAL A 1 446 ? 10.202 -33.818 -2.762 1.00 32.77 446 VAL C N 1
ATOM 3238 C CA . VAL A 1 446 ? 8.974 -34.630 -2.798 1.00 34.27 446 VAL C CA 1
ATOM 3239 C C . VAL A 1 446 ? 8.482 -34.968 -1.382 1.00 34.84 446 VAL C C 1
ATOM 3240 O O . VAL A 1 446 ? 9.194 -35.611 -0.612 1.00 34.55 446 VAL C O 1
ATOM 3244 N N . ASN A 1 447 ? 7.285 -34.501 -1.054 1.00 36.15 447 ASN C N 1
ATOM 3245 C CA . ASN A 1 447 ? 6.603 -34.804 0.220 1.00 37.26 447 ASN C CA 1
ATOM 3246 C C . ASN A 1 447 ? 5.580 -35.929 0.042 1.00 38.65 447 ASN C C 1
ATOM 3247 O O . ASN A 1 447 ? 5.379 -36.740 0.937 1.00 38.54 447 ASN C O 1
ATOM 3252 N N . ASN A 1 448 ? 4.913 -35.938 -1.108 1.00 40.00 448 ASN C N 1
ATOM 3253 C CA . ASN A 1 448 ? 3.869 -36.914 -1.412 1.00 42.37 448 ASN C CA 1
ATOM 3254 C C . ASN A 1 448 ? 3.861 -37.132 -2.921 1.00 43.99 448 ASN C C 1
ATOM 3255 O O . ASN A 1 448 ? 3.484 -36.237 -3.665 1.00 44.69 448 ASN C O 1
ATOM 3260 N N . PRO A 1 449 ? 4.313 -38.310 -3.380 1.00 45.72 449 PRO C N 1
ATOM 3261 C CA . PRO A 1 449 ? 4.459 -38.527 -4.815 1.00 47.31 449 PRO C CA 1
ATOM 3262 C C . PRO A 1 449 ? 3.140 -38.673 -5.582 1.00 49.68 449 PRO C C 1
ATOM 3263 O O . PRO A 1 449 ? 3.176 -38.593 -6.803 1.00 51.52 449 PRO C O 1
ATOM 3267 N N . GLN A 1 450 ? 2.022 -38.903 -4.889 1.00 51.83 450 GLN C N 1
ATOM 3268 C CA . GLN A 1 450 ? 0.635 -38.677 -5.424 1.00 54.62 450 GLN C CA 1
ATOM 3269 C C . GLN A 1 450 ? -0.441 -39.387 -4.612 1.00 55.58 450 GLN C C 1
ATOM 3270 O O . GLN A 1 450 ? -0.140 -40.060 -3.618 1.00 55.53 450 GLN C O 1
#

Foldseek 3Di:
DDAAALLLQFDADPDDDDFDWDFAAALPDDDAADDQVVQLVVLQVLQVPDDPSLLSLLLSLQQLLLQLQLLLQVLCVVVPFDQFWDKDFSLQVVLLLLLLLQLADPPLNVVSVVSSRQDDDPPDRRSHGDSLSSLSSSSNLLNLQALVWTKDKAKEKEFEGPWIWGPSSVVSSVSNPVNYHYHYDQQADDQQVVVVSVVVSNCNRHVDDFPDDRDGWDNQFGIEIEMEIETEFEQPAKEKDPDWDWFPLAPPDTDTAIKIKGKDFWDKDADPVQAKIWIWDDRHPFKIKIKIGHNHQVCAVVVCCVCSVGDNPVDDDDGTFIEIEMEGFAWDKGKDFVLSSCVSVVNNCSLAQPTGSNSTTVDGGGYITHMYIYTHGYHYNDYPDHDHHYDYNRAKIKMWMAGHSSGRTRMIMIGSNRD

Radius of gyration: 21.65 Å; Cα contacts (8 Å, |Δi|>4): 923; chains: 1; bounding box: 50×65×51 Å

Secondary structure (DSSP, 8-state):
------GGGB--S---PPPPEE-PPBTTS--PPP-HHHHHHHHHHHHHT--HHHHHHHHHHHHHHHHHHHHHHHHHHHH---SSEEEE-HHHHHHHHHHHHHT--TTHHHHHHHHTT----TT-GGGSB-HHHHHHHHHHHHHHHH--EEEEEEEEEEE-TT--EEHHHHHHHHTT-S-EEEEE---SS-HHHHHHHHHHHHHHHH--------PPPPTT--EEEEEEEEEEEEEEEEEEPSS-EEEEEETTEEEEE-EEEEEEEEEEEEETTTTEEEEEEESSSSEEEEEEEESSGGGHHHHHHHHT----TT---PPPEEEEEEEE-EEEEEEEEHHHHHHHTT-TTTTSTT---TTTBSS---B---EEEEEEEEEEEE------EEEE--S-EEEEEEETTT--EEEEEEES---

B-factor: mean 44.89, std 12.55, range [2.0, 127.06]

Nearest PDB structures (foldseek):
  2wxy-assembly1_C-2  TM=1.002E+00  e=1.151E-90  Mus musculus
  2wy0-assembly1_C-2  TM=1.000E+00  e=6.013E-84  Mus musculus
  2wxx-assembly4_D  TM=9.782E-01  e=7.348E-79  Mus musculus
  2wxx-assembly1_A  TM=9.735E-01  e=2.807E-77  Mus musculus
  8qz5-assembly1_A  TM=8.478E-01  e=4.839E-26  Homo sapiens

Sequence (419 aa):
RVYIHPFHLLYHNKSTLPESSTFEPVPIQAKTSPVNEKTLHDQLVLAAEKLEDEDRKRAAQVAMITNFFVGFRMYKMLNEAGSGASGAILSPPALFGTLVSFYLGSLDPTASQLQTLLDVPVKEGDCTSRLDGHKVLAALRAVQGLLVTPLLQSIVVGLFTAPGFRLKHSFVQSLALFTPALFPRSLDLSTDPVLATEKINRFIKAVTGWKMNLPLEGVSSTDSTLLFNTYVHFQGTMRGFSQLPGVHEFWVDNSISVSVPMISGTGNFQHWSDAQNNFSVTCVPLGERATLLLIQPHCISDLDRVEALIFQDLLTWIENPPPRAIRLTLPQLEIRGSYNLQDLLAEDKLPTLLGAEANLNNIGDDTNPRVGEVLNSILLELKAGEEEQPEALDVTLSSPFLFAIYEQDSGTLHFLGRVNNPQ

Solvent-accessible surface area: 18859 Å² total; per-residue (Å²): 279,90,136,20,130,1,118,44,0,23,96,88,110,133,133,192,158,126,92,67,44,74,81,6,75,72,12,122,39,213,42,91,93,23,83,31,145,69,19,40,63,78,16,28,112,19,8,125,172,34,121,93,72,47,113,112,65,2,39,32,0,3,96,0,0,9,37,0,0,5,90,0,3,74,4,13,49,94,56,57,39,62,93,62,4,8,8,0,2,1,0,0,0,0,0,0,0,1,0,0,18,32,0,8,83,71,86,3,9,25,81,0,0,87,18,0,19,5,41,36,138,169,83,43,61,36,14,41,1,17,0,86,38,0,0,46,5,0,91,6,0,6,0,11,0,4,42,146,19,35,4,2,4,0,0,0,0,0,0,18,85,47,14,89,0,34,88,49,5,22,105,7,1,43,57,3,6,74,6,27,23,19,25,9,8,54,2,69,107,66,43,89,72,2,6,92,43,3,26,158,15,0,98,72,3,14,55,14,123,10,105,26,47,138,147,24,5,64,79,72,5,42,0,0,0,0,0,1,0,8,0,34,0,40,3,224,30,6,28,71,57,95,54,99,58,94,0,98,36,57,106,100,96,46,40,66,9,59,5,1,13,8,81,20,111,20,39,32,21,81,22,103,160,37,77,6,23,0,0,7,2,84,21,26,120,67,0,12,0,1,1,0,39,16,135,58,32,99,31,10,104,111,0,13,42,74,2,3,100,62,143,20,128,32,46,79,128,34,115,82,124,41,0,122,0,15,0,1,49,2,43,25,62,24,48,19,32,0,33,82,2,0,46,67,20,181,61,79,103,6,1,20,64,172,5,37,0,58,53,0,3,74,80,60,6,97,15,12,24,0,16,2,1,4,7,0,31,0,97,30,36,93,169,88,222,175,173,29,65,82,7,63,1,36,42,3,0,0,1,0,0,36,0,92,83,16,13,0,0,0,0,0,0,27,6,30,42,14,142